Protein AF-0000000074983480 (afdb_homodimer)

pLDDT: mean 97.36, std 2.33, range [78.69, 98.94]

Structure (mmCIF, N/CA/C/O backbone):
data_AF-0000000074983480-model_v1
#
loop_
_entity.id
_entity.type
_entity.pdbx_description
1 polymer 'GST N-terminal domain-containing protein'
#
loop_
_atom_site.group_PDB
_atom_site.id
_atom_site.type_symbol
_atom_site.label_atom_id
_atom_site.label_alt_id
_atom_site.label_comp_id
_atom_site.label_asym_id
_atom_site.label_entity_id
_atom_site.label_seq_id
_atom_site.pdbx_PDB_ins_code
_atom_site.Cartn_x
_atom_site.Cartn_y
_atom_site.Cartn_z
_atom_site.occupancy
_atom_site.B_iso_or_equiv
_atom_site.auth_seq_id
_atom_site.auth_comp_id
_atom_site.auth_asym_id
_atom_site.auth_atom_id
_atom_site.pdbx_PDB_model_num
ATOM 1 N N . MET A 1 1 ? -11.102 14.078 30.5 1 78.69 1 MET A N 1
ATOM 2 C CA . MET A 1 1 ? -10.289 15.273 30.344 1 78.69 1 MET A CA 1
ATOM 3 C C . MET A 1 1 ? -10.055 15.594 28.859 1 78.69 1 MET A C 1
ATOM 5 O O . MET A 1 1 ? -10.203 14.719 28.016 1 78.69 1 MET A O 1
ATOM 9 N N . THR A 1 2 ? -9.75 16.922 28.484 1 95.12 2 THR A N 1
ATOM 10 C CA . THR A 1 2 ? -9.672 17.516 27.156 1 95.12 2 THR A CA 1
ATOM 11 C C . THR A 1 2 ? -8.258 17.391 26.594 1 95.12 2 THR A C 1
ATOM 13 O O . THR A 1 2 ? -7.289 17.766 27.234 1 95.12 2 THR A O 1
ATOM 16 N N . ILE A 1 3 ? -8.117 16.75 25.5 1 98.62 3 ILE A N 1
ATOM 17 C CA . ILE A 1 3 ? -6.836 16.562 24.828 1 98.62 3 ILE A CA 1
ATOM 18 C C . ILE A 1 3 ? -6.336 17.906 24.297 1 98.62 3 ILE A C 1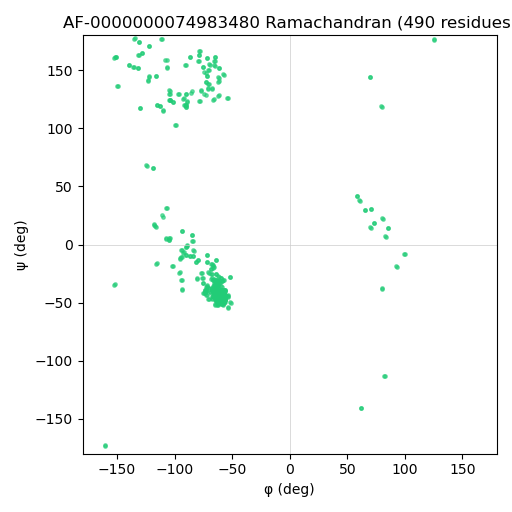
ATOM 20 O O . ILE A 1 3 ? -7.121 18.719 23.797 1 98.62 3 ILE A O 1
ATOM 24 N N . ILE A 1 4 ? -5.047 18.172 24.531 1 98.88 4 ILE A N 1
ATOM 25 C CA . ILE A 1 4 ? -4.41 19.297 23.859 1 98.88 4 ILE A CA 1
ATOM 26 C C . ILE A 1 4 ? -3.826 18.828 22.516 1 98.88 4 ILE A C 1
ATOM 28 O O . ILE A 1 4 ? -3.02 17.906 22.484 1 98.88 4 ILE A O 1
ATOM 32 N N . PHE A 1 5 ? -4.258 19.469 21.516 1 98.88 5 PHE A N 1
ATOM 33 C CA . PHE A 1 5 ? -3.834 19.156 20.156 1 98.88 5 PHE A CA 1
ATOM 34 C C . PHE A 1 5 ? -2.943 20.266 19.594 1 98.88 5 PHE A C 1
ATOM 36 O O . PHE A 1 5 ? -3.383 21.406 19.438 1 98.88 5 PHE A O 1
ATOM 43 N N . TYR A 1 6 ? -1.669 19.953 19.312 1 98.94 6 TYR A N 1
ATOM 44 C CA . TYR A 1 6 ? -0.727 20.922 18.75 1 98.94 6 TYR A CA 1
ATOM 45 C C . TYR A 1 6 ? -0.764 20.891 17.219 1 98.94 6 TYR A C 1
ATOM 47 O O . TYR A 1 6 ? -0.472 19.859 16.609 1 98.94 6 TYR A O 1
ATOM 55 N N . ASP A 1 7 ? -1.124 21.984 16.609 1 98.81 7 ASP A N 1
ATOM 56 C CA . ASP A 1 7 ? -1.296 22.156 15.18 1 98.81 7 ASP A CA 1
ATOM 57 C C . ASP A 1 7 ? -0.507 23.375 14.68 1 98.81 7 ASP A C 1
ATOM 59 O O . ASP A 1 7 ? 0.029 24.141 15.477 1 98.81 7 ASP A O 1
ATOM 63 N N . ILE A 1 8 ? -0.316 23.484 13.406 1 98.81 8 ILE A N 1
ATOM 64 C CA . ILE A 1 8 ? 0.467 24.562 12.789 1 98.81 8 ILE A CA 1
ATOM 65 C C . ILE A 1 8 ? -0.468 25.609 12.211 1 98.81 8 ILE A C 1
ATOM 67 O O . ILE A 1 8 ? -1.316 25.312 11.367 1 98.81 8 ILE A O 1
ATOM 71 N N . PRO A 1 9 ? -0.312 26.812 12.648 1 98.56 9 PRO A N 1
ATOM 72 C CA . PRO A 1 9 ? -1.203 27.859 12.141 1 98.56 9 PRO A CA 1
ATOM 73 C C . PRO A 1 9 ? -0.805 28.359 10.758 1 98.56 9 PRO A C 1
ATOM 75 O O . PRO A 1 9 ? 0.271 28.016 10.258 1 98.56 9 PRO A O 1
ATOM 78 N N . SER A 1 10 ? -1.654 29 10.109 1 98.25 10 SER A N 1
ATOM 79 C CA . SER A 1 10 ? -1.449 29.656 8.828 1 98.25 10 SER A CA 1
ATOM 80 C C . SER A 1 10 ? -2.059 31.062 8.828 1 98.25 10 SER A C 1
ATOM 82 O O . SER A 1 10 ? -2.572 31.516 9.844 1 98.25 10 SER A O 1
ATOM 84 N N . SER A 1 11 ? -1.841 31.734 7.688 1 97.44 11 SER A N 1
ATOM 85 C CA . SER A 1 11 ? -2.42 33.062 7.527 1 97.44 11 SER A CA 1
ATOM 86 C C . SER A 1 11 ? -3.865 32.969 7.043 1 97.44 11 SER A C 1
ATOM 88 O O . SER A 1 11 ? -4.512 34 6.832 1 97.44 11 SER A O 1
ATOM 90 N N . LEU A 1 12 ? -4.387 31.75 6.906 1 95.62 12 LEU A N 1
ATOM 91 C CA . LEU A 1 12 ? -5.73 31.516 6.391 1 95.62 12 LEU A CA 1
ATOM 92 C C . LEU A 1 12 ? -6.762 31.578 7.516 1 95.62 12 LEU A C 1
ATOM 94 O O . LEU A 1 12 ? -6.418 31.406 8.688 1 95.62 12 LEU A O 1
ATOM 98 N N . GLU A 1 13 ? -8.039 31.781 7.047 1 91.62 13 GLU A N 1
ATOM 99 C CA . GLU A 1 13 ? -9.125 31.719 8.023 1 91.62 13 GLU A CA 1
ATOM 100 C C . GLU A 1 13 ? -9.195 30.328 8.664 1 91.62 13 GLU A C 1
ATOM 102 O O . GLU A 1 13 ? -9.141 29.312 7.969 1 91.62 13 GLU A O 1
ATOM 107 N N . GLY A 1 14 ? -9.227 30.203 10.008 1 92.56 14 GLY A N 1
ATOM 108 C CA . GLY A 1 14 ? -9.32 28.938 10.734 1 92.56 14 GLY A CA 1
ATOM 109 C C . GLY A 1 14 ? -7.965 28.359 11.094 1 92.56 14 GLY A C 1
ATOM 110 O O . GLY A 1 14 ? -7.871 27.469 11.938 1 92.56 14 GLY A O 1
ATOM 111 N N . ASN A 1 15 ? -6.91 28.828 10.398 1 95.5 15 ASN A N 1
ATOM 112 C CA . ASN A 1 15 ? -5.52 28.484 10.695 1 95.5 15 ASN A CA 1
ATOM 113 C C . ASN A 1 15 ? -5.141 27.125 10.141 1 95.5 15 ASN A C 1
ATOM 115 O O . ASN A 1 15 ? -4.035 26.938 9.633 1 95.5 15 ASN A O 1
ATOM 119 N N . ALA A 1 16 ? -6.094 26.141 10.203 1 97.94 16 ALA A N 1
ATOM 120 C CA . ALA A 1 16 ? -5.766 24.766 9.883 1 97.94 16 ALA A CA 1
ATOM 121 C C . ALA A 1 16 ? -5.527 24.578 8.383 1 97.94 16 ALA A C 1
ATOM 123 O O . ALA A 1 16 ? -6.301 25.094 7.562 1 97.94 16 ALA A O 1
ATOM 124 N N . TRP A 1 17 ? -4.438 23.859 8.039 1 98.12 17 TRP A N 1
ATOM 125 C CA . TRP A 1 17 ? -4.117 23.719 6.621 1 98.12 17 TRP A CA 1
ATOM 126 C C . TRP A 1 17 ? -3.363 22.422 6.352 1 98.12 17 TRP A C 1
ATOM 128 O O . TRP A 1 17 ? -3.514 21.828 5.285 1 98.12 17 TRP A O 1
ATOM 138 N N . SER A 1 18 ? -2.529 21.938 7.223 1 98.25 18 SER A N 1
ATOM 139 C CA . SER A 1 18 ? -1.552 20.875 7.008 1 98.25 18 SER A CA 1
ATOM 140 C C . SER A 1 18 ? -2.227 19.516 6.93 1 98.25 18 SER A C 1
ATOM 142 O O . SER A 1 18 ? -3.045 19.172 7.785 1 98.25 18 SER A O 1
ATOM 144 N N . PRO A 1 19 ? -1.9 18.766 5.879 1 98.25 19 PRO A N 1
ATOM 145 C CA . PRO A 1 19 ? -2.5 17.422 5.785 1 98.25 19 PRO A CA 1
ATOM 146 C C . PRO A 1 19 ? -2.17 16.547 6.984 1 98.25 19 PRO A C 1
ATOM 148 O O . PRO A 1 19 ? -3.002 15.734 7.41 1 98.25 19 PRO A O 1
ATOM 151 N N . ASN A 1 20 ? -1.023 16.734 7.566 1 98.31 20 ASN A N 1
ATOM 152 C CA . ASN A 1 20 ? -0.604 15.883 8.672 1 98.31 20 ASN A CA 1
ATOM 153 C C . ASN A 1 20 ? -1.376 16.203 9.953 1 98.31 20 ASN A C 1
ATOM 155 O O . ASN A 1 20 ? -1.769 15.297 10.688 1 98.31 20 ASN A O 1
ATOM 159 N N . THR A 1 21 ? -1.578 17.469 10.219 1 98.81 21 THR A N 1
ATOM 160 C CA . THR A 1 21 ? -2.336 17.828 11.406 1 98.81 21 THR A CA 1
ATOM 161 C C . THR A 1 21 ? -3.828 17.578 11.195 1 98.81 21 THR A C 1
ATOM 163 O O . THR A 1 21 ? -4.555 17.266 12.141 1 98.81 21 THR A O 1
ATOM 166 N N . PHE A 1 22 ? -4.32 17.656 9.969 1 98.88 22 PHE A N 1
ATOM 167 C CA . PHE A 1 22 ? -5.715 17.344 9.695 1 98.88 22 PHE A CA 1
ATOM 168 C C . PHE A 1 22 ? -5.996 15.867 9.992 1 98.88 22 PHE A C 1
ATOM 170 O O . PHE A 1 22 ? -7.098 15.523 10.43 1 98.88 22 PHE A O 1
ATOM 177 N N . LYS A 1 23 ? -5.043 14.953 9.742 1 98.88 23 LYS A N 1
ATOM 178 C CA . LYS A 1 23 ? -5.246 13.547 10.078 1 98.88 23 LYS A CA 1
ATOM 179 C C . LYS A 1 23 ? -5.637 13.383 11.539 1 98.88 23 LYS A C 1
ATOM 181 O O . LYS A 1 23 ? -6.555 12.625 11.867 1 98.88 23 LYS A O 1
ATOM 186 N N . THR A 1 24 ? -4.953 14.102 12.391 1 98.94 24 THR A N 1
ATOM 187 C CA . THR A 1 24 ? -5.246 14.031 13.82 1 98.94 24 THR A CA 1
ATOM 188 C C . THR A 1 24 ? -6.562 14.742 14.133 1 98.94 24 THR A C 1
ATOM 190 O O . THR A 1 24 ? -7.371 14.234 14.914 1 98.94 24 THR A O 1
ATOM 193 N N . ARG A 1 25 ? -6.809 15.883 13.492 1 98.88 25 ARG A N 1
ATOM 194 C CA . ARG A 1 25 ? -8.055 16.609 13.695 1 98.88 25 ARG A CA 1
ATOM 195 C C . ARG A 1 25 ? -9.258 15.742 13.312 1 98.88 25 ARG A C 1
ATOM 197 O O . ARG A 1 25 ? -10.211 15.617 14.078 1 98.88 25 ARG A O 1
ATOM 204 N N . TYR A 1 26 ? -9.219 15.156 12.094 1 98.88 26 TYR A N 1
ATOM 205 C CA . TYR A 1 26 ? -10.258 14.234 11.656 1 98.88 26 TYR A CA 1
ATOM 206 C C . TYR A 1 26 ? -10.445 13.102 12.656 1 98.88 26 TYR A C 1
ATOM 208 O O . TYR A 1 26 ? -11.578 12.742 12.992 1 98.88 26 TYR A O 1
ATOM 216 N N . THR A 1 27 ? -9.336 12.531 13.156 1 98.88 27 THR A N 1
ATOM 217 C CA . THR A 1 27 ? -9.391 11.383 14.055 1 98.88 27 THR A CA 1
ATOM 218 C C . THR A 1 27 ? -10.07 11.758 15.367 1 98.88 27 THR A C 1
ATOM 220 O O . THR A 1 27 ? -10.969 11.047 15.828 1 98.88 27 THR A O 1
ATOM 223 N N . LEU A 1 28 ? -9.648 12.883 15.938 1 98.88 28 LEU A N 1
ATOM 224 C CA . LEU A 1 28 ? -10.227 13.352 17.188 1 98.88 28 LEU A CA 1
ATOM 225 C C . LEU A 1 28 ? -11.719 13.609 17.031 1 98.88 28 LEU A C 1
ATOM 227 O O . LEU A 1 28 ? -12.523 13.164 17.859 1 98.88 28 LEU A O 1
ATOM 231 N N . ASN A 1 29 ? -12.094 14.297 15.992 1 98.88 29 ASN A N 1
ATOM 232 C CA . ASN A 1 29 ? -13.492 14.625 15.75 1 98.88 29 ASN A CA 1
ATOM 233 C C . ASN A 1 29 ? -14.32 13.375 15.453 1 98.88 29 ASN A C 1
ATOM 235 O O . ASN A 1 29 ? -15.438 13.234 15.945 1 98.88 29 ASN A O 1
ATOM 239 N N . PHE A 1 30 ? -13.773 12.484 14.609 1 98.75 30 PHE A N 1
ATOM 240 C CA . PHE A 1 30 ? -14.469 11.258 14.25 1 98.75 30 PHE A CA 1
ATOM 241 C C . PHE A 1 30 ? -14.766 10.414 15.484 1 98.75 30 PHE A C 1
ATOM 243 O O . PHE A 1 30 ? -15.859 9.859 15.625 1 98.75 30 PHE A O 1
ATOM 250 N N . LYS A 1 31 ? -13.812 10.383 16.391 1 98.62 31 LYS A N 1
ATOM 251 C CA . LYS A 1 31 ? -13.945 9.57 17.594 1 98.62 31 LYS A CA 1
ATOM 252 C C . LYS A 1 31 ? -14.727 10.312 18.688 1 98.62 31 LYS A C 1
ATOM 254 O O . LYS A 1 31 ? -15.109 9.719 19.688 1 98.62 31 LYS A O 1
ATOM 259 N N . GLY A 1 32 ? -14.961 11.578 18.453 1 98.38 32 GLY A N 1
ATOM 260 C CA . GLY A 1 32 ? -15.719 12.375 19.406 1 98.38 32 GLY A CA 1
ATOM 261 C C . GLY A 1 32 ? -14.961 12.656 20.688 1 98.38 32 GLY A C 1
ATOM 262 O O . GLY A 1 32 ? -15.555 12.727 21.766 1 98.38 32 GLY A O 1
ATOM 263 N N . ILE A 1 33 ? -13.672 12.742 20.594 1 98.44 33 ILE A N 1
ATOM 264 C CA . ILE A 1 33 ? -12.828 13.016 21.75 1 98.44 33 ILE A CA 1
ATOM 265 C C . ILE A 1 33 ? -12.617 14.523 21.891 1 98.44 33 ILE A C 1
ATOM 267 O O . ILE A 1 33 ? -12.125 15.172 20.969 1 98.44 33 ILE A O 1
ATOM 271 N N . PRO A 1 34 ? -13.016 15.055 22.969 1 98.19 34 PRO A N 1
ATOM 272 C CA . PRO A 1 34 ? -12.852 16.5 23.141 1 98.19 34 PRO A CA 1
ATOM 273 C C . PRO A 1 34 ? -11.383 16.922 23.109 1 98.19 34 PRO A C 1
ATOM 275 O O . PRO A 1 34 ? -10.523 16.234 23.656 1 98.19 34 PRO A O 1
ATOM 278 N N . TYR A 1 35 ? -11.133 18.047 22.469 1 98.69 35 TYR A N 1
ATOM 279 C CA . TYR A 1 35 ? -9.773 18.578 22.406 1 98.69 35 TYR A CA 1
ATOM 280 C C . TYR A 1 35 ? -9.789 20.094 22.25 1 98.69 35 TYR A C 1
ATOM 282 O O . TYR A 1 35 ? -10.828 20.688 21.938 1 98.69 35 TYR A O 1
ATOM 290 N N . VAL A 1 36 ? -8.664 20.688 22.578 1 98.62 36 VAL A N 1
ATOM 291 C CA . VAL A 1 36 ? -8.406 22.094 22.281 1 98.62 36 VAL A CA 1
ATOM 292 C C . VAL A 1 36 ? -7.125 22.219 21.453 1 98.62 36 VAL A C 1
ATOM 294 O O . VAL A 1 36 ? -6.152 21.5 21.688 1 98.62 36 VAL A O 1
ATOM 297 N N . THR A 1 37 ? -7.156 23.125 20.516 1 98.69 37 THR A N 1
ATOM 298 C CA . THR A 1 37 ? -6.023 23.281 19.609 1 98.69 37 THR A CA 1
ATOM 299 C C . THR A 1 37 ? -5.055 24.328 20.125 1 98.69 37 THR A C 1
ATOM 301 O O . THR A 1 37 ? -5.469 25.422 20.516 1 98.69 37 THR A O 1
ATOM 304 N N . GLU A 1 38 ? -3.873 23.969 20.25 1 98.69 38 GLU A N 1
ATOM 305 C CA . GLU A 1 38 ? -2.771 24.906 20.438 1 98.69 38 GLU A CA 1
ATOM 306 C C . GLU A 1 38 ? -1.959 25.078 19.156 1 98.69 38 GLU A C 1
ATOM 308 O O . GLU A 1 38 ? -1.475 24.094 18.594 1 98.69 38 GLU A O 1
ATOM 313 N N . TRP A 1 39 ? -1.83 26.281 18.734 1 98.75 39 TRP A N 1
ATOM 314 C CA . TRP A 1 39 ? -1.15 26.594 17.484 1 98.75 39 TRP A CA 1
ATOM 315 C C . TRP A 1 39 ? 0.337 26.828 17.719 1 98.75 39 TRP A C 1
ATOM 317 O O . TRP A 1 39 ? 0.716 27.625 18.578 1 98.75 39 TRP A O 1
ATOM 327 N N . VAL A 1 40 ? 1.171 26.172 16.953 1 98.81 40 VAL A N 1
ATOM 328 C CA . VAL A 1 40 ? 2.621 26.234 17.094 1 98.81 40 VAL A CA 1
ATOM 329 C C . VAL A 1 40 ? 3.266 26.516 15.742 1 98.81 40 VAL A C 1
ATOM 331 O O . VAL A 1 40 ? 3.143 25.719 14.812 1 98.81 40 VAL A O 1
ATOM 334 N N . GLU A 1 41 ? 3.963 27.672 15.641 1 98.75 41 GLU A N 1
ATOM 335 C CA . GLU A 1 41 ? 4.668 28 14.406 1 98.75 41 GLU A CA 1
ATOM 336 C C . GLU A 1 41 ? 5.801 27.016 14.148 1 98.75 41 GLU A C 1
ATOM 338 O O . GLU A 1 41 ? 6.406 26.484 15.086 1 98.75 41 GLU A O 1
ATOM 343 N N . TYR A 1 42 ? 6.191 26.812 12.875 1 98.31 42 TYR A N 1
ATOM 344 C CA . TYR A 1 42 ? 7.168 25.812 12.445 1 98.31 42 TYR A CA 1
ATOM 345 C C . TYR A 1 42 ? 8.461 25.938 13.25 1 98.31 42 TYR A C 1
ATOM 347 O O . TYR A 1 42 ? 8.961 24.938 13.773 1 98.31 42 TYR A O 1
ATOM 355 N N . PRO A 1 43 ? 9.039 27.125 13.398 1 98.19 43 PRO A N 1
ATOM 356 C CA . PRO A 1 43 ? 10.336 27.203 14.078 1 98.19 43 PRO A CA 1
ATOM 357 C C . PRO A 1 43 ? 10.242 26.875 15.57 1 98.19 43 PRO A C 1
ATOM 359 O O . PRO A 1 43 ? 11.266 26.641 16.219 1 98.19 43 PRO A O 1
ATOM 362 N N . ASP A 1 44 ? 9.055 26.906 16.094 1 98.69 44 ASP A N 1
ATOM 363 C CA . ASP A 1 44 ? 8.859 26.703 17.516 1 98.69 44 ASP A CA 1
ATOM 364 C C . ASP A 1 44 ? 8.562 25.25 17.844 1 98.69 44 ASP A C 1
ATOM 366 O O . ASP A 1 44 ? 8.461 24.859 19 1 98.69 44 ASP A O 1
ATOM 370 N N . ILE A 1 45 ? 8.422 24.375 16.828 1 98.75 45 ILE A N 1
ATOM 371 C CA . ILE A 1 45 ? 8.023 22.984 17 1 98.75 45 ILE A CA 1
ATOM 372 C C . ILE A 1 45 ? 9.102 22.234 17.781 1 98.75 45 ILE A C 1
ATOM 374 O O . ILE A 1 45 ? 8.805 21.594 18.797 1 98.75 45 ILE A O 1
ATOM 378 N N . GLU A 1 46 ? 10.297 22.328 17.344 1 98.12 46 GLU A N 1
ATOM 379 C CA . GLU A 1 46 ? 11.383 21.594 17.984 1 98.12 46 GLU A CA 1
ATOM 380 C C . GLU A 1 46 ? 11.57 22.031 19.438 1 98.12 46 GLU A C 1
ATOM 382 O O . GLU A 1 46 ? 11.594 21.203 20.344 1 98.12 46 GLU A O 1
ATOM 387 N N . PRO A 1 47 ? 11.695 23.375 19.719 1 98.38 47 PRO A N 1
ATOM 388 C CA . PRO A 1 47 ? 11.82 23.781 21.109 1 98.38 47 PRO A CA 1
ATOM 389 C C . PRO A 1 47 ? 10.656 23.312 21.984 1 98.38 47 PRO A C 1
ATOM 391 O O . PRO A 1 47 ? 10.859 22.906 23.125 1 98.38 47 PRO A O 1
ATOM 394 N N . LEU A 1 48 ? 9.461 23.406 21.453 1 98.62 48 LEU A N 1
ATOM 395 C CA . LEU A 1 48 ? 8.281 22.984 22.203 1 98.62 48 LEU A CA 1
ATOM 396 C C . LEU A 1 48 ? 8.344 21.5 22.531 1 98.62 48 LEU A C 1
ATOM 398 O O . LEU A 1 48 ? 8.117 21.094 23.672 1 98.62 48 LEU A O 1
ATOM 402 N N . CYS A 1 49 ? 8.578 20.672 21.469 1 98.69 49 CYS A N 1
ATOM 403 C CA . CYS A 1 49 ? 8.617 19.219 21.641 1 98.69 49 CYS A CA 1
ATOM 404 C C . CYS A 1 49 ? 9.68 18.828 22.656 1 98.69 49 CYS A C 1
ATOM 406 O O . CYS A 1 49 ? 9.422 17.984 23.531 1 98.69 49 CYS A O 1
ATOM 408 N N . LYS A 1 50 ? 10.812 19.406 22.578 1 98.25 50 LYS A N 1
ATOM 409 C CA . LYS A 1 50 ? 11.891 19.109 23.531 1 98.25 50 LYS A CA 1
ATOM 410 C C . LYS A 1 50 ? 11.484 19.484 24.953 1 98.25 50 LYS A C 1
ATOM 412 O O . LYS A 1 50 ? 11.727 18.734 25.891 1 98.25 50 LYS A O 1
ATOM 417 N N . LYS A 1 51 ? 10.93 20.609 25.078 1 98.38 51 LYS A N 1
ATOM 418 C CA . LYS A 1 51 ? 10.477 21.094 26.375 1 98.38 51 LYS A CA 1
ATOM 419 C C . LYS A 1 51 ? 9.469 20.125 26.984 1 98.38 51 LYS A C 1
ATOM 421 O O . LYS A 1 51 ? 9.508 19.859 28.203 1 98.38 51 LYS A O 1
ATOM 426 N N . LEU A 1 52 ? 8.562 19.562 26.156 1 98.31 52 LEU A N 1
ATOM 427 C CA . LEU A 1 52 ? 7.461 18.75 26.625 1 98.31 52 LEU A CA 1
ATOM 428 C C . LEU A 1 52 ? 7.863 17.266 26.688 1 98.31 52 LEU A C 1
ATOM 430 O O . LEU A 1 52 ? 7.086 16.422 27.125 1 98.31 52 LEU A O 1
ATOM 434 N N . GLY A 1 53 ? 9.047 16.969 26.141 1 97.94 53 GLY A N 1
ATOM 435 C CA . GLY A 1 53 ? 9.523 15.594 26.141 1 97.94 53 GLY A CA 1
ATOM 436 C C . GLY A 1 53 ? 8.914 14.75 25.031 1 97.94 53 GLY A C 1
ATOM 437 O O . GLY A 1 53 ? 8.812 13.531 25.172 1 97.94 53 GLY A O 1
ATOM 438 N N . ILE A 1 54 ? 8.438 15.414 24 1 98.56 54 ILE A N 1
ATOM 439 C CA . ILE A 1 54 ? 7.898 14.703 22.844 1 98.56 54 ILE A CA 1
ATOM 440 C C . ILE A 1 54 ? 9.047 14.164 22 1 98.56 54 ILE A C 1
ATOM 442 O O . ILE A 1 54 ? 9.984 14.898 21.672 1 98.56 54 ILE A O 1
ATOM 446 N N . LYS A 1 55 ? 8.977 12.961 21.625 1 97.38 55 LYS A N 1
ATOM 447 C CA . LYS A 1 55 ? 10.047 12.32 20.859 1 97.38 55 LYS A CA 1
ATOM 448 C C . LYS A 1 55 ? 10.047 12.797 19.422 1 97.38 55 LYS A C 1
ATOM 450 O O . LYS A 1 55 ? 8.992 13.094 18.844 1 97.38 55 LYS A O 1
ATOM 455 N N . ALA A 1 56 ? 11.203 12.836 18.875 1 98.06 56 ALA A N 1
ATOM 456 C CA . ALA A 1 56 ? 11.344 13.141 17.453 1 98.06 56 ALA A CA 1
ATOM 457 C C . ALA A 1 56 ? 10.633 12.094 16.609 1 98.06 56 ALA A C 1
ATOM 459 O O . ALA A 1 56 ? 10.547 10.93 16.984 1 98.06 56 ALA A O 1
ATOM 460 N N . THR A 1 57 ? 10.211 12.523 15.484 1 96.94 57 THR A N 1
ATOM 461 C CA . THR A 1 57 ? 9.422 11.633 14.633 1 96.94 57 THR A CA 1
ATOM 462 C C . THR A 1 57 ? 10.281 11.062 13.508 1 96.94 57 THR A C 1
ATOM 464 O O . THR A 1 57 ? 9.883 10.102 12.844 1 96.94 57 THR A O 1
ATOM 467 N N . SER A 1 58 ? 11.375 11.68 13.234 1 95 58 SER A N 1
ATOM 468 C CA . SER A 1 58 ? 12.305 11.234 12.203 1 95 58 SER A CA 1
ATOM 469 C C . SER A 1 58 ? 13.688 11.836 12.406 1 95 58 SER A C 1
ATOM 471 O O . SER A 1 58 ? 14.016 12.297 13.5 1 95 58 SER A O 1
ATOM 473 N N . LYS A 1 59 ? 14.531 11.594 11.43 1 93.31 59 LYS A N 1
ATOM 474 C CA . LYS A 1 59 ? 15.867 12.172 11.445 1 93.31 59 LYS A CA 1
ATOM 475 C C . LYS A 1 59 ? 16.062 13.133 10.273 1 93.31 59 LYS A C 1
ATOM 477 O O . LYS A 1 59 ? 15.555 12.898 9.18 1 93.31 59 LYS A O 1
ATOM 482 N N . ASN A 1 60 ? 16.781 14.148 10.484 1 88.75 60 ASN A N 1
ATOM 483 C CA . ASN A 1 60 ? 17.25 15.023 9.422 1 88.75 60 ASN A CA 1
ATOM 484 C C . ASN A 1 60 ? 18.328 14.352 8.578 1 88.75 60 ASN A C 1
ATOM 486 O O . ASN A 1 60 ? 18.891 13.328 8.977 1 88.75 60 ASN A O 1
ATOM 490 N N . PRO A 1 61 ? 18.547 14.867 7.375 1 82.62 61 PRO A N 1
ATOM 491 C CA . PRO A 1 61 ? 19.594 14.273 6.531 1 82.62 61 PRO A CA 1
ATOM 492 C C . PRO A 1 61 ? 20.938 14.164 7.25 1 82.62 61 PRO A C 1
ATOM 494 O O . PRO A 1 61 ? 21.703 13.242 6.977 1 82.62 61 PRO A O 1
ATOM 497 N N . ASP A 1 62 ? 21.203 15.023 8.188 1 88.12 62 ASP A N 1
ATOM 498 C CA . ASP A 1 62 ? 22.484 15.047 8.875 1 88.12 62 ASP A CA 1
ATOM 499 C C . ASP A 1 62 ? 22.469 14.125 10.102 1 88.12 62 ASP A C 1
ATOM 501 O O . ASP A 1 62 ? 23.422 14.094 10.875 1 88.12 62 ASP A O 1
ATOM 505 N N . GLY A 1 63 ? 21.344 13.492 10.336 1 91.19 63 GLY A N 1
ATOM 506 C CA . GLY A 1 63 ? 21.266 12.492 11.391 1 91.19 63 GLY A CA 1
ATOM 507 C C . GLY A 1 63 ? 20.656 13.031 12.68 1 91.19 63 GLY A C 1
ATOM 508 O O . GLY A 1 63 ? 20.359 12.266 13.594 1 91.19 63 GLY A O 1
ATOM 509 N N . THR A 1 64 ? 20.453 14.266 12.711 1 93.88 64 THR A N 1
ATOM 510 C CA . THR A 1 64 ? 19.891 14.844 13.922 1 93.88 64 THR A CA 1
ATOM 511 C C . THR A 1 64 ? 18.391 14.602 13.977 1 93.88 64 THR A C 1
ATOM 513 O O . THR A 1 64 ? 17.766 14.242 12.969 1 93.88 64 THR A O 1
ATOM 516 N N . ASP A 1 65 ? 17.812 14.82 15.133 1 96.75 65 ASP A N 1
ATOM 517 C CA . ASP A 1 65 ? 16.391 14.578 15.367 1 96.75 65 ASP A CA 1
ATOM 518 C C . ASP A 1 65 ? 15.523 15.602 14.625 1 96.75 65 ASP A C 1
ATOM 520 O O . ASP A 1 65 ? 15.867 16.781 14.57 1 96.75 65 ASP A O 1
ATOM 524 N N . HIS A 1 66 ? 14.5 15.141 14.055 1 96.62 66 HIS A N 1
ATOM 525 C CA . HIS A 1 66 ? 13.508 15.977 13.391 1 96.62 66 HIS A CA 1
ATOM 526 C C . HIS A 1 66 ? 12.156 15.898 14.102 1 96.62 66 HIS A C 1
ATOM 528 O O . HIS A 1 66 ? 11.602 14.812 14.273 1 96.62 66 HIS A O 1
ATOM 534 N N . TYR A 1 67 ? 11.695 17.031 14.555 1 97.94 67 TYR A N 1
ATOM 535 C CA . TYR A 1 67 ? 10.438 17.109 15.289 1 97.94 67 TYR A CA 1
ATOM 536 C C . TYR A 1 67 ? 9.336 17.688 14.406 1 97.94 67 TYR A C 1
ATOM 538 O O . TYR A 1 67 ? 9.547 18.672 13.688 1 97.94 67 TYR A O 1
ATOM 546 N N . THR A 1 68 ? 8.211 17.031 14.422 1 97.56 68 THR A N 1
ATOM 547 C CA . THR A 1 68 ? 7.105 17.453 13.57 1 97.56 68 THR A CA 1
ATOM 548 C C . THR A 1 68 ? 5.809 17.531 14.375 1 97.56 68 THR A C 1
ATOM 550 O O . THR A 1 68 ? 5.766 17.125 15.531 1 97.56 68 THR A O 1
ATOM 553 N N . LEU A 1 69 ? 4.828 18.188 13.867 1 98.56 69 LEU A N 1
ATOM 554 C CA . LEU A 1 69 ? 3.436 18.125 14.297 1 98.56 69 LEU A CA 1
ATOM 555 C C . LEU A 1 69 ? 2.59 17.359 13.281 1 98.56 69 LEU A C 1
ATOM 557 O O . LEU A 1 69 ? 2.961 17.25 12.109 1 98.56 69 LEU A O 1
ATOM 561 N N . PRO A 1 70 ? 1.521 16.719 13.664 1 98.81 70 PRO A N 1
ATOM 562 C CA . PRO A 1 70 ? 0.77 16.938 14.906 1 98.81 70 PRO A CA 1
ATOM 563 C C . PRO A 1 70 ? 1.428 16.266 16.109 1 98.81 70 PRO A C 1
ATOM 565 O O . PRO A 1 70 ? 2.229 15.344 15.953 1 98.81 70 PRO A O 1
ATOM 568 N N . ALA A 1 71 ? 1.092 16.766 17.266 1 98.88 71 ALA A N 1
ATOM 569 C CA . ALA A 1 71 ? 1.301 16.141 18.578 1 98.88 71 ALA A CA 1
ATOM 570 C C . ALA A 1 71 ? 0.094 16.359 19.484 1 98.88 71 ALA A C 1
ATOM 572 O O . ALA A 1 71 ? -0.704 17.266 19.266 1 98.88 71 ALA A O 1
ATOM 573 N N . ILE A 1 72 ? -0.086 15.484 20.422 1 98.88 72 ILE A N 1
ATOM 574 C CA . ILE A 1 72 ? -1.145 15.688 21.406 1 98.88 72 ILE A CA 1
ATOM 575 C C . ILE A 1 72 ? -0.591 15.469 22.812 1 98.88 72 ILE A C 1
ATOM 577 O O . ILE A 1 72 ? 0.424 14.789 23 1 98.88 72 ILE A O 1
ATOM 581 N N . HIS A 1 73 ? -1.157 16.094 23.75 1 98.88 73 HIS A N 1
ATOM 582 C CA . HIS A 1 73 ? -1.063 15.773 25.156 1 98.88 73 HIS A CA 1
ATOM 583 C C . HIS A 1 73 ? -2.406 15.289 25.703 1 98.88 73 HIS A C 1
ATOM 585 O O . HIS A 1 73 ? -3.416 15.984 25.578 1 98.88 73 HIS A O 1
ATOM 591 N N . ASP A 1 74 ? -2.455 14.117 26.188 1 98.69 74 ASP A N 1
ATOM 592 C CA . ASP A 1 74 ? -3.635 13.586 26.875 1 98.69 74 ASP A CA 1
ATOM 593 C C . ASP A 1 74 ? -3.484 13.672 28.391 1 98.69 74 ASP A C 1
ATOM 595 O O . ASP A 1 74 ? -2.826 12.828 29 1 98.69 74 ASP A O 1
ATOM 599 N N . PRO A 1 75 ? -4.102 14.586 29.016 1 97.75 75 PRO A N 1
ATOM 600 C CA . PRO A 1 75 ? -3.947 14.75 30.453 1 97.75 75 PRO A CA 1
ATOM 601 C C . PRO A 1 75 ? -4.465 13.555 31.25 1 97.75 75 PRO A C 1
ATOM 603 O O . PRO A 1 75 ? -4.02 13.305 32.375 1 97.75 75 PRO A O 1
ATOM 606 N N . SER A 1 76 ? -5.355 12.867 30.703 1 97.31 76 SER A N 1
ATOM 607 C CA . SER A 1 76 ? -5.926 11.711 31.406 1 97.31 76 SER A CA 1
ATOM 608 C C . SER A 1 76 ? -4.879 10.625 31.609 1 97.31 76 SER A C 1
ATOM 610 O O . SER A 1 76 ? -4.945 9.875 32.594 1 97.31 76 SER A O 1
ATOM 612 N N . THR A 1 77 ? -3.9 10.5 30.75 1 97.69 77 THR A N 1
ATOM 613 C CA . THR A 1 77 ? -2.885 9.461 30.844 1 97.69 77 THR A CA 1
ATOM 614 C C . THR A 1 77 ? -1.507 10.07 31.078 1 97.69 77 THR A C 1
ATOM 616 O O . THR A 1 77 ? -0.563 9.359 31.438 1 97.69 77 THR A O 1
ATOM 619 N N . GLY A 1 78 ? -1.418 11.336 30.812 1 98 78 GLY A N 1
ATOM 620 C CA . GLY A 1 78 ? -0.132 12.008 30.922 1 98 78 GLY A CA 1
ATOM 621 C C . GLY A 1 78 ? 0.733 11.844 29.688 1 98 78 GLY A C 1
ATOM 622 O O . GLY A 1 78 ? 1.841 12.375 29.625 1 98 78 GLY A O 1
ATOM 623 N N . VAL A 1 79 ? 0.251 11.281 28.656 1 98.19 79 VAL A N 1
ATOM 624 C CA . VAL A 1 79 ? 1.04 10.914 27.484 1 98.19 79 VAL A CA 1
ATOM 625 C C . VAL A 1 79 ? 1.162 12.109 26.547 1 98.19 79 VAL A C 1
ATOM 627 O O . VAL A 1 79 ? 0.189 12.828 26.312 1 98.19 79 VAL A O 1
ATOM 630 N N . TYR A 1 80 ? 2.406 12.367 26.109 1 98.75 80 TYR A N 1
ATOM 631 C CA . TYR A 1 80 ? 2.713 13.195 24.953 1 98.75 80 TYR A CA 1
ATOM 632 C C . TYR A 1 80 ? 3.133 12.336 23.766 1 98.75 80 TYR A C 1
ATOM 634 O O . TYR A 1 80 ? 3.971 11.445 23.906 1 98.75 80 TYR A O 1
ATOM 642 N N . ILE A 1 81 ? 2.525 12.578 22.656 1 98.69 81 ILE A N 1
ATOM 643 C CA . ILE A 1 81 ? 2.857 11.742 21.516 1 98.69 81 ILE A CA 1
ATOM 644 C C . ILE A 1 81 ? 2.691 12.547 20.219 1 98.69 81 ILE A C 1
ATOM 646 O O . ILE A 1 81 ? 1.744 13.32 20.078 1 98.69 81 ILE A O 1
ATOM 650 N N . ALA A 1 82 ? 3.65 12.414 19.312 1 98.69 82 ALA A N 1
ATOM 651 C CA . ALA A 1 82 ? 3.6 13.031 17.984 1 98.69 82 ALA A CA 1
ATOM 652 C C . ALA A 1 82 ? 3.434 11.969 16.891 1 98.69 82 ALA A C 1
ATOM 654 O O . ALA A 1 82 ? 3.357 10.773 17.188 1 98.69 82 ALA A O 1
ATOM 655 N N . ASP A 1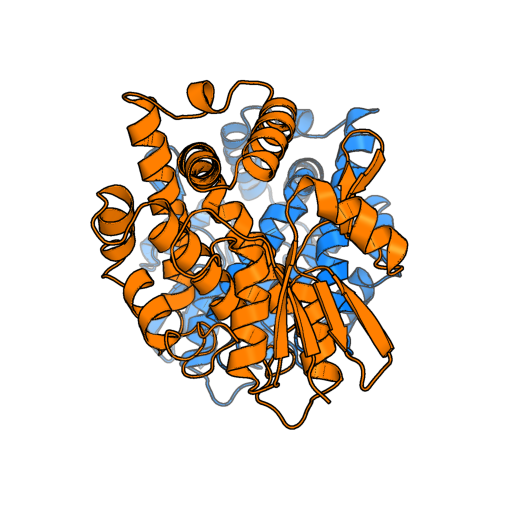 83 ? 3.309 12.422 15.656 1 98.19 83 ASP A N 1
ATOM 656 C CA . ASP A 1 83 ? 3.117 11.562 14.492 1 98.19 83 ASP A CA 1
ATOM 657 C C . ASP A 1 83 ? 1.663 11.109 14.367 1 98.19 83 ASP A C 1
ATOM 659 O O . ASP A 1 83 ? 1.157 10.398 15.234 1 98.19 83 ASP A O 1
ATOM 663 N N . SER A 1 84 ? 1.066 11.5 13.266 1 98.5 84 SER A N 1
ATOM 664 C CA . SER A 1 84 ? -0.379 11.367 13.109 1 98.5 84 SER A CA 1
ATOM 665 C C . SER A 1 84 ? -0.816 9.914 13.234 1 98.5 84 SER A C 1
ATOM 667 O O . SER A 1 84 ? -1.859 9.617 13.82 1 98.5 84 SER A O 1
ATOM 669 N N . VAL A 1 85 ? -0.053 8.945 12.672 1 98.38 85 VAL A N 1
ATOM 670 C CA . VAL A 1 85 ? -0.479 7.551 12.719 1 98.38 85 VAL A CA 1
ATOM 671 C C . VAL A 1 85 ? -0.316 7.008 14.141 1 98.38 85 VAL A C 1
ATOM 673 O O . VAL A 1 85 ? -1.148 6.23 14.609 1 98.38 85 VAL A O 1
ATOM 676 N N . LEU A 1 86 ? 0.774 7.383 14.836 1 98.44 86 LEU A N 1
ATOM 677 C CA . LEU A 1 86 ? 0.981 6.941 16.203 1 98.44 86 LEU A CA 1
ATOM 678 C C . LEU A 1 86 ? -0.086 7.52 17.125 1 98.44 86 LEU A C 1
ATOM 680 O O . LEU A 1 86 ? -0.539 6.852 18.062 1 98.44 86 LEU A O 1
ATOM 684 N N . ILE A 1 87 ? -0.465 8.758 16.859 1 98.88 87 ILE A N 1
ATOM 685 C CA . ILE A 1 87 ? -1.549 9.375 17.625 1 98.88 87 ILE A CA 1
ATOM 686 C C . ILE A 1 87 ? -2.844 8.602 17.391 1 98.88 87 ILE A C 1
ATOM 688 O O . ILE A 1 87 ? -3.57 8.305 18.344 1 98.88 87 ILE A O 1
ATOM 692 N N . ALA A 1 88 ? -3.176 8.266 16.141 1 98.81 88 ALA A N 1
ATOM 693 C CA . ALA A 1 88 ? -4.383 7.508 15.82 1 98.81 88 ALA A CA 1
ATOM 694 C C . ALA A 1 88 ? -4.379 6.156 16.531 1 98.81 88 ALA A C 1
ATOM 696 O O . ALA A 1 88 ? -5.398 5.738 17.078 1 98.81 88 ALA A O 1
ATOM 697 N N . GLU A 1 89 ? -3.197 5.469 16.5 1 98.62 89 GLU A N 1
ATOM 698 C CA . GLU A 1 89 ? -3.062 4.195 17.188 1 98.62 89 GLU A CA 1
ATOM 699 C C . GLU A 1 89 ? -3.305 4.359 18.688 1 98.62 89 GLU A C 1
ATOM 701 O O . GLU A 1 89 ? -4.023 3.562 19.297 1 98.62 89 GLU A O 1
ATOM 706 N N . TYR A 1 90 ? -2.695 5.367 19.266 1 98.69 90 TYR A N 1
ATOM 707 C CA . TYR A 1 90 ? -2.846 5.66 20.688 1 98.69 90 TYR A CA 1
ATOM 708 C C . TYR A 1 90 ? -4.309 5.883 21.047 1 98.69 90 TYR A C 1
ATOM 710 O O . TYR A 1 90 ? -4.809 5.316 22.031 1 98.69 90 TYR A O 1
ATOM 718 N N . LEU A 1 91 ? -5.012 6.691 20.234 1 98.69 91 LEU A N 1
ATOM 719 C CA . LEU A 1 91 ? -6.395 7.059 20.531 1 98.69 91 LEU A CA 1
ATOM 720 C C . LEU A 1 91 ? -7.312 5.848 20.422 1 98.69 91 LEU A C 1
ATOM 722 O O . LEU A 1 91 ? -8.258 5.703 21.203 1 98.69 91 LEU A O 1
ATOM 726 N N . ASP A 1 92 ? -7.07 4.988 19.438 1 98.19 92 ASP A N 1
ATOM 727 C CA . ASP A 1 92 ? -7.855 3.766 19.297 1 98.19 92 ASP A CA 1
ATOM 728 C C . ASP A 1 92 ? -7.68 2.859 20.516 1 98.19 92 ASP A C 1
ATOM 730 O O . ASP A 1 92 ? -8.648 2.26 21 1 98.19 92 ASP A O 1
ATOM 734 N N . LYS A 1 93 ? -6.473 2.766 20.938 1 97.5 93 LYS A N 1
ATOM 735 C CA . LYS A 1 93 ? -6.152 1.882 22.062 1 97.5 93 LYS A CA 1
ATOM 736 C C . LYS A 1 93 ? -6.672 2.451 23.375 1 97.5 93 LYS A C 1
ATOM 738 O O . LYS A 1 93 ? -7.227 1.72 24.203 1 97.5 93 LYS A O 1
ATOM 743 N N . THR A 1 94 ? -6.496 3.725 23.594 1 98.19 94 THR A N 1
ATOM 744 C CA . THR A 1 94 ? -6.758 4.375 24.875 1 98.19 94 THR A CA 1
ATOM 745 C C . THR A 1 94 ? -8.25 4.664 25.031 1 98.19 94 THR A C 1
ATOM 747 O O . THR A 1 94 ? -8.766 4.684 26.156 1 98.19 94 THR A O 1
ATOM 750 N N . TYR A 1 95 ? -8.992 4.891 23.922 1 98.12 95 TYR A N 1
ATOM 751 C CA . TYR A 1 95 ? -10.422 5.211 23.953 1 98.12 95 TYR A CA 1
ATOM 752 C C . TYR A 1 95 ? -11.219 4.227 23.094 1 98.12 95 TYR A C 1
ATOM 754 O O . TYR A 1 95 ? -11.859 4.617 22.125 1 98.12 95 TYR A O 1
ATOM 762 N N . PRO A 1 96 ? -11.289 3.006 23.531 1 96.75 96 PRO A N 1
ATOM 763 C CA . PRO A 1 96 ? -11.883 1.942 22.734 1 96.75 96 PRO A CA 1
ATOM 764 C C . PRO A 1 96 ? -13.406 2.059 22.641 1 96.75 96 PRO A C 1
ATOM 766 O O . PRO A 1 96 ? -14.031 1.406 21.797 1 96.75 96 PRO A O 1
ATOM 769 N N . ASP A 1 97 ? -14.07 2.834 23.453 1 97.75 97 ASP A N 1
ATOM 770 C CA . ASP A 1 97 ? -15.516 3.004 23.438 1 97.75 97 ASP A CA 1
ATOM 771 C C . ASP A 1 97 ? -15.938 4.066 22.422 1 97.75 97 ASP A C 1
ATOM 773 O O . ASP A 1 97 ? -17.094 4.504 22.406 1 97.75 97 ASP A O 1
ATOM 777 N N . THR A 1 98 ? -15.07 4.555 21.625 1 98.06 98 THR A N 1
ATOM 778 C CA . THR A 1 98 ? -15.312 5.449 20.5 1 98.06 98 THR A CA 1
ATOM 779 C C . THR A 1 98 ? -15.156 4.711 19.172 1 98.06 98 THR A C 1
ATOM 781 O O . THR A 1 98 ? -14.586 3.615 19.125 1 98.06 98 THR A O 1
ATOM 784 N N . PRO A 1 99 ? -15.719 5.195 18.078 1 98.19 99 PRO A N 1
ATOM 785 C CA . PRO A 1 99 ? -15.539 4.523 16.797 1 98.19 99 PRO A CA 1
ATOM 786 C C . PRO A 1 99 ? -14.07 4.312 16.438 1 98.19 99 PRO A C 1
ATOM 788 O O . PRO A 1 99 ? -13.273 5.25 16.516 1 98.19 99 PRO A O 1
ATOM 791 N N . PRO A 1 100 ? -13.711 3.082 16.156 1 98.38 100 PRO A N 1
ATOM 792 C CA . PRO A 1 100 ? -12.312 2.818 15.812 1 98.38 100 PRO A CA 1
ATOM 793 C C . PRO A 1 100 ? -11.938 3.355 14.43 1 98.38 100 PRO A C 1
ATOM 795 O O . PRO A 1 100 ? -12.75 3.303 13.5 1 98.38 100 PRO A O 1
ATOM 798 N N . VAL A 1 101 ? -10.75 3.803 14.312 1 98.44 101 VAL A N 1
ATOM 799 C CA . VAL A 1 101 ? -10.281 4.223 12.992 1 98.44 101 VAL A CA 1
ATOM 800 C C . VAL A 1 101 ? -9.516 3.08 12.336 1 98.44 101 VAL A C 1
ATOM 802 O O . VAL A 1 101 ? -9.227 3.127 11.133 1 98.44 101 VAL A O 1
ATOM 805 N N . PHE A 1 102 ? -9.18 2.045 13.055 1 98.12 102 PHE A N 1
ATOM 806 C CA . PHE A 1 102 ? -8.602 0.815 12.531 1 98.12 102 PHE A CA 1
ATOM 807 C C . PHE A 1 102 ? -9.5 -0.378 12.82 1 98.12 102 PHE A C 1
ATOM 809 O O . PHE A 1 102 ? -9.102 -1.31 13.523 1 98.12 102 PHE A O 1
ATOM 816 N N . PRO A 1 103 ? -10.664 -0.415 12.242 1 97.56 103 PRO A N 1
ATOM 817 C CA . PRO A 1 103 ? -11.562 -1.532 12.523 1 97.56 103 PRO A CA 1
ATOM 818 C C . PRO A 1 103 ? -11.078 -2.854 11.938 1 97.56 103 PRO A C 1
ATOM 820 O O . PRO A 1 103 ? -10.258 -2.855 11.008 1 97.56 103 PRO A O 1
ATOM 823 N N . HIS A 1 104 ? -11.484 -3.996 12.516 1 96.81 104 HIS A N 1
ATOM 824 C CA . HIS A 1 104 ? -11.32 -5.344 11.984 1 96.81 104 HIS A CA 1
ATOM 825 C C . HIS A 1 104 ? -9.852 -5.727 11.906 1 96.81 104 HIS A C 1
ATOM 827 O O . HIS A 1 104 ? -9.438 -6.418 10.969 1 96.81 104 HIS A O 1
ATOM 833 N N . ASN A 1 105 ? -9.031 -5.156 12.844 1 96.62 105 ASN A N 1
ATOM 834 C CA . ASN A 1 105 ? -7.609 -5.461 12.891 1 96.62 105 ASN A CA 1
ATOM 835 C C . ASN A 1 105 ? -6.91 -5.07 11.594 1 96.62 105 ASN A C 1
ATOM 837 O O . ASN A 1 105 ? -6.012 -5.777 11.125 1 96.62 105 ASN A O 1
ATOM 841 N N . THR A 1 106 ? -7.309 -3.939 10.992 1 98.25 106 THR A N 1
ATOM 842 C CA . THR A 1 106 ? -6.777 -3.576 9.68 1 98.25 106 THR A CA 1
ATOM 843 C C . THR A 1 106 ? -5.57 -2.65 9.828 1 98.25 106 THR A C 1
ATOM 845 O O . THR A 1 106 ? -5.121 -2.051 8.852 1 98.25 106 THR A O 1
ATOM 848 N N . LEU A 1 107 ? -5.027 -2.49 11.047 1 98.38 107 LEU A N 1
ATOM 849 C CA . LEU A 1 107 ? -3.961 -1.529 11.312 1 98.38 107 LEU A CA 1
ATOM 850 C C . LEU A 1 107 ? -2.768 -1.777 10.398 1 98.38 107 LEU A C 1
ATOM 852 O O . LEU A 1 107 ? -2.264 -0.849 9.758 1 98.38 107 LEU A O 1
ATOM 856 N N . GLY A 1 108 ? -2.336 -3.016 10.281 1 98.12 108 GLY A N 1
ATOM 857 C CA . GLY A 1 108 ? -1.221 -3.344 9.414 1 98.12 108 GLY A CA 1
ATOM 858 C C . GLY A 1 108 ? -1.485 -3.01 7.953 1 98.12 108 GLY A C 1
ATOM 859 O O . GLY A 1 108 ? -0.634 -2.424 7.281 1 98.12 108 GLY A O 1
ATOM 860 N N . LEU A 1 109 ? -2.684 -3.352 7.453 1 98.56 109 LEU A N 1
ATOM 861 C CA . LEU A 1 109 ? -3.068 -3.045 6.078 1 98.56 109 LEU A CA 1
ATOM 862 C C . LEU A 1 109 ? -3.107 -1.537 5.848 1 98.56 109 LEU A C 1
ATOM 864 O O . LEU A 1 109 ? -2.762 -1.062 4.766 1 98.56 109 LEU A O 1
ATOM 868 N N . GLN A 1 110 ? -3.496 -0.833 6.828 1 98.62 110 GLN A N 1
ATOM 869 C CA . GLN A 1 110 ? -3.631 0.611 6.668 1 98.62 110 GLN A CA 1
ATOM 870 C C . GLN A 1 110 ? -2.268 1.295 6.664 1 98.62 110 GLN A C 1
ATOM 872 O O . GLN A 1 110 ? -2.08 2.314 5.996 1 98.62 110 GLN A O 1
ATOM 877 N N . HIS A 1 111 ? -1.299 0.759 7.422 1 98.38 111 HIS A N 1
ATOM 878 C CA . HIS A 1 111 ? 0.07 1.244 7.285 1 98.38 111 HIS A CA 1
ATOM 879 C C . HIS A 1 111 ? 0.588 1.032 5.867 1 98.38 111 HIS A C 1
ATOM 881 O O . HIS A 1 111 ? 1.216 1.924 5.289 1 98.38 111 HIS A O 1
ATOM 887 N N . ALA A 1 112 ? 0.304 -0.118 5.297 1 98.5 112 ALA A N 1
ATOM 888 C CA . ALA A 1 112 ? 0.689 -0.391 3.916 1 98.5 112 ALA A CA 1
ATOM 889 C C . ALA A 1 112 ? -0.016 0.557 2.951 1 98.5 112 ALA A C 1
ATOM 891 O O . ALA A 1 112 ? 0.587 1.035 1.988 1 98.5 112 ALA A O 1
ATOM 892 N N . PHE A 1 113 ? -1.311 0.802 3.193 1 98.69 113 PHE A N 1
ATOM 893 C CA . PHE A 1 113 ? -2.066 1.747 2.379 1 98.69 113 PHE A CA 1
ATOM 894 C C . PHE A 1 113 ? -1.395 3.115 2.375 1 98.69 113 PHE A C 1
ATOM 896 O O . PHE A 1 113 ? -1.241 3.734 1.32 1 98.69 113 PHE A O 1
ATOM 903 N N . ALA A 1 114 ? -1.033 3.551 3.582 1 98.44 114 ALA A N 1
ATOM 904 C CA . ALA A 1 114 ? -0.407 4.863 3.713 1 98.44 114 ALA A CA 1
ATOM 905 C C . ALA A 1 114 ? 0.847 4.961 2.85 1 98.44 114 ALA A C 1
ATOM 907 O O . ALA A 1 114 ? 1.08 5.98 2.197 1 98.44 114 ALA A O 1
ATOM 908 N N . ALA A 1 115 ? 1.619 3.906 2.857 1 97.25 115 ALA A N 1
ATOM 909 C CA . ALA A 1 115 ? 2.834 3.869 2.045 1 97.25 115 ALA A CA 1
ATOM 910 C C . ALA A 1 115 ? 2.5 3.926 0.557 1 97.25 115 ALA A C 1
ATOM 912 O O . ALA A 1 115 ? 3.115 4.684 -0.195 1 97.25 115 ALA A O 1
ATOM 913 N N . ALA A 1 116 ? 1.532 3.115 0.156 1 98.19 116 ALA A N 1
ATOM 914 C CA . ALA A 1 116 ? 1.136 3.076 -1.249 1 98.19 116 ALA A CA 1
ATOM 915 C C . ALA A 1 116 ? 0.546 4.414 -1.69 1 98.19 116 ALA A C 1
ATOM 917 O O . ALA A 1 116 ? 0.834 4.891 -2.789 1 98.19 116 ALA A O 1
ATOM 918 N N . PHE A 1 117 ? -0.247 4.992 -0.83 1 98.56 117 PHE A N 1
ATOM 919 C CA . PHE A 1 117 ? -0.89 6.27 -1.116 1 98.56 117 PHE A CA 1
ATOM 920 C C . PHE A 1 117 ? 0.149 7.363 -1.327 1 98.56 117 PHE A C 1
ATOM 922 O O . PHE A 1 117 ? 0.119 8.07 -2.338 1 98.56 117 PHE A O 1
ATOM 929 N N . SER A 1 118 ? 1.071 7.461 -0.413 1 96.06 118 SER A N 1
ATOM 930 C CA . SER A 1 118 ? 2.107 8.484 -0.494 1 96.06 118 SER A CA 1
ATOM 931 C C . SER A 1 118 ? 2.924 8.344 -1.775 1 96.06 118 SER A C 1
ATOM 933 O O . SER A 1 118 ? 3.229 9.336 -2.436 1 96.06 118 SER A O 1
ATOM 935 N N . SER A 1 119 ? 3.229 7.113 -2.129 1 94.75 119 SER A N 1
ATOM 936 C CA . SER A 1 119 ? 4.047 6.848 -3.309 1 94.75 119 SER A CA 1
ATOM 937 C C . SER A 1 119 ? 3.297 7.199 -4.59 1 94.75 119 SER A C 1
ATOM 939 O O . SER A 1 119 ? 3.912 7.426 -5.633 1 94.75 119 SER A O 1
ATOM 941 N N . SER A 1 120 ? 2.021 7.242 -4.492 1 95.38 120 SER A N 1
ATOM 942 C CA . SER A 1 120 ? 1.202 7.48 -5.676 1 95.38 120 SER A CA 1
ATOM 943 C C . SER A 1 120 ? 1.081 8.969 -5.977 1 95.38 120 SER A C 1
ATOM 945 O O . SER A 1 120 ? 0.582 9.359 -7.035 1 95.38 120 SER A O 1
ATOM 947 N N . LEU A 1 121 ? 1.635 9.836 -5.102 1 95.75 121 LEU A N 1
ATOM 948 C CA . LEU A 1 121 ? 1.33 11.258 -5.215 1 95.75 121 LEU A CA 1
ATOM 949 C C . LEU A 1 121 ? 2.594 12.062 -5.5 1 95.75 121 LEU A C 1
ATOM 951 O O . LEU A 1 121 ? 2.582 13.289 -5.414 1 95.75 121 LEU A O 1
ATOM 955 N N . SER A 1 122 ? 3.643 11.523 -5.914 1 89.25 122 SER A N 1
ATOM 956 C CA . SER A 1 122 ? 4.973 12.125 -5.934 1 89.25 122 SER A CA 1
ATOM 957 C C . SER A 1 122 ? 4.973 13.445 -6.699 1 89.25 122 SER A C 1
ATOM 959 O O . SER A 1 122 ? 5.602 14.414 -6.273 1 89.25 122 SER A O 1
ATOM 961 N N . PRO A 1 123 ? 4.246 13.602 -7.859 1 94.94 123 PRO A N 1
ATOM 962 C CA . PRO A 1 123 ? 4.309 14.883 -8.562 1 94.94 123 PRO A CA 1
ATOM 963 C C . PRO A 1 123 ? 3.67 16.031 -7.777 1 94.94 123 PRO A C 1
ATOM 965 O O . PRO A 1 123 ? 3.912 17.203 -8.07 1 94.94 123 PRO A O 1
ATOM 968 N N . LEU A 1 124 ? 2.883 15.656 -6.816 1 97.44 124 LEU A N 1
ATOM 969 C CA . LEU A 1 124 ? 2.051 16.609 -6.098 1 97.44 124 LEU A CA 1
ATOM 970 C C . LEU A 1 124 ? 2.91 17.672 -5.418 1 97.44 124 LEU A C 1
ATOM 972 O O . LEU A 1 124 ? 2.574 18.859 -5.449 1 97.44 124 LEU A O 1
ATOM 976 N N . TRP A 1 125 ? 4.051 17.312 -4.926 1 96.94 125 TRP A N 1
ATOM 977 C CA . TRP A 1 125 ? 4.875 18.156 -4.07 1 96.94 125 TRP A CA 1
ATOM 978 C C . TRP A 1 125 ? 5.383 19.375 -4.836 1 96.94 125 TRP A C 1
ATOM 980 O O . TRP A 1 125 ? 5.457 20.484 -4.281 1 96.94 125 TRP A O 1
ATOM 990 N N . GLU A 1 126 ? 5.637 19.156 -6.074 1 97.12 126 GLU A N 1
ATOM 991 C CA . GLU A 1 126 ? 6.172 20.234 -6.895 1 97.12 126 GLU A CA 1
ATOM 992 C C . GLU A 1 126 ? 5.137 21.344 -7.094 1 97.12 126 GLU A C 1
ATOM 994 O O . GLU A 1 126 ? 5.496 22.5 -7.309 1 97.12 126 GLU A O 1
ATOM 999 N N . PHE A 1 127 ? 3.914 20.969 -6.988 1 97.88 127 PHE A N 1
ATOM 1000 C CA . PHE A 1 127 ? 2.848 21.922 -7.254 1 97.88 127 PHE A CA 1
ATOM 1001 C C . PHE A 1 127 ? 2.383 22.594 -5.961 1 97.88 127 PHE A C 1
ATOM 1003 O O . PHE A 1 127 ? 2.162 23.812 -5.926 1 97.88 127 PHE A O 1
ATOM 1010 N N . ILE A 1 128 ? 2.318 21.828 -4.895 1 98.12 128 ILE A N 1
ATOM 1011 C CA . ILE A 1 128 ? 1.565 22.281 -3.736 1 98.12 128 ILE A CA 1
ATOM 1012 C C . ILE A 1 128 ? 2.502 22.984 -2.758 1 98.12 128 ILE A C 1
ATOM 1014 O O . ILE A 1 128 ? 2.092 23.906 -2.047 1 98.12 128 ILE A O 1
ATOM 1018 N N . LEU A 1 129 ? 3.781 22.609 -2.686 1 97.69 129 LEU A N 1
ATOM 1019 C CA . LEU A 1 129 ? 4.676 23.109 -1.65 1 97.69 129 LEU A CA 1
ATOM 1020 C C . LEU A 1 129 ? 4.941 24.594 -1.837 1 97.69 129 LEU A C 1
ATOM 1022 O O . LEU A 1 129 ? 4.867 25.375 -0.879 1 97.69 129 LEU A O 1
ATOM 1026 N N . PRO A 1 130 ? 5.25 25 -3.098 1 97.69 130 PRO A N 1
ATOM 1027 C CA . PRO A 1 130 ? 5.414 26.453 -3.27 1 97.69 130 PRO A CA 1
ATOM 1028 C C . PRO A 1 130 ? 4.18 27.234 -2.836 1 97.69 130 PRO A C 1
ATOM 1030 O O . PRO A 1 130 ? 4.305 28.312 -2.236 1 97.69 130 PRO A O 1
ATOM 1033 N N . ASP A 1 131 ? 3.023 26.703 -3.143 1 97.94 131 ASP A N 1
ATOM 1034 C CA . ASP A 1 131 ? 1.779 27.391 -2.799 1 97.94 131 ASP A CA 1
ATOM 1035 C C . ASP A 1 131 ? 1.525 27.344 -1.294 1 97.94 131 ASP A C 1
ATOM 1037 O O . ASP A 1 131 ? 0.964 28.281 -0.726 1 97.94 131 ASP A O 1
ATOM 1041 N N . THR A 1 132 ? 1.895 26.25 -0.649 1 98.44 132 THR A N 1
ATOM 1042 C CA . THR A 1 132 ? 1.781 26.125 0.8 1 98.44 132 THR A CA 1
ATOM 1043 C C . THR A 1 132 ? 2.594 27.219 1.5 1 98.44 132 THR A C 1
ATOM 1045 O O . THR A 1 132 ? 2.127 27.828 2.469 1 98.44 132 THR A O 1
ATOM 1048 N N . CYS A 1 133 ? 3.742 27.453 0.985 1 98.19 133 CYS A N 1
ATOM 1049 C CA . CYS A 1 133 ? 4.621 28.453 1.568 1 98.19 133 CYS A CA 1
ATOM 1050 C C . CYS A 1 133 ? 3.936 29.812 1.618 1 98.19 133 CYS A C 1
ATOM 1052 O O . CYS A 1 133 ? 4.133 30.578 2.564 1 98.19 133 CYS A O 1
ATOM 1054 N N . LEU A 1 134 ? 3.098 30.047 0.708 1 97.12 134 LEU A N 1
ATOM 1055 C CA . LEU A 1 134 ? 2.498 31.359 0.523 1 97.12 134 LEU A CA 1
ATOM 1056 C C . LEU A 1 134 ? 1.366 31.578 1.521 1 97.12 134 LEU A C 1
ATOM 1058 O O . LEU A 1 134 ? 0.92 32.719 1.713 1 97.12 134 LEU A O 1
ATOM 1062 N N . VAL A 1 135 ? 0.915 30.578 2.176 1 97.94 135 VAL A N 1
ATOM 1063 C CA . VAL A 1 135 ? -0.237 30.734 3.055 1 97.94 135 VAL A CA 1
ATOM 1064 C C . VAL A 1 135 ? 0.214 30.672 4.512 1 97.94 135 VAL A C 1
ATOM 1066 O O . VAL A 1 135 ? -0.612 30.734 5.426 1 97.94 135 VAL A O 1
ATOM 1069 N N . LEU A 1 136 ? 1.493 30.594 4.746 1 98.56 136 LEU A N 1
ATOM 1070 C CA . LEU A 1 136 ? 2.029 30.469 6.098 1 98.56 136 LEU A CA 1
ATOM 1071 C C . LEU A 1 136 ? 2.316 31.844 6.691 1 98.56 136 LEU A C 1
ATOM 1073 O O . LEU A 1 136 ? 2.527 32.812 5.957 1 98.56 136 LEU A O 1
ATOM 1077 N N . ASN A 1 137 ? 2.305 31.953 8.023 1 98.5 137 ASN A N 1
ATOM 1078 C CA . ASN A 1 137 ? 2.758 33.156 8.703 1 98.5 137 ASN A CA 1
ATOM 1079 C C . ASN A 1 137 ? 4.25 33.406 8.492 1 98.5 137 ASN A C 1
ATOM 1081 O O . ASN A 1 137 ? 4.996 32.469 8.211 1 98.5 137 ASN A O 1
ATOM 1085 N N . PRO A 1 138 ? 4.684 34.594 8.727 1 98.12 138 PRO A N 1
ATOM 1086 C CA . PRO A 1 138 ? 6.043 34.969 8.352 1 98.12 138 PRO A CA 1
ATOM 1087 C C . PRO A 1 138 ? 7.105 34.062 8.969 1 98.12 138 PRO A C 1
ATOM 1089 O O . PRO A 1 138 ? 8 33.562 8.273 1 98.12 138 PRO A O 1
ATOM 1092 N N . PRO A 1 139 ? 7.055 33.75 10.242 1 98.31 139 PRO A N 1
ATOM 1093 C CA . PRO A 1 139 ? 8.109 32.875 10.773 1 98.31 139 PRO A CA 1
ATOM 1094 C C . PRO A 1 139 ? 8.078 31.469 10.188 1 98.31 139 PRO A C 1
ATOM 1096 O O . PRO A 1 139 ? 9.133 30.875 9.938 1 98.31 139 PRO A O 1
ATOM 1099 N N . SER A 1 140 ? 6.895 30.953 10 1 98.62 140 SER A N 1
ATOM 1100 C CA . SER A 1 140 ? 6.746 29.641 9.406 1 98.62 140 SER A CA 1
ATOM 1101 C C . SER A 1 140 ? 7.117 29.641 7.93 1 98.62 140 SER A C 1
ATOM 1103 O O . SER A 1 140 ? 7.68 28.672 7.422 1 98.62 140 SER A O 1
ATOM 1105 N N . LYS A 1 141 ? 6.773 30.688 7.277 1 98.38 141 LYS A N 1
ATOM 1106 C CA . LYS A 1 141 ? 7.113 30.828 5.863 1 98.38 141 LYS A CA 1
ATOM 1107 C C . LYS A 1 141 ? 8.625 30.75 5.652 1 98.38 141 LYS A C 1
ATOM 1109 O O . LYS A 1 141 ? 9.094 30.031 4.762 1 98.38 141 LYS A O 1
ATOM 1114 N N . GLU A 1 142 ? 9.328 31.516 6.434 1 98.25 142 GLU A N 1
ATOM 1115 C CA . GLU A 1 142 ? 10.789 31.5 6.34 1 98.25 142 GLU A CA 1
ATOM 1116 C C . GLU A 1 142 ? 11.336 30.109 6.609 1 98.25 142 GLU A C 1
ATOM 1118 O O . GLU A 1 142 ? 12.211 29.625 5.879 1 98.25 142 GLU A O 1
ATOM 1123 N N . TYR A 1 143 ? 10.906 29.531 7.668 1 97.62 143 TYR A N 1
ATOM 1124 C CA . TYR A 1 143 ? 11.336 28.188 8.055 1 97.62 143 TYR A CA 1
ATOM 1125 C C . TYR A 1 143 ? 11.047 27.172 6.957 1 97.62 143 TYR A C 1
ATOM 1127 O O . TYR A 1 143 ? 11.914 26.391 6.586 1 97.62 143 TYR A O 1
ATOM 1135 N N . PHE A 1 144 ? 9.836 27.203 6.477 1 97.75 144 PHE A N 1
ATOM 1136 C CA . PHE A 1 144 ? 9.367 26.281 5.453 1 97.75 144 PHE A CA 1
ATOM 1137 C C . PHE A 1 144 ? 10.18 26.422 4.176 1 97.75 144 PHE A C 1
ATOM 1139 O O . PHE A 1 144 ? 10.648 25.438 3.613 1 97.75 144 PHE A O 1
ATOM 1146 N N . ARG A 1 145 ? 10.336 27.578 3.744 1 97.62 145 ARG A N 1
ATOM 1147 C CA . ARG A 1 145 ? 11.117 27.859 2.543 1 97.62 145 ARG A CA 1
ATOM 1148 C C . ARG A 1 145 ? 12.547 27.344 2.686 1 97.62 145 ARG A C 1
ATOM 1150 O O . ARG A 1 145 ? 13.031 26.609 1.831 1 97.62 145 ARG A O 1
ATOM 1157 N N . ARG A 1 146 ? 13.18 27.703 3.738 1 96.38 146 ARG A N 1
ATOM 1158 C CA . ARG A 1 146 ? 14.578 27.328 3.963 1 96.38 146 ARG A CA 1
ATOM 1159 C C . ARG A 1 146 ? 14.75 25.812 4 1 96.38 146 ARG A C 1
ATOM 1161 O O . ARG A 1 146 ? 15.609 25.266 3.314 1 96.38 146 ARG A O 1
ATOM 1168 N N . THR A 1 147 ? 13.922 25.188 4.758 1 94.06 147 THR A N 1
ATOM 1169 C CA . THR A 1 147 ? 14.094 23.75 4.965 1 94.06 147 THR A CA 1
ATOM 1170 C C . THR A 1 147 ? 13.719 22.969 3.709 1 94.06 147 THR A C 1
ATOM 1172 O O . THR A 1 147 ? 14.375 21.984 3.361 1 94.06 147 THR A O 1
ATOM 1175 N N . ARG A 1 148 ? 12.672 23.438 2.98 1 95.44 148 ARG A N 1
ATOM 1176 C CA . ARG A 1 148 ? 12.266 22.734 1.77 1 95.44 148 ARG A CA 1
ATOM 1177 C C . ARG A 1 148 ? 13.258 22.953 0.636 1 95.44 148 ARG A C 1
ATOM 1179 O O . ARG A 1 148 ? 13.5 22.062 -0.175 1 95.44 148 ARG A O 1
ATOM 1186 N N . GLU A 1 149 ? 13.758 24.141 0.522 1 95.88 149 GLU A N 1
ATOM 1187 C CA . GLU A 1 149 ? 14.727 24.422 -0.533 1 95.88 149 GLU A CA 1
ATOM 1188 C C . GLU A 1 149 ? 16.016 23.641 -0.332 1 95.88 149 GLU A C 1
ATOM 1190 O O . GLU A 1 149 ? 16.641 23.188 -1.301 1 95.88 149 GLU A O 1
ATOM 1195 N N . ILE A 1 150 ? 16.406 23.375 0.894 1 92.19 150 ILE A N 1
ATOM 1196 C CA . ILE A 1 150 ? 17.547 22.531 1.199 1 92.19 150 ILE A CA 1
ATOM 1197 C C . ILE A 1 150 ? 17.234 21.094 0.792 1 92.19 150 ILE A C 1
ATOM 1199 O O . ILE A 1 150 ? 18.047 20.422 0.139 1 92.19 150 ILE A O 1
ATOM 1203 N N . ALA A 1 151 ? 16.078 20.656 1.119 1 90.19 151 ALA A N 1
ATOM 1204 C CA . ALA A 1 151 ? 15.688 19.281 0.862 1 90.19 151 ALA A CA 1
ATOM 1205 C C . ALA A 1 151 ? 15.633 19 -0.636 1 90.19 151 ALA A C 1
ATOM 1207 O O . ALA A 1 151 ? 15.992 17.906 -1.083 1 90.19 151 ALA A O 1
ATOM 1208 N N . PHE A 1 152 ? 15.148 19.938 -1.434 1 93.25 152 PHE A N 1
ATOM 1209 C CA . PHE A 1 152 ? 14.953 19.719 -2.863 1 93.25 152 PHE A CA 1
ATOM 1210 C C . PHE A 1 152 ? 16.172 20.188 -3.652 1 93.25 152 PHE A C 1
ATOM 1212 O O . PHE A 1 152 ? 16.281 19.906 -4.844 1 93.25 152 PHE A O 1
ATOM 1219 N N . GLY A 1 153 ? 17.047 20.875 -3.012 1 94 153 GLY A N 1
ATOM 1220 C CA . GLY A 1 153 ? 18.25 21.375 -3.656 1 94 153 GLY A CA 1
ATOM 1221 C C . GLY A 1 153 ? 17.984 22.484 -4.652 1 94 153 GLY A C 1
ATOM 1222 O O . GLY A 1 153 ? 18.797 22.719 -5.555 1 94 153 GLY A O 1
ATOM 1223 N N . LYS A 1 154 ? 16.875 23.141 -4.723 1 95.38 154 LYS A N 1
ATOM 1224 C CA . LYS A 1 154 ? 16.484 24.281 -5.555 1 95.38 154 LYS A CA 1
ATOM 1225 C C . LYS A 1 154 ? 15.445 25.141 -4.859 1 95.38 154 LYS A C 1
ATOM 1227 O O . LYS A 1 154 ? 14.828 24.719 -3.881 1 95.38 154 LYS A O 1
ATOM 1232 N N . THR A 1 155 ? 15.266 26.312 -5.258 1 96.69 155 THR A N 1
ATOM 1233 C CA . THR A 1 155 ? 14.273 27.203 -4.668 1 96.69 155 THR A CA 1
ATOM 1234 C C . THR A 1 155 ? 12.859 26.688 -4.922 1 96.69 155 THR A C 1
ATOM 1236 O O . THR A 1 155 ? 12.633 25.938 -5.859 1 96.69 155 THR A O 1
ATOM 1239 N N . LEU A 1 156 ? 11.906 27.141 -4.07 1 96.69 156 LEU A N 1
ATOM 1240 C CA . LEU A 1 156 ? 10.516 26.75 -4.258 1 96.69 156 LEU A CA 1
ATOM 1241 C C . LEU A 1 156 ? 9.977 27.281 -5.582 1 96.69 156 LEU A C 1
ATOM 1243 O O . LEU A 1 156 ? 9.133 26.641 -6.215 1 96.69 156 LEU A O 1
ATOM 1247 N N . VAL A 1 157 ? 10.477 28.391 -6.016 1 95.25 157 VAL A N 1
ATOM 1248 C CA . VAL A 1 157 ? 10.094 28.969 -7.297 1 95.25 157 VAL A CA 1
ATOM 1249 C C . VAL A 1 157 ? 10.555 28.047 -8.43 1 95.25 157 VAL A C 1
ATOM 1251 O O . VAL A 1 157 ? 9.805 27.812 -9.383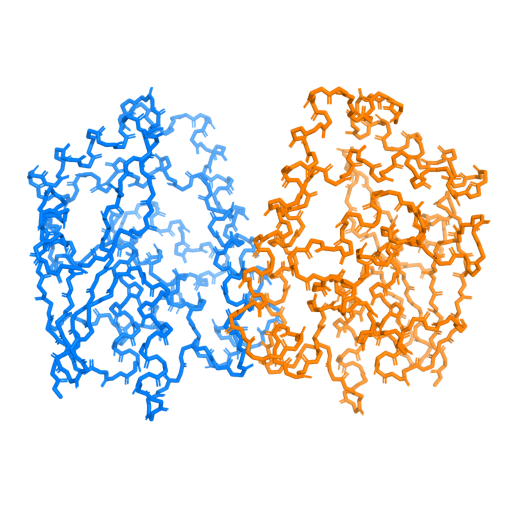 1 95.25 157 VAL A O 1
ATOM 1254 N N . GLU A 1 158 ? 11.703 27.516 -8.242 1 96 158 GLU A N 1
ATOM 1255 C CA . GLU A 1 158 ? 12.273 26.625 -9.25 1 96 158 GLU A CA 1
ATOM 1256 C C . GLU A 1 158 ? 11.625 25.25 -9.219 1 96 158 GLU A C 1
ATOM 1258 O O . GLU A 1 158 ? 11.633 24.531 -10.211 1 96 158 GLU A O 1
ATOM 1263 N N . LEU A 1 159 ? 11.141 25 -8.109 1 96.12 159 LEU A N 1
ATOM 1264 C CA . LEU A 1 159 ? 10.5 23.703 -7.93 1 96.12 159 LEU A CA 1
ATOM 1265 C C . LEU A 1 159 ? 9.219 23.609 -8.75 1 96.12 159 LEU A C 1
ATOM 1267 O O . LEU A 1 159 ? 8.852 22.531 -9.211 1 96.12 159 LEU A O 1
ATOM 1271 N N . ARG A 1 160 ? 8.57 24.672 -8.977 1 96 160 ARG A N 1
ATOM 1272 C CA . ARG A 1 160 ? 7.297 24.703 -9.695 1 96 160 ARG A CA 1
ATOM 1273 C C . ARG A 1 160 ? 7.48 24.281 -11.156 1 96 160 ARG A C 1
ATOM 1275 O O . ARG A 1 160 ? 8.242 24.922 -11.891 1 96 160 ARG A O 1
ATOM 1282 N N . PRO A 1 161 ? 6.699 23.281 -11.516 1 96.25 161 PRO A N 1
ATOM 1283 C CA . PRO A 1 161 ? 6.828 22.875 -12.914 1 96.25 161 PRO A CA 1
ATOM 1284 C C . PRO A 1 161 ? 6.246 23.906 -13.883 1 96.25 161 PRO A C 1
ATOM 1286 O O . PRO A 1 161 ? 5.293 24.609 -13.539 1 96.25 161 PRO A O 1
ATOM 1289 N N . LYS A 1 162 ? 6.855 23.938 -15.078 1 96.25 162 LYS A N 1
ATOM 1290 C CA . LYS A 1 162 ? 6.418 24.906 -16.094 1 96.25 162 LYS A CA 1
ATOM 1291 C C . LYS A 1 162 ? 6.309 24.234 -17.453 1 96.25 162 LYS A C 1
ATOM 1293 O O . LYS A 1 162 ? 6.898 23.188 -17.703 1 96.25 162 LYS A O 1
ATOM 1298 N N . GLY A 1 163 ? 5.449 24.797 -18.234 1 96.44 163 GLY A N 1
ATOM 1299 C CA . GLY A 1 163 ? 5.344 24.375 -19.625 1 96.44 163 GLY A CA 1
ATOM 1300 C C . GLY A 1 163 ? 4.941 22.922 -19.781 1 96.44 163 GLY A C 1
ATOM 1301 O O . GLY A 1 163 ? 4.051 22.438 -19.078 1 96.44 163 GLY A O 1
ATOM 1302 N N . GLU A 1 164 ? 5.562 22.266 -20.75 1 97.44 164 GLU A N 1
ATOM 1303 C CA . GLU A 1 164 ? 5.25 20.875 -21.078 1 97.44 164 GLU A CA 1
ATOM 1304 C C . GLU A 1 164 ? 5.543 19.953 -19.891 1 97.44 164 GLU A C 1
ATOM 1306 O O . GLU A 1 164 ? 4.84 18.969 -19.688 1 97.44 164 GLU A O 1
ATOM 1311 N N . TYR A 1 165 ? 6.512 20.375 -19.203 1 97 165 TYR A N 1
ATOM 1312 C CA . TYR A 1 165 ? 6.855 19.594 -18.031 1 97 165 TYR A CA 1
ATOM 1313 C C . TYR A 1 165 ? 5.73 19.641 -17 1 97 165 TYR A C 1
ATOM 1315 O O . TYR A 1 165 ? 5.383 18.625 -16.406 1 97 165 TYR A O 1
ATOM 1323 N N . ALA A 1 166 ? 5.145 20.781 -16.812 1 97.44 166 ALA A N 1
ATOM 1324 C CA . ALA A 1 166 ? 4.027 20.922 -15.875 1 97.44 166 ALA A CA 1
ATOM 1325 C C . ALA A 1 166 ? 2.838 20.078 -16.297 1 97.44 166 ALA A C 1
ATOM 1327 O O . ALA A 1 166 ? 2.195 19.438 -15.469 1 97.44 166 ALA A O 1
ATOM 1328 N N . GLU A 1 167 ? 2.592 20.109 -17.547 1 97.62 167 GLU A N 1
ATOM 1329 C CA . GLU A 1 167 ? 1.484 19.312 -18.062 1 97.62 167 GLU A CA 1
ATOM 1330 C C . GLU A 1 167 ? 1.714 17.828 -17.828 1 97.62 167 GLU A C 1
ATOM 1332 O O . GLU A 1 167 ? 0.8 17.109 -17.422 1 97.62 167 GLU A O 1
ATOM 1337 N N . LYS A 1 168 ? 2.896 17.422 -18.094 1 97.56 168 LYS A N 1
ATOM 1338 C CA . LYS A 1 168 ? 3.256 16.016 -17.891 1 97.56 168 LYS A CA 1
ATOM 1339 C C . LYS A 1 168 ? 3.15 15.625 -16.422 1 97.56 168 LYS A C 1
ATOM 1341 O O . LYS A 1 168 ? 2.574 14.586 -16.094 1 97.56 168 LYS A O 1
ATOM 1346 N N . ARG A 1 169 ? 3.684 16.453 -15.562 1 97.75 169 ARG A N 1
ATOM 1347 C CA . ARG A 1 169 ? 3.682 16.156 -14.133 1 97.75 169 ARG A CA 1
ATOM 1348 C C . ARG A 1 169 ? 2.262 16.172 -13.57 1 97.75 169 ARG A C 1
ATOM 1350 O O . ARG A 1 169 ? 1.925 15.375 -12.695 1 97.75 169 ARG A O 1
ATOM 1357 N N . TRP A 1 170 ? 1.438 17.047 -14.07 1 98.19 170 TRP A N 1
ATOM 1358 C CA . TRP A 1 170 ? 0.048 17.141 -13.633 1 98.19 170 TRP A CA 1
ATOM 1359 C C . TRP A 1 170 ? -0.728 15.891 -14.047 1 98.19 170 TRP A C 1
ATOM 1361 O O . TRP A 1 170 ? -1.533 15.367 -13.273 1 98.19 170 TRP A O 1
ATOM 1371 N N . ALA A 1 171 ? -0.41 15.438 -15.273 1 98.06 171 ALA A N 1
ATOM 1372 C CA . ALA A 1 171 ? -1.026 14.195 -15.742 1 98.06 171 ALA A CA 1
ATOM 1373 C C . ALA A 1 171 ? -0.585 13.008 -14.898 1 98.06 171 ALA A C 1
ATOM 1375 O O . ALA A 1 171 ? -1.376 12.102 -14.633 1 98.06 171 ALA A O 1
ATOM 1376 N N . GLU A 1 172 ? 0.66 13.023 -14.477 1 98.12 172 GLU A N 1
ATOM 1377 C CA . GLU A 1 172 ? 1.178 11.977 -13.602 1 98.12 172 GLU A CA 1
ATOM 1378 C C . GLU A 1 172 ? 0.495 12 -12.242 1 98.12 172 GLU A C 1
ATOM 1380 O O . GLU A 1 172 ? 0.222 10.953 -11.656 1 98.12 172 GLU A O 1
ATOM 1385 N N . PHE A 1 173 ? 0.255 13.195 -11.75 1 98.44 173 PHE A N 1
ATOM 1386 C CA . PHE A 1 173 ? -0.471 13.328 -10.492 1 98.44 173 PHE A CA 1
ATOM 1387 C C . PHE A 1 173 ? -1.877 12.758 -10.617 1 98.44 173 PHE A C 1
ATOM 1389 O O . PHE A 1 173 ? -2.312 11.977 -9.758 1 98.44 173 PHE A O 1
ATOM 1396 N N . LYS A 1 174 ? -2.582 13.086 -11.672 1 98.5 174 LYS A N 1
ATOM 1397 C CA . LYS A 1 174 ? -3.912 12.539 -11.93 1 98.5 174 LYS A CA 1
ATOM 1398 C C . LYS A 1 174 ? -3.879 11.016 -12.016 1 98.5 174 LYS A C 1
ATOM 1400 O O . LYS A 1 174 ? -4.754 10.344 -11.484 1 98.5 174 LYS A O 1
ATOM 1405 N N . ALA A 1 175 ? -2.865 10.508 -12.688 1 98.06 175 ALA A N 1
ATOM 1406 C CA . ALA A 1 175 ? -2.711 9.055 -12.805 1 98.06 175 ALA A CA 1
ATOM 1407 C C . ALA A 1 175 ? -2.486 8.414 -11.445 1 98.06 175 ALA A C 1
ATOM 1409 O O . ALA A 1 175 ? -2.965 7.305 -11.188 1 98.06 175 ALA A O 1
ATOM 1410 N N . GLY A 1 176 ? -1.677 9.078 -10.602 1 98.12 176 GLY A N 1
ATOM 1411 C CA . GLY A 1 176 ? -1.479 8.602 -9.242 1 98.12 176 GLY A CA 1
ATOM 1412 C C . GLY A 1 176 ? -2.768 8.508 -8.445 1 98.12 176 GLY A C 1
ATOM 1413 O O . GLY A 1 176 ? -3.037 7.484 -7.812 1 98.12 176 GLY A O 1
ATOM 1414 N N . LEU A 1 177 ? -3.607 9.523 -8.516 1 98.56 177 LEU A N 1
ATOM 1415 C CA . LEU A 1 177 ? -4.918 9.492 -7.875 1 98.56 177 LEU A CA 1
ATOM 1416 C C . LEU A 1 177 ? -5.82 8.453 -8.539 1 98.56 177 LEU A C 1
ATOM 1418 O O . LEU A 1 177 ? -6.715 7.902 -7.895 1 98.56 177 LEU A O 1
ATOM 1422 N N . GLY A 1 178 ? -5.586 8.273 -9.789 1 98.5 178 GLY A N 1
ATOM 1423 C CA . GLY A 1 178 ? -6.32 7.23 -10.492 1 98.5 178 GLY A CA 1
ATOM 1424 C C . GLY A 1 178 ? -6.086 5.848 -9.914 1 98.5 178 GLY A C 1
ATOM 1425 O O . GLY A 1 178 ? -7.016 5.043 -9.82 1 98.5 178 GLY A O 1
ATOM 1426 N N . LYS A 1 179 ? -4.863 5.531 -9.547 1 97.75 179 LYS A N 1
ATOM 1427 C CA . LYS A 1 179 ? -4.562 4.27 -8.883 1 97.75 179 LYS A CA 1
ATOM 1428 C C . LYS A 1 179 ? -5.328 4.145 -7.566 1 97.75 179 LYS A C 1
ATOM 1430 O O . LYS A 1 179 ? -5.867 3.084 -7.254 1 97.75 179 LYS A O 1
ATOM 1435 N N . VAL A 1 180 ? -5.344 5.199 -6.836 1 98.62 180 VAL A N 1
ATOM 1436 C CA . VAL A 1 180 ? -6.086 5.215 -5.578 1 98.62 180 VAL A CA 1
ATOM 1437 C C . VAL A 1 180 ? -7.574 5 -5.852 1 98.62 180 VAL A C 1
ATOM 1439 O O . VAL A 1 180 ? -8.242 4.262 -5.129 1 98.62 180 VAL A O 1
ATOM 1442 N N . ASP A 1 181 ? -8.086 5.652 -6.883 1 98.62 181 ASP A N 1
ATOM 1443 C CA . ASP A 1 181 ? -9.477 5.496 -7.289 1 98.62 181 ASP A CA 1
ATOM 1444 C C . ASP A 1 181 ? -9.805 4.035 -7.59 1 98.62 181 ASP A C 1
ATOM 1446 O O . ASP A 1 181 ? -10.898 3.562 -7.281 1 98.62 181 ASP A O 1
ATOM 1450 N N . GLU A 1 182 ? -8.883 3.352 -8.211 1 98 182 GLU A N 1
ATOM 1451 C CA . GLU A 1 182 ? -9.07 1.932 -8.492 1 98 182 GLU A CA 1
ATOM 1452 C C . GLU A 1 182 ? -9.273 1.135 -7.203 1 98 182 GLU A C 1
ATOM 1454 O O . GLU A 1 182 ? -10.094 0.217 -7.156 1 98 182 GLU A O 1
ATOM 1459 N N . TRP A 1 183 ? -8.547 1.468 -6.16 1 98.44 183 TRP A N 1
ATOM 1460 C CA . TRP A 1 183 ? -8.703 0.774 -4.887 1 98.44 183 TRP A CA 1
ATOM 1461 C C . TRP A 1 183 ? -10.094 1.009 -4.305 1 98.44 183 TRP A C 1
ATOM 1463 O O . TRP A 1 183 ? -10.742 0.073 -3.824 1 98.44 183 TRP A O 1
ATOM 1473 N N . TYR A 1 184 ? -10.547 2.244 -4.352 1 98.38 184 TYR A N 1
ATOM 1474 C CA . TYR A 1 184 ? -11.875 2.576 -3.865 1 98.38 184 TYR A CA 1
ATOM 1475 C C . TYR A 1 184 ? -12.953 1.867 -4.684 1 98.38 184 TYR A C 1
ATOM 1477 O O . TYR A 1 184 ? -14 1.494 -4.152 1 98.38 184 TYR A O 1
ATOM 1485 N N . SER A 1 185 ? -12.742 1.726 -5.926 1 97.88 185 SER A N 1
ATOM 1486 C CA . SER A 1 185 ? -13.734 1.193 -6.848 1 97.88 185 SER A CA 1
ATOM 1487 C C . SER A 1 185 ? -13.938 -0.304 -6.641 1 97.88 185 SER A C 1
ATOM 1489 O O . SER A 1 185 ? -14.883 -0.888 -7.172 1 97.88 185 SER A O 1
ATOM 1491 N N . LYS A 1 186 ? -13.094 -0.915 -5.824 1 96.5 186 LYS A N 1
ATOM 1492 C CA . LYS A 1 186 ? -13.172 -2.355 -5.598 1 96.5 186 LYS A CA 1
ATOM 1493 C C . LYS A 1 186 ? -14.242 -2.695 -4.566 1 96.5 186 LYS A C 1
ATOM 1495 O O . LYS A 1 186 ? -14.633 -3.855 -4.426 1 96.5 186 LYS A O 1
ATOM 1500 N N . VAL A 1 187 ? -14.656 -1.699 -3.881 1 94.88 187 VAL A N 1
ATOM 1501 C CA . VAL A 1 187 ? -15.609 -1.916 -2.793 1 94.88 187 VAL A CA 1
ATOM 1502 C C . VAL A 1 187 ? -16.875 -1.091 -3.035 1 94.88 187 VAL A C 1
ATOM 1504 O O . VAL A 1 187 ? -16.812 0.003 -3.602 1 94.88 187 VAL A O 1
ATOM 1507 N N . ASP A 1 188 ? -17.969 -1.699 -2.615 1 93.88 188 ASP A N 1
ATOM 1508 C CA . ASP A 1 188 ? -19.203 -0.932 -2.664 1 93.88 188 ASP A CA 1
ATOM 1509 C C . ASP A 1 188 ? -19.297 0.044 -1.492 1 93.88 188 ASP A C 1
ATOM 1511 O O . ASP A 1 188 ? -19.156 -0.355 -0.334 1 93.88 188 ASP A O 1
ATOM 1515 N N . GLY A 1 189 ? -19.469 1.369 -1.812 1 94.56 189 GLY A N 1
ATOM 1516 C CA . GLY A 1 189 ? -19.547 2.402 -0.791 1 94.56 189 GLY A CA 1
ATOM 1517 C C . GLY A 1 189 ? -18.531 3.52 -1.004 1 94.56 189 GLY A C 1
ATOM 1518 O O . GLY A 1 189 ? -17.688 3.441 -1.898 1 94.56 189 GLY A O 1
ATOM 1519 N N . PRO A 1 190 ? -18.609 4.484 -0.175 1 96.5 190 PRO A N 1
ATOM 1520 C CA . PRO A 1 190 ? -17.781 5.676 -0.396 1 96.5 190 PRO A CA 1
ATOM 1521 C C . PRO A 1 190 ? -16.391 5.543 0.202 1 96.5 190 PRO A C 1
ATOM 1523 O O . PRO A 1 190 ? -15.508 6.359 -0.088 1 96.5 190 PRO A O 1
ATOM 1526 N N . PHE A 1 191 ? -16.219 4.465 1.01 1 98.31 191 PHE A N 1
ATOM 1527 C CA . PHE A 1 191 ? -14.953 4.359 1.732 1 98.31 191 PHE A CA 1
ATOM 1528 C C . PHE A 1 191 ? -14.234 3.059 1.392 1 98.31 191 PHE A C 1
ATOM 1530 O O . PHE A 1 191 ? -14.805 2.191 0.725 1 98.31 191 PHE A O 1
ATOM 1537 N N . LEU A 1 192 ? -13.031 2.902 1.812 1 98.44 192 LEU A N 1
ATOM 1538 C CA . LEU A 1 192 ? -12.188 1.767 1.461 1 98.44 192 LEU A CA 1
ATOM 1539 C C . LEU A 1 192 ? -12.672 0.493 2.145 1 98.44 192 LEU A C 1
ATOM 1541 O O . LEU A 1 192 ? -12.328 -0.613 1.72 1 98.44 192 LEU A O 1
ATOM 1545 N N . LEU A 1 193 ? -13.406 0.64 3.277 1 98.06 193 LEU A N 1
ATOM 1546 C CA . LEU A 1 193 ? -14.008 -0.499 3.959 1 98.06 193 LEU A CA 1
ATOM 1547 C C . LEU A 1 193 ? -15.523 -0.514 3.76 1 98.06 193 LEU A C 1
ATOM 1549 O O . LEU A 1 193 ? -16.266 -0.942 4.645 1 98.06 193 LEU A O 1
ATOM 1553 N N . GLY A 1 194 ? -15.945 -0.009 2.596 1 96.75 194 GLY A N 1
ATOM 1554 C CA . GLY A 1 194 ? -17.359 0.051 2.299 1 96.75 194 GLY A CA 1
ATOM 1555 C C . GLY A 1 194 ? -18.047 1.25 2.918 1 96.75 194 GLY A C 1
ATOM 1556 O O . GLY A 1 194 ? -17.766 2.393 2.555 1 96.75 194 GLY A O 1
ATOM 1557 N N . SER A 1 195 ? -18.906 0.977 3.855 1 96.38 195 SER A N 1
ATOM 1558 C CA . SER A 1 195 ? -19.656 2.059 4.496 1 96.38 195 SER A CA 1
ATOM 1559 C C . SER A 1 195 ? -18.938 2.551 5.75 1 96.38 195 SER A C 1
ATOM 1561 O O . SER A 1 195 ? -19.297 3.584 6.316 1 96.38 195 SER A O 1
ATOM 1563 N N . GLU A 1 196 ? -17.891 1.86 6.117 1 97.12 196 GLU A N 1
ATOM 1564 C CA . GLU A 1 196 ? -17.172 2.193 7.348 1 97.12 196 GLU A CA 1
ATOM 1565 C C . GLU A 1 196 ? -15.961 3.076 7.062 1 97.12 196 GLU A C 1
ATOM 1567 O O . GLU A 1 196 ? -15.125 2.734 6.227 1 97.12 196 GLU A O 1
ATOM 1572 N N . VAL A 1 197 ? -15.891 4.16 7.797 1 98.12 197 VAL A N 1
ATOM 1573 C CA . VAL A 1 197 ? -14.727 5.039 7.711 1 98.12 197 VAL A CA 1
ATOM 1574 C C . VAL A 1 197 ? -13.531 4.379 8.391 1 98.12 197 VAL A C 1
ATOM 1576 O O . VAL A 1 197 ? -13.68 3.73 9.43 1 98.12 197 VAL A O 1
ATOM 1579 N N . SER A 1 198 ? -12.398 4.5 7.832 1 98.31 198 SER A N 1
ATOM 1580 C CA . SER A 1 198 ? -11.156 4.066 8.461 1 98.31 198 SER A CA 1
ATOM 1581 C C . SER A 1 198 ? -10.094 5.152 8.398 1 98.31 198 SER A C 1
ATOM 1583 O O . SER A 1 198 ? -10.305 6.203 7.785 1 98.31 198 SER A O 1
ATOM 1585 N N . TRP A 1 199 ? -8.953 4.93 9.047 1 98.75 199 TRP A N 1
ATOM 1586 C CA . TRP A 1 199 ? -7.852 5.883 9.047 1 98.75 199 TRP A CA 1
ATOM 1587 C C . TRP A 1 199 ? -7.34 6.137 7.633 1 98.75 199 TRP A C 1
ATOM 1589 O O . TRP A 1 199 ? -6.918 7.25 7.309 1 98.75 199 TRP A O 1
ATOM 1599 N N . ALA A 1 200 ? -7.402 5.109 6.789 1 98.81 200 ALA A N 1
ATOM 1600 C CA . ALA A 1 200 ? -6.996 5.258 5.395 1 98.81 200 ALA A CA 1
ATOM 1601 C C . ALA A 1 200 ? -7.816 6.336 4.695 1 98.81 200 ALA A C 1
ATOM 1603 O O . ALA A 1 200 ? -7.27 7.145 3.939 1 98.81 200 ALA A O 1
ATOM 1604 N N . ASP A 1 201 ? -9.086 6.324 4.938 1 98.88 201 ASP A N 1
ATOM 1605 C CA . ASP A 1 201 ? -9.938 7.363 4.367 1 98.88 201 ASP A CA 1
ATOM 1606 C C . ASP A 1 201 ? -9.57 8.742 4.926 1 98.88 201 ASP A C 1
ATOM 1608 O O . ASP A 1 201 ? -9.625 9.742 4.207 1 98.88 201 ASP A O 1
ATOM 1612 N N . ILE A 1 202 ? -9.234 8.781 6.18 1 98.88 202 ILE A N 1
ATOM 1613 C CA . ILE A 1 202 ? -8.852 10.023 6.844 1 98.88 202 ILE A CA 1
ATOM 1614 C C . ILE A 1 202 ? -7.562 10.562 6.223 1 98.88 202 ILE A C 1
ATOM 1616 O O . ILE A 1 202 ? -7.434 11.773 6.004 1 98.88 202 ILE A O 1
ATOM 1620 N N . ILE A 1 203 ? -6.613 9.68 5.91 1 98.88 203 ILE A N 1
ATOM 1621 C CA . ILE A 1 203 ? -5.391 10.102 5.234 1 98.88 203 ILE A CA 1
ATOM 1622 C C . ILE A 1 203 ? -5.738 10.797 3.92 1 98.88 203 ILE A C 1
ATOM 1624 O O . ILE A 1 203 ? -5.293 11.922 3.668 1 98.88 203 ILE A O 1
ATOM 1628 N N . VAL A 1 204 ? -6.578 10.156 3.139 1 98.88 204 VAL A N 1
ATOM 1629 C CA . VAL A 1 204 ? -6.941 10.672 1.825 1 98.88 204 VAL A CA 1
ATOM 1630 C C . VAL A 1 204 ? -7.645 12.023 1.981 1 98.88 204 VAL A C 1
ATOM 1632 O O . VAL A 1 204 ? -7.285 13 1.322 1 98.88 204 VAL A O 1
ATOM 1635 N N . ALA A 1 205 ? -8.586 12.047 2.869 1 98.88 205 ALA A N 1
ATOM 1636 C CA . ALA A 1 205 ? -9.344 13.273 3.098 1 98.88 205 ALA A CA 1
ATOM 1637 C C . ALA A 1 205 ? -8.43 14.406 3.545 1 98.88 205 ALA A C 1
ATOM 1639 O O . ALA A 1 205 ? -8.609 15.555 3.127 1 98.88 205 ALA A O 1
ATOM 1640 N N . SER A 1 206 ? -7.5 14.125 4.355 1 98.81 206 SER A N 1
ATOM 1641 C CA . SER A 1 206 ? -6.602 15.141 4.895 1 98.81 206 SER A CA 1
ATOM 1642 C C . SER A 1 206 ? -5.742 15.758 3.797 1 98.81 206 SER A C 1
ATOM 1644 O O . SER A 1 206 ? -5.555 16.969 3.76 1 98.81 206 SER A O 1
ATOM 1646 N N . TYR A 1 207 ? -5.266 14.938 2.914 1 98.75 207 TYR A N 1
ATOM 1647 C CA . TYR A 1 207 ? -4.504 15.461 1.784 1 98.75 207 TYR A CA 1
ATOM 1648 C C . TYR A 1 207 ? -5.387 16.312 0.883 1 98.75 207 TYR A C 1
ATOM 1650 O O . TYR A 1 207 ? -4.969 17.375 0.426 1 98.75 207 TYR A O 1
ATOM 1658 N N . LEU A 1 208 ? -6.574 15.852 0.672 1 98.69 208 LEU A N 1
ATOM 1659 C CA . LEU A 1 208 ? -7.48 16.562 -0.222 1 98.69 208 LEU A CA 1
ATOM 1660 C C . LEU A 1 208 ? -7.887 17.906 0.374 1 98.69 208 LEU A C 1
ATOM 1662 O O . LEU A 1 208 ? -7.977 18.906 -0.342 1 98.69 208 LEU A O 1
ATOM 1666 N N . VAL A 1 209 ? -8.133 17.953 1.668 1 98.12 209 VAL A N 1
ATOM 1667 C CA . VAL A 1 209 ? -8.492 19.203 2.326 1 98.12 209 VAL A CA 1
ATOM 1668 C C . VAL A 1 209 ? -7.328 20.188 2.238 1 98.12 209 VAL A C 1
ATOM 1670 O O . VAL A 1 209 ? -7.531 21.391 2.037 1 98.12 209 VAL A O 1
ATOM 1673 N N . TRP A 1 210 ? -6.121 19.688 2.371 1 98.38 210 TRP A N 1
ATOM 1674 C CA . TRP A 1 210 ? -4.922 20.5 2.186 1 98.38 210 TRP A CA 1
ATOM 1675 C C . TRP A 1 210 ? -4.91 21.141 0.804 1 98.38 210 TRP A C 1
ATOM 1677 O O . TRP A 1 210 ? -4.699 22.359 0.677 1 98.38 210 TRP A O 1
ATOM 1687 N N . LEU A 1 211 ? -5.172 20.375 -0.222 1 98.62 211 LEU A N 1
ATOM 1688 C CA . LEU A 1 211 ? -5.211 20.875 -1.588 1 98.62 211 LEU A CA 1
ATOM 1689 C C . LEU A 1 211 ? -6.301 21.938 -1.749 1 98.62 211 LEU A C 1
ATOM 1691 O O . LEU A 1 211 ? -6.062 23 -2.314 1 98.62 211 LEU A O 1
ATOM 1695 N N . LYS A 1 212 ? -7.418 21.609 -1.195 1 98 212 LYS A N 1
ATOM 1696 C CA . LYS A 1 212 ? -8.57 22.5 -1.303 1 98 212 LYS A CA 1
ATOM 1697 C C . LYS A 1 212 ? -8.297 23.828 -0.621 1 98 212 LYS A C 1
ATOM 1699 O O . LYS A 1 212 ? -8.602 24.891 -1.173 1 98 212 LYS A O 1
ATOM 1704 N N . ILE A 1 213 ? -7.695 23.781 0.523 1 97.38 213 ILE A N 1
ATOM 1705 C CA . ILE A 1 213 ? -7.422 24.969 1.311 1 97.38 213 ILE A CA 1
ATOM 1706 C C . ILE A 1 213 ? -6.332 25.797 0.632 1 97.38 213 ILE A C 1
ATOM 1708 O O . ILE A 1 213 ? -6.504 27 0.406 1 97.38 213 ILE A O 1
ATOM 1712 N N . VAL A 1 214 ? -5.285 25.203 0.226 1 97.88 214 VAL A N 1
ATOM 1713 C CA . VAL A 1 214 ? -4.113 25.906 -0.29 1 97.88 214 VAL A CA 1
ATOM 1714 C C . VAL A 1 214 ? -4.395 26.422 -1.699 1 97.88 214 VAL A C 1
ATOM 1716 O O . VAL A 1 214 ? -4.035 27.547 -2.037 1 97.88 214 VAL A O 1
ATOM 1719 N N . TRP A 1 215 ? -5.047 25.641 -2.537 1 97.75 215 TRP A N 1
ATOM 1720 C CA . TRP A 1 215 ? -5.316 26.047 -3.914 1 97.75 215 TRP A CA 1
ATOM 1721 C C . TRP A 1 215 ? -6.652 26.781 -4.016 1 97.75 215 TRP A C 1
ATOM 1723 O O . TRP A 1 215 ? -7.059 27.188 -5.109 1 97.75 215 TRP A O 1
ATOM 1733 N N . LYS A 1 216 ? -7.387 26.922 -2.914 1 96.06 216 LYS A N 1
ATOM 1734 C CA . LYS A 1 216 ? -8.648 27.641 -2.818 1 96.06 216 LYS A CA 1
ATOM 1735 C C . LYS A 1 216 ? -9.758 26.906 -3.559 1 96.06 216 LYS A C 1
ATOM 1737 O O . LYS A 1 216 ? -9.523 26.297 -4.609 1 96.06 216 LYS A O 1
ATOM 1742 N N . VAL A 1 217 ? -10.922 26.938 -3.061 1 94.62 217 VAL A N 1
ATOM 1743 C CA . VAL A 1 217 ? -12.086 26.203 -3.531 1 94.62 217 VAL A CA 1
ATOM 1744 C C . VAL A 1 217 ? -12.398 26.594 -4.973 1 94.62 217 VAL A C 1
ATOM 1746 O O . VAL A 1 217 ? -12.852 25.75 -5.766 1 94.62 217 VAL A O 1
ATOM 1749 N N . ASP A 1 218 ? -12.078 27.781 -5.375 1 95.56 218 ASP A N 1
ATOM 1750 C CA . ASP A 1 218 ? -12.391 28.266 -6.719 1 95.56 218 ASP A CA 1
ATOM 1751 C C . ASP A 1 218 ? -11.141 28.266 -7.602 1 95.56 218 ASP A C 1
ATOM 1753 O O . ASP A 1 218 ? -11.172 28.781 -8.727 1 95.56 218 ASP A O 1
ATOM 1757 N N . GLY A 1 219 ? -10.07 27.734 -7.07 1 97.31 219 GLY A N 1
ATOM 1758 C CA . GLY A 1 219 ? -8.844 27.672 -7.855 1 97.31 219 GLY A CA 1
ATOM 1759 C C . GLY A 1 219 ? -8.883 26.594 -8.922 1 97.31 219 GLY A C 1
ATOM 1760 O O . GLY A 1 219 ? -9.523 25.562 -8.742 1 97.31 219 GLY A O 1
ATOM 1761 N N . GLU A 1 220 ? -8.156 26.781 -9.953 1 97 220 GLU A N 1
ATOM 1762 C CA . GLU A 1 220 ? -8.18 25.891 -11.109 1 97 220 GLU A CA 1
ATOM 1763 C C . GLU A 1 220 ? -7.648 24.5 -10.75 1 97 220 GLU A C 1
ATOM 1765 O O . GLU A 1 220 ? -8.195 23.5 -11.188 1 97 220 GLU A O 1
ATOM 1770 N N . ARG A 1 221 ? -6.621 24.5 -9.992 1 97.62 221 ARG A N 1
ATOM 1771 C CA . ARG A 1 221 ? -6.012 23.219 -9.656 1 97.62 221 ARG A CA 1
ATOM 1772 C C . ARG A 1 221 ? -6.953 22.375 -8.812 1 97.62 221 ARG A C 1
ATOM 1774 O O . ARG A 1 221 ? -7.094 21.172 -9.047 1 97.62 221 ARG A O 1
ATOM 1781 N N . TRP A 1 222 ? -7.562 22.969 -7.84 1 98.25 222 TRP A N 1
ATOM 1782 C CA . TRP A 1 222 ? -8.508 22.219 -7.031 1 98.25 222 TRP A CA 1
ATOM 1783 C C . TRP A 1 222 ? -9.711 21.781 -7.867 1 98.25 222 TRP A C 1
ATOM 1785 O O . TRP A 1 222 ? -10.195 20.656 -7.723 1 98.25 222 TRP A O 1
ATOM 1795 N N . LYS A 1 223 ? -10.203 22.609 -8.711 1 98.31 223 LYS A N 1
ATOM 1796 C CA . LYS A 1 223 ? -11.328 22.234 -9.57 1 98.31 223 LYS A CA 1
ATOM 1797 C C . LYS A 1 223 ? -11.008 20.984 -10.383 1 98.31 223 LYS A C 1
ATOM 1799 O O . LYS A 1 223 ? -11.859 20.109 -10.547 1 98.31 223 LYS A O 1
ATOM 1804 N N . ASP A 1 224 ? -9.797 20.953 -10.93 1 98.44 224 ASP A N 1
ATOM 1805 C CA . ASP A 1 224 ? -9.367 19.75 -11.633 1 98.44 224 ASP A CA 1
ATOM 1806 C C . ASP A 1 224 ? -9.516 18.516 -10.742 1 98.44 224 ASP A C 1
ATOM 1808 O O . ASP A 1 224 ? -10.211 17.562 -11.102 1 98.44 224 ASP A O 1
ATOM 1812 N N . VAL A 1 225 ? -8.922 18.562 -9.555 1 98.62 225 VAL A N 1
ATOM 1813 C CA . VAL A 1 225 ? -8.891 17.438 -8.641 1 98.62 225 VAL A CA 1
ATOM 1814 C C . VAL A 1 225 ? -10.312 17.047 -8.242 1 98.62 225 VAL A C 1
ATOM 1816 O O . VAL A 1 225 ? -10.648 15.859 -8.203 1 98.62 225 VAL A O 1
ATOM 1819 N N . ALA A 1 226 ? -11.109 18.031 -7.969 1 98.31 226 ALA A N 1
ATOM 1820 C CA . ALA A 1 226 ? -12.484 17.812 -7.527 1 98.31 226 ALA A CA 1
ATOM 1821 C C . ALA A 1 226 ? -13.297 17.078 -8.602 1 98.31 226 ALA A C 1
ATOM 1823 O O . ALA A 1 226 ? -14.219 16.328 -8.281 1 98.31 226 ALA A O 1
ATOM 1824 N N . GLU A 1 227 ? -12.961 17.219 -9.836 1 98 227 GLU A N 1
ATOM 1825 C CA . GLU A 1 227 ? -13.719 16.641 -10.945 1 98 227 GLU A CA 1
ATOM 1826 C C . GLU A 1 227 ? -13.141 15.297 -11.367 1 98 227 GLU A C 1
ATOM 1828 O O . GLU A 1 227 ? -13.812 14.508 -12.031 1 98 227 GLU A O 1
ATOM 1833 N N . TRP A 1 228 ? -11.898 15.117 -11.078 1 98.56 228 TRP A N 1
ATOM 1834 C CA . TRP A 1 228 ? -11.234 13.891 -11.516 1 98.56 228 TRP A CA 1
ATOM 1835 C C . TRP A 1 228 ? -11.945 12.664 -10.969 1 98.56 228 TRP A C 1
ATOM 1837 O O . TRP A 1 228 ? -12.57 12.719 -9.906 1 98.56 228 TRP A O 1
ATOM 1847 N N . HIS A 1 229 ? -11.93 11.562 -11.797 1 98.38 229 HIS A N 1
ATOM 1848 C CA . HIS A 1 229 ? -12.375 10.234 -11.383 1 98.38 229 HIS A CA 1
ATOM 1849 C C . HIS A 1 229 ? -13.828 10.266 -10.914 1 98.38 229 HIS A C 1
ATOM 1851 O O . HIS A 1 229 ? -14.148 9.719 -9.859 1 98.38 229 HIS A O 1
ATOM 1857 N N . GLY A 1 230 ? -14.609 11 -11.664 1 97.5 230 GLY A N 1
ATOM 1858 C CA . GLY A 1 230 ? -16.047 11.047 -11.445 1 97.5 230 GLY A CA 1
ATOM 1859 C C . GLY A 1 230 ? -16.438 11.844 -10.211 1 97.5 230 GLY A C 1
ATOM 1860 O O . GLY A 1 230 ? -17.453 11.57 -9.586 1 97.5 230 GLY A O 1
ATOM 1861 N N . GLY A 1 231 ? -15.57 12.68 -9.711 1 98.19 231 GLY A N 1
ATOM 1862 C CA . GLY A 1 231 ? -15.883 13.539 -8.578 1 98.19 231 GLY A CA 1
ATOM 1863 C C . GLY A 1 231 ? -15.656 12.852 -7.238 1 98.19 231 GLY A C 1
ATOM 1864 O O . GLY A 1 231 ? -16.125 13.336 -6.203 1 98.19 231 GLY A O 1
ATOM 1865 N N . ARG A 1 232 ? -14.977 11.758 -7.199 1 97.62 232 ARG A N 1
ATOM 1866 C CA . ARG A 1 232 ? -14.789 10.953 -5.996 1 97.62 232 ARG A CA 1
ATOM 1867 C C . ARG A 1 232 ? -14.141 11.766 -4.883 1 97.62 232 ARG A C 1
ATOM 1869 O O . ARG A 1 232 ? -14.547 11.672 -3.723 1 97.62 232 ARG A O 1
ATOM 1876 N N . TRP A 1 233 ? -13.195 12.531 -5.254 1 98.44 233 TRP A N 1
ATOM 1877 C CA . TRP A 1 233 ? -12.367 13.195 -4.254 1 98.44 233 TRP A CA 1
ATOM 1878 C C . TRP A 1 233 ? -13.156 14.266 -3.516 1 98.44 233 TRP A C 1
ATOM 1880 O O . TRP A 1 233 ? -13.078 14.375 -2.291 1 98.44 233 TRP A O 1
ATOM 1890 N N . SER A 1 234 ? -13.961 15.008 -4.219 1 97.62 234 SER A N 1
ATOM 1891 C CA . SER A 1 234 ? -14.859 15.969 -3.578 1 97.62 234 SER A CA 1
ATOM 1892 C C . SER A 1 234 ? -15.883 15.258 -2.699 1 97.62 234 SER A C 1
ATOM 1894 O O . SER A 1 234 ? -16.219 15.734 -1.612 1 97.62 234 SER A O 1
ATOM 1896 N N . ARG A 1 235 ? -16.328 14.125 -3.166 1 97.69 235 ARG A N 1
ATOM 1897 C CA . ARG A 1 235 ? -17.328 13.375 -2.408 1 97.69 235 ARG A CA 1
ATOM 1898 C C . ARG A 1 235 ? -16.734 12.852 -1.102 1 97.69 235 ARG A C 1
ATOM 1900 O O . ARG A 1 235 ? -17.422 12.82 -0.077 1 97.69 235 ARG A O 1
ATOM 1907 N N . ILE A 1 236 ? -15.516 12.445 -1.11 1 97.94 236 ILE A N 1
ATOM 1908 C CA . ILE A 1 236 ? -14.875 11.938 0.1 1 97.94 236 ILE A CA 1
ATOM 1909 C C . ILE A 1 236 ? -14.781 13.055 1.138 1 97.94 236 ILE A C 1
ATOM 1911 O O . ILE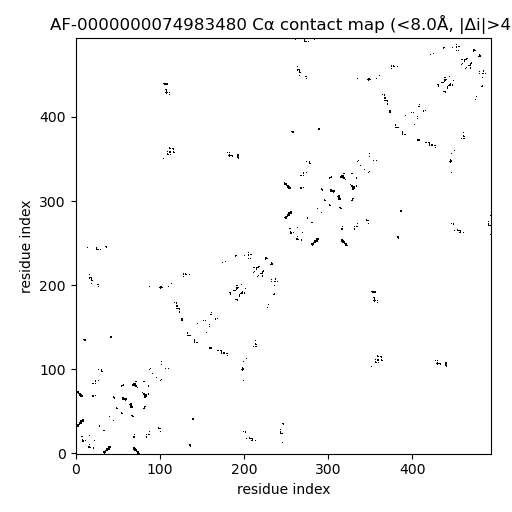 A 1 236 ? -15.141 12.859 2.301 1 97.94 236 ILE A O 1
ATOM 1915 N N . ILE A 1 237 ? -14.297 14.234 0.731 1 97.31 237 ILE A N 1
ATOM 1916 C CA . ILE A 1 237 ? -14.172 15.352 1.662 1 97.31 237 ILE A CA 1
ATOM 1917 C C . ILE A 1 237 ? -15.555 15.75 2.178 1 97.31 237 ILE A C 1
ATOM 1919 O O . ILE A 1 237 ? -15.719 16.047 3.361 1 97.31 237 ILE A O 1
ATOM 1923 N N . ASP A 1 238 ? -16.562 15.688 1.28 1 97.5 238 ASP A N 1
ATOM 1924 C CA . ASP A 1 238 ? -17.922 16.031 1.683 1 97.5 238 ASP A CA 1
ATOM 1925 C C . ASP A 1 238 ? -18.453 15.039 2.715 1 97.5 238 ASP A C 1
ATOM 1927 O O . ASP A 1 238 ? -19.109 15.43 3.676 1 97.5 238 ASP A O 1
ATOM 1931 N N . SER A 1 239 ? -18.172 13.812 2.508 1 97.88 239 SER A N 1
ATOM 1932 C CA . SER A 1 239 ? -18.656 12.75 3.389 1 97.88 239 SER A CA 1
ATOM 1933 C C . SER A 1 239 ? -18.031 12.859 4.777 1 97.88 239 SER A C 1
ATOM 1935 O O . SER A 1 239 ? -18.578 12.336 5.75 1 97.88 239 SER A O 1
ATOM 1937 N N . LEU A 1 240 ? -16.906 13.555 4.895 1 98.12 240 LEU A N 1
ATOM 1938 C CA . LEU A 1 240 ? -16.219 13.641 6.176 1 98.12 240 LEU A CA 1
ATOM 1939 C C . LEU A 1 240 ? -16.188 15.07 6.688 1 98.12 240 LEU A C 1
ATOM 1941 O O . LEU A 1 240 ? -15.422 15.398 7.602 1 98.12 240 LEU A O 1
ATOM 1945 N N . ASP A 1 241 ? -16.984 15.883 6.113 1 97.44 241 ASP A N 1
ATOM 1946 C CA . ASP A 1 241 ? -16.984 17.312 6.402 1 97.44 241 ASP A CA 1
ATOM 1947 C C . ASP A 1 241 ? -17.344 17.578 7.863 1 97.44 241 ASP A C 1
ATOM 1949 O O . ASP A 1 241 ? -16.859 18.531 8.469 1 97.44 241 ASP A O 1
ATOM 1953 N N . ALA A 1 242 ? -18.156 16.75 8.438 1 97.56 242 ALA A N 1
ATOM 1954 C CA . ALA A 1 242 ? -18.609 16.922 9.812 1 97.56 242 ALA A CA 1
ATOM 1955 C C . ALA A 1 242 ? -17.453 16.812 10.797 1 97.56 242 ALA A C 1
ATOM 1957 O O . ALA A 1 242 ? -17.547 17.25 11.945 1 97.56 242 ALA A O 1
ATOM 1958 N N . TYR A 1 243 ? -16.328 16.328 10.305 1 98.25 243 TYR A N 1
ATOM 1959 C CA . TYR A 1 243 ? -15.211 16.047 11.211 1 98.25 243 TYR A CA 1
ATOM 1960 C C . TYR A 1 243 ? -14.062 17.016 10.977 1 98.25 243 TYR A C 1
ATOM 1962 O O . TYR A 1 243 ? -12.906 16.703 11.281 1 98.25 243 TYR A O 1
ATOM 1970 N N . THR A 1 244 ? -14.336 18.156 10.469 1 97.19 244 THR A N 1
ATOM 1971 C CA . THR A 1 244 ? -13.281 19.125 10.18 1 97.19 244 THR A CA 1
ATOM 1972 C C . THR A 1 244 ? -13.297 20.25 11.211 1 97.19 244 THR A C 1
ATOM 1974 O O . THR A 1 244 ? -12.508 21.203 11.109 1 97.19 244 THR A O 1
ATOM 1977 N N . ALA A 1 245 ? -14.117 20.172 12.18 1 96.38 245 ALA A N 1
ATOM 1978 C CA . ALA A 1 245 ? -14.289 21.25 13.141 1 96.38 245 ALA A CA 1
ATOM 1979 C C . ALA A 1 245 ? -12.992 21.531 13.898 1 96.38 245 ALA A C 1
ATOM 1981 O O . ALA A 1 245 ? -12.266 20.594 14.258 1 96.38 245 ALA A O 1
ATOM 1982 N N . ILE A 1 246 ? -12.773 22.766 14.156 1 95.94 246 ILE A N 1
ATOM 1983 C CA . ILE A 1 246 ? -11.641 23.203 14.961 1 95.94 246 ILE A CA 1
ATOM 1984 C C . ILE A 1 246 ? -12.117 23.578 16.359 1 95.94 246 ILE A C 1
ATOM 1986 O O . ILE A 1 246 ? -13.031 24.391 16.531 1 95.94 246 ILE A O 1
ATOM 1990 N N . HIS A 1 247 ? -11.547 22.984 17.328 1 94.75 247 HIS A N 1
ATOM 1991 C CA . HIS A 1 247 ? -11.93 23.25 18.719 1 94.75 247 HIS A CA 1
ATOM 1992 C C . HIS A 1 247 ? -10.766 23.844 19.5 1 94.75 247 HIS A C 1
ATOM 1994 O O . HIS A 1 247 ? -9.602 23.562 19.203 1 94.75 247 HIS A O 1
ATOM 2000 N N . MET B 1 1 ? -18.453 -28.547 -9.562 1 78.81 1 MET B N 1
ATOM 2001 C CA . MET B 1 1 ? -17.531 -28.906 -10.633 1 78.81 1 MET B CA 1
ATOM 2002 C C . MET B 1 1 ? -16.109 -28.438 -10.297 1 78.81 1 MET B C 1
ATOM 2004 O O . MET B 1 1 ? -15.93 -27.547 -9.453 1 78.81 1 MET B O 1
ATOM 2008 N N . THR B 1 2 ? -15.008 -29.078 -10.914 1 95.19 2 THR B N 1
ATOM 2009 C CA . THR B 1 2 ? -13.578 -28.953 -10.641 1 95.19 2 THR B CA 1
ATOM 2010 C C . THR B 1 2 ? -12.961 -27.844 -11.484 1 95.19 2 THR B C 1
ATOM 2012 O O . THR B 1 2 ? -13.117 -27.828 -12.703 1 95.19 2 THR B O 1
ATOM 2015 N N . ILE B 1 3 ? -12.414 -26.875 -10.875 1 98.56 3 ILE B N 1
ATOM 2016 C CA . ILE B 1 3 ? -11.758 -25.75 -11.539 1 98.56 3 ILE B CA 1
ATOM 2017 C C . ILE B 1 3 ? -10.5 -26.25 -12.25 1 98.56 3 ILE B C 1
ATOM 2019 O O . ILE B 1 3 ? -9.766 -27.078 -11.719 1 98.56 3 ILE B O 1
ATOM 2023 N N . ILE B 1 4 ? -10.336 -25.812 -13.492 1 98.88 4 ILE B N 1
ATOM 2024 C CA . ILE B 1 4 ? -9.062 -26.016 -14.164 1 98.88 4 ILE B CA 1
ATOM 2025 C C . ILE B 1 4 ? -8.133 -24.828 -13.883 1 98.88 4 ILE B C 1
ATOM 2027 O O . ILE B 1 4 ? -8.492 -23.672 -14.148 1 98.88 4 ILE B O 1
ATOM 2031 N N . PHE B 1 5 ? -7.02 -25.125 -13.344 1 98.88 5 PHE B N 1
ATOM 2032 C CA . PHE B 1 5 ? -6.027 -24.125 -12.969 1 98.88 5 PHE B CA 1
ATOM 2033 C C . PHE B 1 5 ? -4.809 -24.219 -13.883 1 98.88 5 PHE B C 1
ATOM 2035 O O . PHE B 1 5 ? -4.113 -25.234 -13.914 1 98.88 5 PHE B O 1
ATOM 2042 N N . TYR B 1 6 ? -4.547 -23.156 -14.688 1 98.94 6 TYR B N 1
ATOM 2043 C CA . TYR B 1 6 ? -3.4 -23.109 -15.586 1 98.94 6 TYR B CA 1
ATOM 2044 C C . TYR B 1 6 ? -2.188 -22.5 -14.883 1 98.94 6 TYR B C 1
ATOM 2046 O O . TYR B 1 6 ? -2.221 -21.344 -14.453 1 98.94 6 TYR B O 1
ATOM 2054 N N . ASP B 1 7 ? -1.133 -23.266 -14.75 1 98.81 7 ASP B N 1
ATOM 2055 C CA . ASP B 1 7 ? 0.108 -22.922 -14.055 1 98.81 7 ASP B CA 1
ATOM 2056 C C . ASP B 1 7 ? 1.319 -23.172 -14.953 1 98.81 7 ASP B C 1
ATOM 2058 O O . ASP B 1 7 ? 1.19 -23.734 -16.047 1 98.81 7 ASP B O 1
ATOM 2062 N N . ILE B 1 8 ? 2.449 -22.641 -14.602 1 98.81 8 ILE B N 1
ATOM 2063 C CA . ILE B 1 8 ? 3.674 -22.734 -15.391 1 98.81 8 ILE B CA 1
ATOM 2064 C C . ILE B 1 8 ? 4.59 -23.797 -14.797 1 98.81 8 ILE B C 1
ATOM 2066 O O . ILE B 1 8 ? 4.961 -23.734 -13.625 1 98.81 8 ILE B O 1
ATOM 2070 N N . PRO B 1 9 ? 4.938 -24.75 -15.586 1 98.56 9 PRO B N 1
ATOM 2071 C CA . PRO B 1 9 ? 5.789 -25.828 -15.062 1 98.56 9 PRO B CA 1
ATOM 2072 C C . PRO B 1 9 ? 7.258 -25.422 -14.977 1 98.56 9 PRO B C 1
ATOM 2074 O O . PRO B 1 9 ? 7.641 -24.359 -15.492 1 98.56 9 PRO B O 1
ATOM 2077 N N . SER B 1 10 ? 8.008 -26.109 -14.266 1 98.19 10 SER B N 1
ATOM 2078 C CA . SER B 1 10 ? 9.453 -25.984 -14.133 1 98.19 10 SER B CA 1
ATOM 2079 C C . SER B 1 10 ? 10.141 -27.344 -14.195 1 98.19 10 SER B C 1
ATOM 2081 O O . SER B 1 10 ? 9.492 -28.359 -14.398 1 98.19 10 SER B O 1
ATOM 2083 N N . SER B 1 11 ? 11.477 -27.25 -14.125 1 97.44 11 SER B N 1
ATOM 2084 C CA . SER B 1 11 ? 12.258 -28.484 -14.117 1 97.44 11 SER B CA 1
ATOM 2085 C C . SER B 1 11 ? 12.375 -29.047 -12.711 1 97.44 11 SER B C 1
ATOM 2087 O O . SER B 1 11 ? 13.031 -30.078 -12.5 1 97.44 11 SER B O 1
ATOM 2089 N N . LEU B 1 12 ? 11.727 -28.406 -11.742 1 95.56 12 LEU B N 1
ATOM 2090 C CA . LEU B 1 12 ? 11.797 -28.797 -10.344 1 95.56 12 LEU B CA 1
ATOM 2091 C C . LEU B 1 12 ? 10.758 -29.859 -10.016 1 95.56 12 LEU B C 1
ATOM 2093 O O . LEU B 1 12 ? 9.766 -30 -10.734 1 95.56 12 LEU B O 1
ATOM 2097 N N . GLU B 1 13 ? 11.047 -30.531 -8.852 1 91.5 13 GLU B N 1
ATOM 2098 C CA . GLU B 1 13 ? 10.047 -31.484 -8.367 1 91.5 13 GLU B CA 1
ATOM 2099 C C . GLU B 1 13 ? 8.734 -30.766 -8.039 1 91.5 13 GLU B C 1
ATOM 2101 O O . GLU B 1 13 ? 8.734 -29.734 -7.379 1 91.5 13 GLU B O 1
ATOM 2106 N N . GLY B 1 14 ? 7.562 -31.203 -8.555 1 92.44 14 GLY B N 1
ATOM 2107 C CA . GLY B 1 14 ? 6.25 -30.625 -8.297 1 92.44 14 GLY B CA 1
ATOM 2108 C C . GLY B 1 14 ? 5.844 -29.594 -9.328 1 92.44 14 GLY B C 1
ATOM 2109 O O . GLY B 1 14 ? 4.672 -29.219 -9.414 1 92.44 14 GLY B O 1
ATOM 2110 N N . ASN B 1 15 ? 6.844 -29.047 -10.07 1 95.5 15 ASN B N 1
ATOM 2111 C CA . ASN B 1 15 ? 6.637 -28.141 -11.188 1 95.5 15 ASN B CA 1
ATOM 2112 C C . ASN B 1 15 ? 6.367 -26.719 -10.719 1 95.5 15 ASN B C 1
ATOM 2114 O O . ASN B 1 15 ? 6.871 -25.75 -11.305 1 95.5 15 ASN B O 1
ATOM 2118 N N . ALA B 1 16 ? 5.609 -26.578 -9.586 1 97.88 16 ALA B N 1
ATOM 2119 C CA . ALA B 1 16 ? 5.145 -25.266 -9.164 1 97.88 16 ALA B CA 1
ATOM 2120 C C . ALA B 1 16 ? 6.297 -24.406 -8.633 1 97.88 16 ALA B C 1
ATOM 2122 O O . ALA B 1 16 ? 7.125 -24.891 -7.855 1 97.88 16 ALA B O 1
ATOM 2123 N N . TRP B 1 17 ? 6.344 -23.125 -9.078 1 98.12 17 TRP B N 1
ATOM 2124 C CA . TRP B 1 17 ? 7.469 -22.297 -8.672 1 98.12 17 TRP B CA 1
ATOM 2125 C C . TRP B 1 17 ? 7.078 -20.812 -8.656 1 98.12 17 TRP B C 1
ATOM 2127 O O . TRP B 1 17 ? 7.582 -20.047 -7.84 1 98.12 17 TRP B O 1
ATOM 2137 N N . SER B 1 18 ? 6.242 -20.344 -9.539 1 98.25 18 SER B N 1
ATOM 2138 C CA . SER B 1 18 ? 5.973 -18.938 -9.828 1 98.25 18 SER B CA 1
ATOM 2139 C C . SER B 1 18 ? 5.164 -18.297 -8.703 1 98.25 18 SER B C 1
ATOM 2141 O O . SER B 1 18 ? 4.145 -18.844 -8.281 1 98.25 18 SER B O 1
ATOM 2143 N N . PRO B 1 19 ? 5.648 -17.156 -8.211 1 98.25 19 PRO B N 1
ATOM 2144 C CA . PRO B 1 19 ? 4.887 -16.484 -7.156 1 98.25 19 PRO B CA 1
ATOM 2145 C C . PRO B 1 19 ? 3.467 -16.125 -7.594 1 98.25 19 PRO B C 1
ATOM 2147 O O . PRO B 1 19 ? 2.537 -16.172 -6.785 1 98.25 19 PRO B O 1
ATOM 2150 N N . ASN B 1 20 ? 3.281 -15.844 -8.852 1 98.31 20 ASN B N 1
ATOM 2151 C CA . ASN B 1 20 ? 1.971 -15.43 -9.336 1 98.31 20 ASN B CA 1
ATOM 2152 C C . ASN B 1 20 ? 0.992 -16.594 -9.391 1 98.31 20 ASN B C 1
ATOM 2154 O O . ASN B 1 20 ? -0.177 -16.453 -9.023 1 98.31 20 ASN B O 1
ATOM 2158 N N . THR B 1 21 ? 1.452 -17.719 -9.828 1 98.81 21 THR B N 1
ATOM 2159 C CA . THR B 1 21 ? 0.564 -18.875 -9.875 1 98.81 21 THR B CA 1
ATOM 2160 C C . THR B 1 21 ? 0.361 -19.453 -8.477 1 98.81 21 THR B C 1
ATOM 2162 O O . THR B 1 21 ? -0.699 -20.016 -8.18 1 98.81 21 THR B O 1
ATOM 2165 N N . PHE B 1 22 ? 1.317 -19.312 -7.582 1 98.81 22 PHE B N 1
ATOM 2166 C CA . PHE B 1 22 ? 1.135 -19.75 -6.203 1 98.81 22 PHE B CA 1
ATOM 2167 C C . PHE B 1 22 ? 0.021 -18.969 -5.527 1 98.81 22 PHE B C 1
ATOM 2169 O O . PHE B 1 22 ? -0.705 -19.5 -4.688 1 98.81 22 PHE B O 1
ATOM 2176 N N . LYS B 1 23 ? -0.134 -17.656 -5.832 1 98.88 23 LYS B N 1
ATOM 2177 C CA . LYS B 1 23 ? -1.229 -16.875 -5.258 1 98.88 23 LYS B CA 1
ATOM 2178 C C . LYS B 1 23 ? -2.574 -17.562 -5.512 1 98.88 23 LYS B C 1
ATOM 2180 O O . LYS B 1 23 ? -3.41 -17.641 -4.613 1 98.88 23 LYS B O 1
ATOM 2185 N N . THR B 1 24 ? -2.746 -18.031 -6.719 1 98.94 24 THR B N 1
ATOM 2186 C CA . THR B 1 24 ? -3.99 -18.703 -7.07 1 98.94 24 THR B CA 1
ATOM 2187 C C . THR B 1 24 ? -4.062 -20.078 -6.418 1 98.94 24 THR B C 1
ATOM 2189 O O . THR B 1 24 ? -5.113 -20.484 -5.906 1 98.94 24 THR B O 1
ATOM 2192 N N . ARG B 1 25 ? -2.941 -20.797 -6.395 1 98.88 25 ARG B N 1
ATOM 2193 C CA . ARG B 1 25 ? -2.9 -22.109 -5.754 1 98.88 25 ARG B CA 1
ATOM 2194 C C . ARG B 1 25 ? -3.262 -22 -4.273 1 98.88 25 ARG B C 1
ATOM 2196 O O . ARG B 1 25 ? -4.117 -22.75 -3.785 1 98.88 25 ARG B O 1
ATOM 2203 N N . TYR B 1 26 ? -2.605 -21.078 -3.547 1 98.88 26 TYR B N 1
ATOM 2204 C CA . TYR B 1 26 ? -2.93 -20.812 -2.15 1 98.88 26 TYR B CA 1
ATOM 2205 C C . TYR B 1 26 ? -4.414 -20.5 -1.984 1 98.88 26 TYR B C 1
ATOM 2207 O O . TYR B 1 26 ? -5.062 -21.016 -1.068 1 98.88 26 TYR B O 1
ATOM 2215 N N . THR B 1 27 ? -4.953 -19.641 -2.883 1 98.88 27 THR B N 1
ATOM 2216 C CA . THR B 1 27 ? -6.336 -19.203 -2.773 1 98.88 27 THR B CA 1
ATOM 2217 C C . THR B 1 27 ? -7.301 -20.359 -2.939 1 98.88 27 THR B C 1
ATOM 2219 O O . THR B 1 27 ? -8.219 -20.531 -2.135 1 98.88 27 THR B O 1
ATOM 2222 N N . LEU B 1 28 ? -7.066 -21.172 -3.965 1 98.88 28 LEU B N 1
ATOM 2223 C CA . LEU B 1 28 ? -7.918 -22.328 -4.219 1 98.88 28 LEU B CA 1
ATOM 2224 C C . LEU B 1 28 ? -7.883 -23.297 -3.043 1 98.88 28 LEU B C 1
ATOM 2226 O O . LEU B 1 28 ? -8.93 -23.75 -2.574 1 98.88 28 LEU B O 1
ATOM 2230 N N . ASN B 1 29 ? -6.711 -23.594 -2.561 1 98.88 29 ASN B N 1
ATOM 2231 C CA . ASN B 1 29 ? -6.559 -24.531 -1.452 1 98.88 29 ASN B CA 1
ATOM 2232 C C . ASN B 1 29 ? -7.148 -23.969 -0.16 1 98.88 29 ASN B C 1
ATOM 2234 O O . ASN B 1 29 ? -7.812 -24.688 0.588 1 98.88 29 ASN B O 1
ATOM 2238 N N . PHE B 1 30 ? -6.879 -22.688 0.115 1 98.75 30 PHE B N 1
ATOM 2239 C CA . PHE B 1 30 ? -7.391 -22.047 1.32 1 98.75 30 PHE B CA 1
ATOM 2240 C C . PHE B 1 30 ? -8.914 -22.078 1.351 1 98.75 30 PHE B C 1
ATOM 2242 O O . PHE B 1 30 ? -9.508 -22.344 2.395 1 98.75 30 PHE B O 1
ATOM 2249 N N . LYS B 1 31 ? -9.508 -21.875 0.189 1 98.62 31 LYS B N 1
ATOM 2250 C CA . LYS B 1 31 ? -10.969 -21.828 0.09 1 98.62 31 LYS B CA 1
ATOM 2251 C C . LYS B 1 31 ? -11.555 -23.234 -0.038 1 98.62 31 LYS B C 1
ATOM 2253 O O . LYS B 1 31 ? -12.773 -23.422 0.06 1 98.62 31 LYS B O 1
ATOM 2258 N N . GLY B 1 32 ? -10.688 -24.203 -0.235 1 98.38 32 GLY B N 1
ATOM 2259 C CA . GLY B 1 32 ? -11.141 -25.578 -0.343 1 98.38 32 GLY B CA 1
ATOM 2260 C C . GLY B 1 32 ? -11.898 -25.859 -1.624 1 98.38 32 GLY B C 1
ATOM 2261 O O . GLY B 1 32 ? -12.836 -26.672 -1.633 1 98.38 32 GLY B O 1
ATOM 2262 N N . ILE B 1 33 ? -11.57 -25.172 -2.67 1 98.44 33 ILE B N 1
ATOM 2263 C CA . ILE B 1 33 ? -12.227 -25.344 -3.959 1 98.44 33 ILE B CA 1
ATOM 2264 C C . ILE B 1 33 ? -11.453 -26.375 -4.785 1 98.44 33 ILE B C 1
ATOM 2266 O O . ILE B 1 33 ? -10.258 -26.203 -5.039 1 98.44 33 ILE B O 1
ATOM 2270 N N . PRO B 1 34 ? -12.102 -27.406 -5.137 1 98.19 34 PRO B N 1
ATOM 2271 C CA . PRO B 1 34 ? -11.406 -28.438 -5.914 1 98.19 34 PRO B CA 1
ATOM 2272 C C . PRO B 1 34 ? -10.906 -27.922 -7.262 1 98.19 34 PRO B C 1
ATOM 2274 O O . PRO B 1 34 ? -11.602 -27.141 -7.926 1 98.19 34 PRO B O 1
ATOM 2277 N N . TYR B 1 35 ? -9.703 -28.344 -7.621 1 98.69 35 TYR B N 1
ATOM 2278 C CA . TYR B 1 35 ? -9.141 -27.938 -8.906 1 98.69 35 TYR B CA 1
ATOM 2279 C C . TYR B 1 35 ? -8.172 -28.984 -9.43 1 98.69 35 TYR B C 1
ATOM 2281 O O . TYR B 1 35 ? -7.758 -29.891 -8.688 1 98.69 35 TYR B O 1
ATOM 2289 N N . VAL B 1 36 ? -7.91 -28.922 -10.711 1 98.62 36 VAL B N 1
ATOM 2290 C CA . VAL B 1 36 ? -6.84 -29.672 -11.352 1 98.62 36 VAL B CA 1
ATOM 2291 C C . VAL B 1 36 ? -5.895 -28.719 -12.078 1 98.62 36 VAL B C 1
ATOM 2293 O O . VAL B 1 36 ? -6.336 -27.75 -12.688 1 98.62 36 VAL B O 1
ATOM 2296 N N . THR B 1 37 ? -4.629 -29.016 -11.992 1 98.69 37 THR B N 1
ATOM 2297 C CA . THR B 1 37 ? -3.625 -28.141 -12.586 1 98.69 37 THR B CA 1
ATOM 2298 C C . THR B 1 37 ? -3.297 -28.562 -14.008 1 98.69 37 THR B C 1
ATOM 2300 O O . THR B 1 37 ? -3.055 -29.75 -14.266 1 98.69 37 THR B O 1
ATOM 2303 N N . GLU B 1 38 ? -3.408 -27.688 -14.875 1 98.69 38 GLU B N 1
ATOM 2304 C CA . GLU B 1 38 ? -2.863 -27.828 -16.219 1 98.69 38 GLU B CA 1
ATOM 2305 C C . GLU B 1 38 ? -1.597 -26.984 -16.391 1 98.69 38 GLU B C 1
ATOM 2307 O O . GLU B 1 38 ? -1.608 -25.781 -16.156 1 98.69 38 GLU B O 1
ATOM 2312 N N . TRP B 1 39 ? -0.553 -27.625 -16.781 1 98.75 39 TRP B N 1
ATOM 2313 C CA . TRP B 1 39 ? 0.747 -26.969 -16.922 1 98.75 39 TRP B CA 1
ATOM 2314 C C . TRP B 1 39 ? 0.936 -26.406 -18.312 1 98.75 39 TRP B C 1
ATOM 2316 O O . TRP B 1 39 ? 0.738 -27.109 -19.312 1 98.75 39 TRP B O 1
ATOM 2326 N N . VAL B 1 40 ? 1.318 -25.156 -18.406 1 98.81 40 VAL B N 1
ATOM 2327 C CA . VAL B 1 40 ? 1.47 -24.438 -19.672 1 98.81 40 VAL B CA 1
ATOM 2328 C C . VAL B 1 40 ? 2.834 -23.75 -19.719 1 98.81 40 VAL B C 1
ATOM 2330 O O . VAL B 1 40 ? 3.129 -22.891 -18.891 1 98.81 40 VAL B O 1
ATOM 2333 N N . GLU B 1 41 ? 3.68 -24.156 -20.703 1 98.75 41 GLU B N 1
ATOM 2334 C CA . GLU B 1 41 ? 4.977 -23.5 -20.859 1 98.75 41 GLU B CA 1
ATOM 2335 C C . GLU B 1 41 ? 4.816 -22.047 -21.281 1 98.75 41 GLU B C 1
ATOM 2337 O O . GLU B 1 41 ? 3.859 -21.688 -21.969 1 98.75 41 GLU B O 1
ATOM 2342 N N . TYR B 1 42 ? 5.793 -21.172 -20.969 1 98.31 42 TYR B N 1
ATOM 2343 C CA . TYR B 1 42 ? 5.746 -19.734 -21.188 1 98.31 42 TYR B CA 1
ATOM 2344 C C . TYR B 1 42 ? 5.363 -19.406 -22.625 1 98.31 42 TYR B C 1
ATOM 2346 O O . TYR B 1 42 ? 4.457 -18.609 -22.859 1 98.31 42 TYR B O 1
ATOM 2354 N N . PRO B 1 43 ? 6.008 -20 -23.625 1 98.19 43 PRO B N 1
ATOM 2355 C CA . PRO B 1 43 ? 5.711 -19.609 -25 1 98.19 43 PRO B CA 1
ATOM 2356 C C . PRO B 1 43 ? 4.305 -20 -25.453 1 98.19 43 PRO B C 1
ATOM 2358 O O . PRO B 1 43 ? 3.812 -19.516 -26.469 1 98.19 43 PRO B O 1
ATOM 2361 N N . ASP B 1 44 ? 3.709 -20.891 -24.719 1 98.69 44 ASP B N 1
ATOM 2362 C CA . ASP B 1 44 ? 2.404 -21.422 -25.094 1 98.69 44 ASP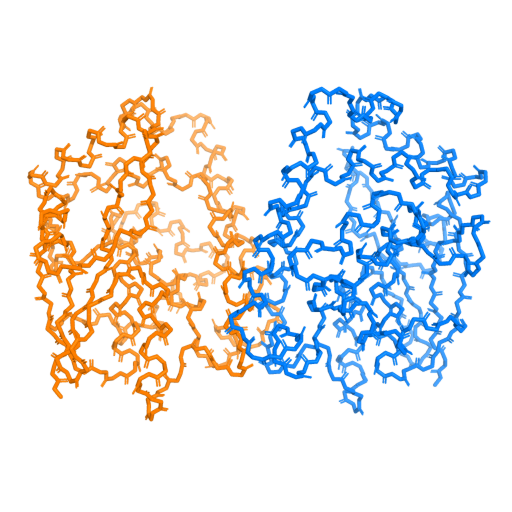 B CA 1
ATOM 2363 C C . ASP B 1 44 ? 1.276 -20.656 -24.406 1 98.69 44 ASP B C 1
ATOM 2365 O O . ASP B 1 44 ? 0.099 -20.891 -24.688 1 98.69 44 ASP B O 1
ATOM 2369 N N . ILE B 1 45 ? 1.586 -19.703 -23.516 1 98.75 45 ILE B N 1
ATOM 2370 C CA . ILE B 1 45 ? 0.592 -18.984 -22.734 1 98.75 45 ILE B CA 1
ATOM 2371 C C . ILE B 1 45 ? -0.289 -18.141 -23.641 1 98.75 45 ILE B C 1
ATOM 2373 O O . ILE B 1 45 ? -1.518 -18.25 -23.609 1 98.75 45 ILE B O 1
ATOM 2377 N N . GLU B 1 46 ? 0.312 -17.375 -24.469 1 98.12 46 GLU B N 1
ATOM 2378 C CA . GLU B 1 46 ? -0.448 -16.469 -25.328 1 98.12 46 GLU B CA 1
ATOM 2379 C C . GLU B 1 46 ? -1.346 -17.25 -26.281 1 98.12 46 GLU B C 1
ATOM 2381 O O . GLU B 1 46 ? -2.549 -17 -26.375 1 98.12 46 GLU B O 1
ATOM 2386 N N . PRO B 1 47 ? -0.81 -18.266 -27.031 1 98.38 47 PRO B N 1
ATOM 2387 C CA . PRO B 1 47 ? -1.688 -19.047 -27.906 1 98.38 47 PRO B CA 1
ATOM 2388 C C . PRO B 1 47 ? -2.842 -19.703 -27.156 1 98.38 47 PRO B C 1
ATOM 2390 O O . PRO B 1 47 ? -3.971 -19.734 -27.641 1 98.38 47 PRO B O 1
ATOM 2393 N N . LEU B 1 48 ? -2.547 -20.234 -26 1 98.62 48 LEU B N 1
ATOM 2394 C CA . LEU B 1 48 ? -3.586 -20.891 -25.203 1 98.62 48 LEU B CA 1
ATOM 2395 C C . LEU B 1 48 ? -4.668 -19.891 -24.797 1 98.62 48 LEU B C 1
ATOM 2397 O O . LEU B 1 48 ? -5.859 -20.172 -24.953 1 98.62 48 LEU B O 1
ATOM 2401 N N . CYS B 1 49 ? -4.242 -18.75 -24.203 1 98.69 49 CYS B N 1
ATOM 2402 C CA . CYS B 1 49 ? -5.191 -17.734 -23.75 1 98.69 49 CYS B CA 1
ATOM 2403 C C . CYS B 1 49 ? -6.074 -17.25 -24.891 1 98.69 49 CYS B C 1
ATOM 2405 O O . CYS B 1 49 ? -7.289 -17.125 -24.734 1 98.69 49 CYS B O 1
ATOM 2407 N N . LYS B 1 50 ? -5.5 -17 -26 1 98.25 50 LYS B N 1
ATOM 2408 C CA . LYS B 1 50 ? -6.254 -16.562 -27.172 1 98.25 50 LYS B CA 1
ATOM 2409 C C . LYS B 1 50 ? -7.266 -17.625 -27.609 1 98.25 50 LYS B C 1
ATOM 2411 O O . LYS B 1 50 ? -8.414 -17.297 -27.906 1 98.25 50 LYS B O 1
ATOM 2416 N N . LYS B 1 51 ? -6.816 -18.797 -27.641 1 98.38 51 LYS B N 1
ATOM 2417 C CA . LYS B 1 51 ? -7.684 -19.906 -28.031 1 98.38 51 LYS B CA 1
ATOM 2418 C C . LYS B 1 51 ? -8.883 -20.016 -27.094 1 98.38 51 LYS B C 1
ATOM 2420 O O . LYS B 1 51 ? -10.008 -20.281 -27.547 1 98.38 51 LYS B O 1
ATOM 2425 N N . LEU B 1 52 ? -8.664 -19.797 -25.797 1 98.31 52 LEU B N 1
ATOM 2426 C CA . LEU B 1 52 ? -9.688 -20 -24.781 1 98.31 52 LEU B CA 1
ATOM 2427 C C . LEU B 1 52 ? -10.492 -18.734 -24.547 1 98.31 52 LEU B C 1
ATOM 2429 O O . LEU B 1 52 ? -11.445 -18.719 -23.766 1 98.31 52 LEU B O 1
ATOM 2433 N N . GLY B 1 53 ? -10.047 -17.625 -25.141 1 97.94 53 GLY B N 1
ATOM 2434 C CA . GLY B 1 53 ? -10.734 -16.344 -25 1 97.94 53 GLY B CA 1
ATOM 2435 C C . GLY B 1 53 ? -10.406 -15.648 -23.688 1 97.94 53 GLY B C 1
ATOM 2436 O O . GLY B 1 53 ? -11.219 -14.875 -23.172 1 97.94 53 GLY B O 1
ATOM 2437 N N . ILE B 1 54 ? -9.273 -16 -23.109 1 98.56 54 ILE B N 1
ATOM 2438 C CA . ILE B 1 54 ? -8.82 -15.336 -21.891 1 98.56 54 ILE B CA 1
ATOM 2439 C C . ILE B 1 54 ? -8.242 -13.961 -22.25 1 98.56 54 ILE B C 1
ATOM 2441 O O . ILE B 1 54 ? -7.418 -13.836 -23.156 1 98.56 54 ILE B O 1
ATOM 2445 N N . LYS B 1 55 ? -8.641 -12.977 -21.562 1 97.38 55 LYS B N 1
ATOM 2446 C CA . LYS B 1 55 ? -8.211 -11.609 -21.828 1 97.38 55 LYS B CA 1
ATOM 2447 C C . LYS B 1 55 ? -6.766 -11.383 -21.406 1 97.38 55 LYS B C 1
ATOM 2449 O O . LYS B 1 55 ? -6.309 -11.977 -20.422 1 97.38 55 LYS B O 1
ATOM 2454 N N . ALA B 1 56 ? -6.113 -10.555 -22.109 1 98.06 56 ALA B N 1
ATOM 2455 C CA . ALA B 1 56 ? -4.77 -10.141 -21.734 1 98.06 56 ALA B CA 1
ATOM 2456 C C . ALA B 1 56 ? -4.781 -9.438 -20.375 1 98.06 56 ALA B C 1
ATOM 2458 O O . ALA B 1 56 ? -5.766 -8.789 -20.016 1 98.06 56 ALA B O 1
ATOM 2459 N N . THR B 1 57 ? -3.701 -9.547 -19.719 1 96.94 57 THR B N 1
ATOM 2460 C CA . THR B 1 57 ? -3.643 -9.008 -18.359 1 96.94 57 THR B CA 1
ATOM 2461 C C . THR B 1 57 ? -2.902 -7.676 -18.344 1 96.94 57 THR B C 1
ATOM 2463 O O . THR B 1 57 ? -2.969 -6.941 -17.344 1 96.94 57 THR B O 1
ATOM 2466 N N . SER B 1 58 ? -2.158 -7.414 -19.359 1 94.88 58 SER B N 1
ATOM 2467 C CA . SER B 1 58 ? -1.418 -6.164 -19.484 1 94.88 58 SER B CA 1
ATOM 2468 C C . SER B 1 58 ? -1.025 -5.898 -20.938 1 94.88 58 SER B C 1
ATOM 2470 O O . SER B 1 58 ? -1.597 -6.484 -21.844 1 94.88 58 SER B O 1
ATOM 2472 N N . LYS B 1 59 ? -0.238 -4.863 -21.109 1 93.25 59 LYS B N 1
ATOM 2473 C CA . LYS B 1 59 ? 0.289 -4.531 -22.422 1 93.25 59 LYS B CA 1
ATOM 2474 C C . LYS B 1 59 ? 1.809 -4.66 -22.453 1 93.25 59 LYS B C 1
ATOM 2476 O O . LYS B 1 59 ? 2.486 -4.344 -21.484 1 93.25 59 LYS B O 1
ATOM 2481 N N . ASN B 1 60 ? 2.324 -5.07 -23.531 1 88.69 60 ASN B N 1
ATOM 2482 C CA . ASN B 1 60 ? 3.758 -5.027 -23.797 1 88.69 60 ASN B CA 1
ATOM 2483 C C . ASN B 1 60 ? 4.238 -3.6 -24.031 1 88.69 60 ASN B C 1
ATOM 2485 O O . ASN B 1 60 ? 3.432 -2.697 -24.266 1 88.69 60 ASN B O 1
ATOM 2489 N N . PRO B 1 61 ? 5.543 -3.381 -23.891 1 82.56 61 PRO B N 1
ATOM 2490 C CA . PRO B 1 61 ? 6.062 -2.035 -24.141 1 82.56 61 PRO B CA 1
ATOM 2491 C C . PRO B 1 61 ? 5.637 -1.472 -25.484 1 82.56 61 PRO B C 1
ATOM 2493 O O . PRO B 1 61 ? 5.469 -0.258 -25.625 1 82.56 61 PRO B O 1
ATOM 2496 N N . ASP B 1 62 ? 5.391 -2.312 -26.438 1 88.12 62 ASP B N 1
ATOM 2497 C CA . ASP B 1 62 ? 5.043 -1.872 -27.781 1 88.12 62 ASP B CA 1
ATOM 2498 C C . ASP B 1 62 ? 3.535 -1.691 -27.938 1 88.12 62 ASP B C 1
ATOM 2500 O O . ASP B 1 62 ? 3.039 -1.438 -29.031 1 88.12 62 ASP B O 1
ATOM 2504 N N . GLY B 1 63 ? 2.807 -1.97 -26.891 1 91.06 63 GLY B N 1
ATOM 2505 C CA . GLY B 1 63 ? 1.378 -1.695 -26.891 1 91.06 63 GLY B CA 1
ATOM 2506 C C . GLY B 1 63 ? 0.534 -2.924 -27.172 1 91.06 63 GLY B C 1
ATOM 2507 O O . GLY B 1 63 ? -0.688 -2.896 -27 1 91.06 63 GLY B O 1
ATOM 2508 N N . THR B 1 64 ? 1.165 -3.945 -27.516 1 93.88 64 THR B N 1
ATOM 2509 C CA . THR B 1 64 ? 0.413 -5.164 -27.797 1 93.88 64 THR B CA 1
ATOM 2510 C C . THR B 1 64 ? -0.009 -5.855 -26.5 1 93.88 64 THR B C 1
ATOM 2512 O O . THR B 1 64 ? 0.507 -5.543 -25.438 1 93.88 64 THR B O 1
ATOM 2515 N N . ASP B 1 65 ? -0.912 -6.801 -26.641 1 96.75 65 ASP B N 1
ATOM 2516 C CA . ASP B 1 65 ? -1.464 -7.516 -25.5 1 96.75 65 ASP B CA 1
ATOM 2517 C C . ASP B 1 65 ? -0.427 -8.453 -24.875 1 96.75 65 ASP B C 1
ATOM 2519 O O . ASP B 1 65 ? 0.335 -9.102 -25.609 1 96.75 65 ASP B O 1
ATOM 2523 N N . HIS B 1 66 ? -0.387 -8.477 -23.625 1 96.62 66 HIS B N 1
ATOM 2524 C CA . HIS B 1 66 ? 0.461 -9.391 -22.859 1 96.62 66 HIS B CA 1
ATOM 2525 C C . HIS B 1 66 ? -0.375 -10.367 -22.047 1 96.62 66 HIS B C 1
ATOM 2527 O O . HIS B 1 66 ? -1.215 -9.961 -21.234 1 96.62 66 HIS B O 1
ATOM 2533 N N . TYR B 1 67 ? -0.187 -11.625 -22.312 1 97.94 67 TYR B N 1
ATOM 2534 C CA . TYR B 1 67 ? -0.934 -12.688 -21.641 1 97.94 67 TYR B CA 1
ATOM 2535 C C . TYR B 1 67 ? -0.073 -13.383 -20.594 1 97.94 67 TYR B C 1
ATOM 2537 O O . TYR B 1 67 ? 1.091 -13.695 -20.844 1 97.94 67 TYR B O 1
ATOM 2545 N N . THR B 1 68 ? -0.643 -13.531 -19.422 1 97.56 68 THR B N 1
ATOM 2546 C CA . THR B 1 68 ? 0.11 -14.125 -18.328 1 97.56 68 THR B CA 1
ATOM 2547 C C . THR B 1 68 ? -0.701 -15.227 -17.641 1 97.56 68 THR B C 1
ATOM 2549 O O . THR B 1 68 ? -1.883 -15.406 -17.953 1 97.56 68 THR B O 1
ATOM 2552 N N . LEU B 1 69 ? -0.079 -16.062 -16.891 1 98.56 69 LEU B N 1
ATOM 2553 C CA . LEU B 1 69 ? -0.683 -16.969 -15.93 1 98.56 69 LEU B CA 1
ATOM 2554 C C . LEU B 1 69 ? -0.428 -16.484 -14.5 1 98.56 69 LEU B C 1
ATOM 2556 O O . LEU B 1 69 ? 0.518 -15.734 -14.258 1 98.56 69 LEU B O 1
ATOM 2560 N N . PRO B 1 70 ? -1.271 -16.797 -13.555 1 98.81 70 PRO B N 1
ATOM 2561 C CA . PRO B 1 70 ? -2.277 -17.859 -13.562 1 98.81 70 PRO B CA 1
ATOM 2562 C C . PRO B 1 70 ? -3.527 -17.484 -14.352 1 98.81 70 PRO B C 1
ATOM 2564 O O . PRO B 1 70 ? -3.791 -16.297 -14.57 1 98.81 70 PRO B O 1
ATOM 2567 N N . ALA B 1 71 ? -4.234 -18.484 -14.781 1 98.88 71 ALA B N 1
ATOM 2568 C CA . ALA B 1 71 ? -5.609 -18.422 -15.273 1 98.88 71 ALA B CA 1
ATOM 2569 C C . ALA B 1 71 ? -6.422 -19.609 -14.773 1 98.88 71 ALA B C 1
ATOM 2571 O O . ALA B 1 71 ? -5.855 -20.641 -14.383 1 98.88 71 ALA B O 1
ATOM 2572 N N . ILE B 1 72 ? -7.711 -19.453 -14.688 1 98.88 72 ILE B N 1
ATOM 2573 C CA . ILE B 1 72 ? -8.562 -20.578 -14.336 1 98.88 72 ILE B CA 1
ATOM 2574 C C . ILE B 1 72 ? -9.742 -20.672 -15.312 1 98.88 72 ILE B C 1
ATOM 2576 O O . ILE B 1 72 ? -10.102 -19.672 -15.945 1 98.88 72 ILE B O 1
ATOM 2580 N N . HIS B 1 73 ? -10.234 -21.812 -15.5 1 98.88 73 HIS B N 1
ATOM 2581 C CA . HIS B 1 73 ? -11.547 -22.078 -16.062 1 98.88 73 HIS B CA 1
ATOM 2582 C C . HIS B 1 73 ? -12.477 -22.688 -15.023 1 98.88 73 HIS B C 1
ATOM 2584 O O . HIS B 1 73 ? -12.148 -23.719 -14.422 1 98.88 73 HIS B O 1
ATOM 2590 N N . ASP B 1 74 ? -13.531 -22.062 -14.727 1 98.69 74 ASP B N 1
ATOM 2591 C CA . ASP B 1 74 ? -14.57 -22.609 -13.859 1 98.69 74 ASP B CA 1
ATOM 2592 C C . ASP B 1 74 ? -15.727 -23.172 -14.672 1 98.69 74 ASP B C 1
ATOM 2594 O O . ASP B 1 74 ? -16.594 -22.422 -15.141 1 98.69 74 ASP B O 1
ATOM 2598 N N . PRO B 1 75 ? -15.82 -24.438 -14.812 1 97.75 75 PRO B N 1
ATOM 2599 C CA . PRO B 1 75 ? -16.875 -25.031 -15.633 1 97.75 75 PRO B CA 1
ATOM 2600 C C . PRO B 1 75 ? -18.281 -24.766 -15.078 1 97.75 75 PRO B C 1
ATOM 2602 O O . PRO B 1 75 ? -19.25 -24.766 -15.828 1 97.75 75 PRO B O 1
ATOM 2605 N N . SER B 1 76 ? -18.375 -24.547 -13.844 1 97.31 76 SER B N 1
ATOM 2606 C CA . SER B 1 76 ? -19.672 -24.297 -13.234 1 97.31 76 SER B CA 1
ATOM 2607 C C . SER B 1 76 ? -20.297 -23 -13.742 1 97.31 76 SER B C 1
ATOM 2609 O O . SER B 1 76 ? -21.516 -22.875 -13.82 1 97.31 76 SER B O 1
ATOM 2611 N N . THR B 1 77 ? -19.484 -22.016 -14.102 1 97.69 77 THR B N 1
ATOM 2612 C CA . THR B 1 77 ? -19.984 -20.734 -14.555 1 97.69 77 THR B CA 1
ATOM 2613 C C . THR B 1 77 ? -19.625 -20.484 -16.016 1 97.69 77 THR B C 1
ATOM 2615 O O . THR B 1 77 ? -20.156 -19.578 -16.656 1 97.69 77 THR B O 1
ATOM 2618 N N . GLY B 1 78 ? -18.688 -21.266 -16.469 1 98 78 GLY B N 1
ATOM 2619 C CA . GLY B 1 78 ? -18.188 -21.078 -17.828 1 98 78 GLY B CA 1
ATOM 2620 C C . GLY B 1 78 ? -17.141 -19.984 -17.922 1 98 78 GLY B C 1
ATOM 2621 O O . GLY B 1 78 ? -16.609 -19.719 -19.016 1 98 78 GLY B O 1
ATOM 2622 N N . VAL B 1 79 ? -16.688 -19.438 -16.875 1 98.12 79 VAL B N 1
ATOM 2623 C CA . VAL B 1 79 ? -15.828 -18.266 -16.859 1 98.12 79 VAL B CA 1
ATOM 2624 C C . VAL B 1 79 ? -14.367 -18.688 -17.016 1 98.12 79 VAL B C 1
ATOM 2626 O O . VAL B 1 79 ? -13.938 -19.672 -16.406 1 98.12 79 VAL B O 1
ATOM 2629 N N . TYR B 1 80 ? -13.672 -18.016 -17.953 1 98.75 80 TYR B N 1
ATOM 2630 C CA . TYR B 1 80 ? -12.211 -17.984 -18.016 1 98.75 80 TYR B CA 1
ATOM 2631 C C . TYR B 1 80 ? -11.664 -16.656 -17.516 1 98.75 80 TYR B C 1
ATOM 2633 O O . TYR B 1 80 ? -12.148 -15.594 -17.906 1 98.75 80 TYR B O 1
ATOM 2641 N N . ILE B 1 81 ? -10.734 -16.734 -16.641 1 98.69 81 ILE B N 1
ATOM 2642 C CA . ILE B 1 81 ? -10.219 -15.492 -16.078 1 98.69 81 ILE B CA 1
ATOM 2643 C C . ILE B 1 81 ? -8.75 -15.664 -15.703 1 98.69 81 ILE B C 1
ATOM 2645 O O . ILE B 1 81 ? -8.352 -16.703 -15.18 1 98.69 81 ILE B O 1
ATOM 2649 N N . ALA B 1 82 ? -7.918 -14.672 -16.016 1 98.69 82 ALA B N 1
ATOM 2650 C CA . ALA B 1 82 ? -6.508 -14.625 -15.648 1 98.69 82 ALA B CA 1
ATOM 2651 C C . ALA B 1 82 ? -6.25 -13.523 -14.625 1 98.69 82 ALA B C 1
ATOM 2653 O O . ALA B 1 82 ? -7.172 -12.812 -14.219 1 98.69 82 ALA B O 1
ATOM 2654 N N . ASP B 1 83 ? -5.008 -13.43 -14.172 1 98.19 83 ASP B N 1
ATOM 2655 C CA . ASP B 1 83 ? -4.578 -12.461 -13.172 1 98.19 83 ASP B CA 1
ATOM 2656 C C . ASP B 1 83 ? -4.965 -12.906 -11.766 1 98.19 83 ASP B C 1
ATOM 2658 O O . ASP B 1 83 ? -6.152 -13.008 -11.445 1 98.19 83 ASP B O 1
ATOM 2662 N N . SER B 1 84 ? -3.955 -13.086 -10.953 1 98.5 84 SER B N 1
ATOM 2663 C CA . SER B 1 84 ? -4.133 -13.742 -9.656 1 98.5 84 SER B CA 1
ATOM 2664 C C . SER B 1 84 ? -5.121 -12.977 -8.781 1 98.5 84 SER B C 1
ATOM 2666 O O . SER B 1 84 ? -5.93 -13.578 -8.078 1 98.5 84 SER B O 1
ATOM 2668 N N . VAL B 1 85 ? -5.094 -11.633 -8.789 1 98.31 85 VAL B N 1
ATOM 2669 C CA . VAL B 1 85 ? -5.984 -10.875 -7.914 1 98.31 85 VAL B CA 1
ATOM 2670 C C . VAL B 1 85 ? -7.414 -10.945 -8.445 1 98.31 85 VAL B C 1
ATOM 2672 O O . VAL B 1 85 ? -8.367 -11.039 -7.676 1 98.31 85 VAL B O 1
ATOM 2675 N N . LEU B 1 86 ? -7.586 -10.867 -9.773 1 98.38 86 LEU B N 1
ATOM 2676 C CA . LEU B 1 86 ? -8.914 -10.977 -10.367 1 98.38 86 LEU B CA 1
ATOM 2677 C C . LEU B 1 86 ? -9.508 -12.359 -10.133 1 98.38 86 LEU B C 1
ATOM 2679 O O . LEU B 1 86 ? -10.711 -12.492 -9.906 1 98.38 86 LEU B O 1
ATOM 2683 N N . ILE B 1 87 ? -8.656 -13.367 -10.188 1 98.88 87 ILE B N 1
ATOM 2684 C CA . ILE B 1 87 ? -9.094 -14.719 -9.875 1 98.88 87 ILE B CA 1
ATOM 2685 C C . ILE B 1 87 ? -9.555 -14.797 -8.422 1 98.88 87 ILE B C 1
ATOM 2687 O O . ILE B 1 87 ? -10.609 -15.359 -8.133 1 98.88 87 ILE B O 1
ATOM 2691 N N . ALA B 1 88 ? -8.781 -14.258 -7.488 1 98.81 88 ALA B N 1
ATOM 2692 C CA . ALA B 1 88 ? -9.148 -14.25 -6.07 1 98.81 88 ALA B CA 1
ATOM 2693 C C . ALA B 1 88 ? -10.477 -13.547 -5.848 1 98.81 88 ALA B C 1
ATOM 2695 O O . ALA B 1 88 ? -11.328 -14.039 -5.102 1 98.81 88 ALA B O 1
ATOM 2696 N N . GLU B 1 89 ? -10.648 -12.375 -6.523 1 98.62 89 GLU B N 1
ATOM 2697 C CA . GLU B 1 89 ? -11.914 -11.641 -6.438 1 98.62 89 GLU B CA 1
ATOM 2698 C C . GLU B 1 89 ? -13.07 -12.484 -6.953 1 98.62 89 GLU B C 1
ATOM 2700 O O . GLU B 1 89 ? -14.133 -12.547 -6.32 1 98.62 89 GLU B O 1
ATOM 2705 N N . TYR B 1 90 ? -12.883 -13.102 -8.094 1 98.69 90 TYR B N 1
ATOM 2706 C CA . TYR B 1 90 ? -13.898 -13.953 -8.703 1 98.69 90 TYR B CA 1
ATOM 2707 C C . TYR B 1 90 ? -14.297 -15.086 -7.762 1 98.69 90 TYR B C 1
ATOM 2709 O O . TYR B 1 90 ? -15.484 -15.336 -7.555 1 98.69 90 TYR B O 1
ATOM 2717 N N . LEU B 1 91 ? -13.289 -15.75 -7.164 1 98.69 91 LEU B N 1
ATOM 2718 C CA . LEU B 1 91 ? -13.539 -16.906 -6.312 1 98.69 91 LEU B CA 1
ATOM 2719 C C . LEU B 1 91 ? -14.281 -16.5 -5.043 1 98.69 91 LEU B C 1
ATOM 2721 O O . LEU B 1 91 ? -15.141 -17.234 -4.559 1 98.69 91 LEU B O 1
ATOM 2725 N N . ASP B 1 92 ? -13.922 -15.359 -4.477 1 98.19 92 ASP B N 1
ATOM 2726 C CA . ASP B 1 92 ? -14.617 -14.859 -3.299 1 98.19 92 ASP B CA 1
ATOM 2727 C C . ASP B 1 92 ? -16.094 -14.578 -3.611 1 98.19 92 ASP B C 1
ATOM 2729 O O . ASP B 1 92 ? -16.969 -14.875 -2.801 1 98.19 92 ASP B O 1
ATOM 2733 N N . LYS B 1 93 ? -16.297 -14 -4.738 1 97.44 93 LYS B N 1
ATOM 2734 C CA . LYS B 1 93 ? -17.641 -13.617 -5.133 1 97.44 93 LYS B CA 1
ATOM 2735 C C . LYS B 1 93 ? -18.469 -14.836 -5.504 1 97.44 93 LYS B C 1
ATOM 2737 O O . LYS B 1 93 ? -19.641 -14.945 -5.121 1 97.44 93 LYS B O 1
ATOM 2742 N N . THR B 1 94 ? -17.906 -15.75 -6.238 1 98.12 94 THR B N 1
ATOM 2743 C CA . THR B 1 94 ? -18.625 -16.875 -6.832 1 98.12 94 THR B CA 1
ATOM 2744 C C . THR B 1 94 ? -18.828 -17.984 -5.809 1 98.12 94 THR B C 1
ATOM 2746 O O . THR B 1 94 ? -19.812 -18.734 -5.883 1 98.12 94 THR B O 1
ATOM 2749 N N . TYR B 1 95 ? -17.922 -18.125 -4.809 1 98.06 95 TYR B N 1
ATOM 2750 C CA . TYR B 1 95 ? -17.984 -19.172 -3.795 1 98.06 95 TYR B CA 1
ATOM 2751 C C . TYR B 1 95 ? -17.984 -18.578 -2.395 1 98.06 95 TYR B C 1
ATOM 2753 O O . TYR B 1 95 ? -17.078 -18.844 -1.603 1 98.06 95 TYR B O 1
ATOM 2761 N N . PRO B 1 96 ? -19.031 -17.906 -2.053 1 96.75 96 PRO B N 1
ATOM 2762 C CA . PRO B 1 96 ? -19.078 -17.156 -0.795 1 96.75 96 PRO B CA 1
ATOM 2763 C C . PRO B 1 96 ? -19.188 -18.062 0.43 1 96.75 96 PRO B C 1
ATOM 2765 O O . PRO B 1 96 ? -18.969 -17.609 1.558 1 96.75 96 PRO B O 1
ATOM 2768 N N . ASP B 1 97 ? -19.516 -19.312 0.303 1 97.75 97 ASP B N 1
ATOM 2769 C CA . ASP B 1 97 ? -19.641 -20.25 1.416 1 97.75 97 ASP B CA 1
ATOM 2770 C C . ASP B 1 97 ? -18.281 -20.859 1.777 1 97.75 97 ASP B C 1
ATOM 2772 O O . ASP B 1 97 ? -18.219 -21.812 2.547 1 97.75 97 ASP B O 1
ATOM 2776 N N . THR B 1 98 ? -17.219 -20.406 1.233 1 98.06 98 THR B N 1
ATOM 2777 C CA . THR B 1 98 ? -15.852 -20.766 1.572 1 98.06 98 THR B CA 1
ATOM 2778 C C . THR B 1 98 ? -15.164 -19.609 2.303 1 98.06 98 THR B C 1
ATOM 2780 O O . THR B 1 98 ? -15.664 -18.484 2.289 1 98.06 98 THR B O 1
ATOM 2783 N N . PRO B 1 99 ? -14.109 -19.844 3.057 1 98.19 99 PRO B N 1
ATOM 2784 C CA . PRO B 1 99 ? -13.422 -18.75 3.732 1 98.19 99 PRO B CA 1
ATOM 2785 C C . PRO B 1 99 ? -13.008 -17.625 2.773 1 98.19 99 PRO B C 1
ATOM 2787 O O . PRO B 1 99 ? -12.414 -17.906 1.726 1 98.19 99 PRO B O 1
ATOM 2790 N N . PRO B 1 100 ? -13.406 -16.422 3.072 1 98.38 100 PRO B N 1
ATOM 2791 C CA . PRO B 1 100 ? -13.047 -15.305 2.189 1 98.38 100 PRO B CA 1
ATOM 2792 C C . PRO B 1 100 ? -11.562 -14.945 2.275 1 98.38 100 PRO B C 1
ATOM 2794 O O . PRO B 1 100 ? -10.977 -14.992 3.357 1 98.38 100 PRO B O 1
ATOM 2797 N N . VAL B 1 101 ? -11.023 -14.555 1.201 1 98.44 101 VAL B N 1
ATOM 2798 C CA . VAL B 1 101 ? -9.641 -14.078 1.223 1 98.44 101 VAL B CA 1
ATOM 2799 C C . VAL B 1 101 ? -9.617 -12.562 1.339 1 98.44 101 VAL B C 1
ATOM 2801 O O . VAL B 1 101 ? -8.578 -11.969 1.614 1 98.44 101 VAL B O 1
ATOM 2804 N N . PHE B 1 102 ? -10.734 -11.898 1.159 1 98.12 102 PHE B N 1
ATOM 2805 C CA . PHE B 1 102 ? -10.898 -10.469 1.4 1 98.12 102 PHE B CA 1
ATOM 2806 C C . PHE B 1 102 ? -11.953 -10.219 2.473 1 98.12 102 PHE B C 1
ATOM 2808 O O . PHE B 1 102 ? -12.984 -9.594 2.207 1 98.12 102 PHE B O 1
ATOM 2815 N N . PRO B 1 103 ? -11.695 -10.617 3.682 1 97.5 103 PRO B N 1
ATOM 2816 C CA . PRO B 1 103 ? -12.703 -10.422 4.73 1 97.5 103 PRO B CA 1
ATOM 2817 C C . PRO B 1 103 ? -12.883 -8.953 5.109 1 97.5 103 PRO B C 1
ATOM 2819 O O . PRO B 1 103 ? -12 -8.133 4.84 1 97.5 103 PRO B O 1
ATOM 2822 N N . HIS B 1 104 ? -14.062 -8.586 5.637 1 96.75 104 HIS B N 1
ATOM 2823 C CA . HIS B 1 104 ? -14.352 -7.309 6.27 1 96.75 104 HIS B CA 1
ATOM 2824 C C . HIS B 1 104 ? -14.273 -6.164 5.262 1 96.75 104 HIS B C 1
ATOM 2826 O O . HIS B 1 104 ? -13.836 -5.062 5.605 1 96.75 104 HIS B O 1
ATOM 2832 N N . ASN B 1 105 ? -14.578 -6.484 3.965 1 96.62 105 ASN B N 1
ATOM 2833 C CA . ASN B 1 105 ? -14.562 -5.473 2.912 1 96.62 105 ASN B CA 1
ATOM 2834 C C . ASN B 1 105 ? -13.172 -4.855 2.756 1 96.62 105 ASN B C 1
ATOM 2836 O O . ASN B 1 105 ? -13.047 -3.656 2.504 1 96.62 105 ASN B O 1
ATOM 2840 N N . THR B 1 106 ? -12.117 -5.668 2.904 1 98.25 106 THR B N 1
ATOM 2841 C CA . THR B 1 106 ? -10.766 -5.121 2.896 1 98.25 106 THR B CA 1
ATOM 2842 C C . THR B 1 106 ? -10.172 -5.176 1.492 1 98.25 106 THR B C 1
ATOM 2844 O O . THR B 1 106 ? -8.969 -4.977 1.315 1 98.25 106 THR B O 1
ATOM 2847 N N . LEU B 1 107 ? -10.984 -5.465 0.462 1 98.31 107 LEU B N 1
ATOM 2848 C CA . LEU B 1 107 ? -10.484 -5.668 -0.893 1 98.31 107 LEU B CA 1
ATOM 2849 C C . LEU B 1 107 ? -9.688 -4.457 -1.367 1 98.31 107 LEU B C 1
ATOM 2851 O O . LEU B 1 107 ? -8.57 -4.598 -1.865 1 98.31 107 LEU B O 1
ATOM 2855 N N . GLY B 1 108 ? -10.227 -3.266 -1.181 1 98.06 108 GLY B N 1
ATOM 2856 C CA . GLY B 1 108 ? -9.523 -2.057 -1.578 1 98.06 108 GLY B CA 1
ATOM 2857 C C . GLY B 1 108 ? -8.195 -1.877 -0.866 1 98.06 108 GLY B C 1
ATOM 2858 O O . GLY B 1 108 ? -7.18 -1.562 -1.497 1 98.06 108 GLY B O 1
ATOM 2859 N N . LEU B 1 109 ? -8.172 -2.102 0.451 1 98.62 109 LEU B N 1
ATOM 2860 C CA . LEU B 1 109 ? -6.945 -2.004 1.236 1 98.62 109 LEU B CA 1
ATOM 2861 C C . LEU B 1 109 ? -5.922 -3.033 0.775 1 98.62 109 LEU B C 1
ATOM 2863 O O . LEU B 1 109 ? -4.719 -2.76 0.771 1 98.62 109 LEU B O 1
ATOM 2867 N N . GLN B 1 110 ? -6.375 -4.152 0.396 1 98.69 110 GLN B N 1
ATOM 2868 C CA . GLN B 1 110 ? -5.457 -5.215 0.006 1 98.69 110 GLN B CA 1
ATOM 2869 C C . GLN B 1 110 ? -4.852 -4.945 -1.368 1 98.69 110 GLN B C 1
ATOM 2871 O O . GLN B 1 110 ? -3.709 -5.32 -1.634 1 98.69 110 GLN B O 1
ATOM 2876 N N . HIS B 1 111 ? -5.613 -4.312 -2.27 1 98.38 111 HIS B N 1
ATOM 2877 C CA . HIS B 1 111 ? -5.008 -3.84 -3.512 1 98.38 111 HIS B CA 1
ATOM 2878 C C . HIS B 1 111 ? -3.891 -2.84 -3.234 1 98.38 111 HIS B C 1
ATOM 2880 O O . HIS B 1 111 ? -2.822 -2.912 -3.848 1 98.38 111 HIS B O 1
ATOM 2886 N N . ALA B 1 112 ? -4.121 -1.938 -2.309 1 98.5 112 ALA B N 1
ATOM 2887 C CA . ALA B 1 112 ? -3.088 -0.981 -1.918 1 98.5 112 ALA B CA 1
ATOM 2888 C C . ALA B 1 112 ? -1.887 -1.692 -1.302 1 98.5 112 ALA B C 1
ATOM 2890 O O . ALA B 1 112 ? -0.739 -1.325 -1.562 1 98.5 112 ALA B O 1
ATOM 2891 N N . PHE B 1 113 ? -2.164 -2.689 -0.453 1 98.69 113 PHE B N 1
ATOM 2892 C CA . PHE B 1 113 ? -1.093 -3.482 0.138 1 98.69 113 PHE B CA 1
ATOM 2893 C C . PHE B 1 113 ? -0.217 -4.102 -0.945 1 98.69 113 PHE B C 1
ATOM 2895 O O . PHE B 1 113 ? 1.012 -4.051 -0.859 1 98.69 113 PHE B O 1
ATOM 2902 N N . ALA B 1 114 ? -0.894 -4.691 -1.933 1 98.44 114 ALA B N 1
ATOM 2903 C CA . ALA B 1 114 ? -0.161 -5.344 -3.014 1 98.44 114 ALA B CA 1
ATOM 2904 C C . ALA B 1 114 ? 0.795 -4.371 -3.697 1 98.44 114 ALA B C 1
ATOM 2906 O O . ALA B 1 114 ? 1.936 -4.727 -4.004 1 98.44 114 ALA B O 1
ATOM 2907 N N . ALA B 1 115 ? 0.32 -3.168 -3.908 1 97.25 115 ALA B N 1
ATOM 2908 C CA . ALA B 1 115 ? 1.151 -2.141 -4.531 1 97.25 115 ALA B CA 1
ATOM 2909 C C . ALA B 1 115 ? 2.338 -1.783 -3.641 1 97.25 115 ALA B C 1
ATOM 2911 O O . ALA B 1 115 ? 3.473 -1.69 -4.113 1 97.25 115 ALA B O 1
ATOM 2912 N N . ALA B 1 116 ? 2.059 -1.589 -2.365 1 98.19 116 ALA B N 1
ATOM 2913 C CA . ALA B 1 116 ? 3.113 -1.232 -1.42 1 98.19 116 ALA B CA 1
ATOM 2914 C C . ALA B 1 116 ? 4.125 -2.365 -1.275 1 98.19 116 ALA B C 1
ATOM 2916 O O . ALA B 1 116 ? 5.332 -2.125 -1.228 1 98.19 116 ALA B O 1
ATOM 2917 N N . PHE B 1 117 ? 3.639 -3.572 -1.217 1 98.56 117 PHE B N 1
ATOM 2918 C CA . PHE B 1 117 ? 4.484 -4.75 -1.07 1 98.56 117 PHE B CA 1
ATOM 2919 C C . PHE B 1 117 ? 5.438 -4.883 -2.252 1 98.56 117 PHE B C 1
ATOM 2921 O O . PHE B 1 117 ? 6.648 -5.016 -2.066 1 98.56 117 PHE B O 1
ATOM 2928 N N . SER B 1 118 ? 4.879 -4.781 -3.447 1 95.94 118 SER B N 1
ATOM 2929 C CA . SER B 1 118 ? 5.688 -4.914 -4.656 1 95.94 118 SER B CA 1
ATOM 2930 C C . SER B 1 118 ? 6.777 -3.85 -4.711 1 95.94 118 SER B C 1
ATOM 2932 O O . SER B 1 118 ? 7.922 -4.141 -5.066 1 95.94 118 SER B O 1
ATOM 2934 N N . SER B 1 119 ? 6.422 -2.646 -4.332 1 94.69 119 SER B N 1
ATOM 2935 C CA . SER B 1 119 ? 7.363 -1.531 -4.383 1 94.69 119 SER B CA 1
ATOM 2936 C C . SER B 1 119 ? 8.477 -1.699 -3.354 1 94.69 119 SER B C 1
ATOM 2938 O O . SER B 1 119 ? 9.547 -1.108 -3.492 1 94.69 119 SER B O 1
ATOM 2940 N N . SER B 1 120 ? 8.211 -2.477 -2.377 1 95.38 120 SER B N 1
ATOM 2941 C CA . SER B 1 120 ? 9.172 -2.641 -1.291 1 95.38 120 SER B CA 1
ATOM 2942 C C . SER B 1 120 ? 10.242 -3.674 -1.647 1 95.38 120 SER B C 1
ATOM 2944 O O . SER B 1 120 ? 11.242 -3.809 -0.941 1 95.38 120 SER B O 1
ATOM 2946 N N . LEU B 1 121 ? 10.109 -4.348 -2.801 1 95.69 121 LEU B N 1
ATOM 2947 C CA . LEU B 1 121 ? 10.953 -5.508 -3.061 1 95.69 121 LEU B CA 1
ATOM 2948 C C . LEU B 1 121 ? 11.836 -5.273 -4.281 1 95.69 121 LEU B C 1
ATOM 2950 O O . LEU B 1 121 ? 12.445 -6.211 -4.801 1 95.69 121 LEU B O 1
ATOM 2954 N N . SER B 1 122 ? 12.047 -4.129 -4.738 1 89.62 122 SER B N 1
ATOM 2955 C CA . SER B 1 122 ? 12.609 -3.811 -6.047 1 89.62 122 SER B CA 1
ATOM 2956 C C . SER B 1 122 ? 13.969 -4.473 -6.238 1 89.62 122 SER B C 1
ATOM 2958 O O . SER B 1 122 ? 14.266 -4.992 -7.316 1 89.62 122 SER B O 1
ATOM 2960 N N . PRO B 1 123 ? 14.883 -4.547 -5.211 1 94.94 123 PRO B N 1
ATOM 2961 C CA . PRO B 1 123 ? 16.188 -5.172 -5.457 1 94.94 123 PRO B CA 1
ATOM 2962 C C . PRO B 1 123 ? 16.078 -6.672 -5.73 1 94.94 123 PRO B C 1
ATOM 2964 O O . PRO B 1 123 ? 17.016 -7.273 -6.262 1 94.94 123 PRO B O 1
ATOM 2967 N N . LEU B 1 124 ? 14.977 -7.227 -5.359 1 97.44 124 LEU B N 1
ATOM 2968 C CA . LEU B 1 124 ? 14.789 -8.672 -5.375 1 97.44 124 LEU B CA 1
ATOM 2969 C C . LEU B 1 124 ? 14.977 -9.227 -6.781 1 97.44 124 LEU B C 1
ATOM 2971 O O . LEU B 1 124 ? 15.609 -10.273 -6.965 1 97.44 124 LEU B O 1
ATOM 2975 N N . TRP B 1 125 ? 14.547 -8.508 -7.773 1 96.94 125 TRP B N 1
ATOM 2976 C CA . TRP B 1 125 ? 14.469 -9 -9.148 1 96.94 125 TRP B CA 1
ATOM 2977 C C . TRP B 1 125 ? 15.852 -9.297 -9.703 1 96.94 125 TRP B C 1
ATOM 2979 O O . TRP B 1 125 ? 16.031 -10.273 -10.438 1 96.94 125 TRP B O 1
ATOM 2989 N N . GLU B 1 126 ? 16.781 -8.516 -9.273 1 97.12 126 GLU B N 1
ATOM 2990 C CA . GLU B 1 126 ? 18.141 -8.68 -9.773 1 97.12 126 GLU B CA 1
ATOM 2991 C C . GLU B 1 126 ? 18.75 -9.984 -9.289 1 97.12 126 GLU B C 1
ATOM 2993 O O . GLU B 1 126 ? 19.625 -10.547 -9.938 1 97.12 126 GLU B O 1
ATOM 2998 N N . PHE B 1 127 ? 18.266 -10.445 -8.188 1 97.88 127 PHE B N 1
ATOM 2999 C CA . PHE B 1 127 ? 18.844 -11.633 -7.586 1 97.88 127 PHE B CA 1
ATOM 3000 C C . PHE B 1 127 ? 18.094 -12.883 -8.031 1 97.88 127 PHE B C 1
ATOM 3002 O O . PHE B 1 127 ? 18.719 -13.906 -8.344 1 97.88 127 PHE B O 1
ATOM 3009 N N . ILE B 1 128 ? 16.797 -12.781 -8.148 1 98.12 128 ILE B N 1
ATOM 3010 C CA . ILE B 1 128 ? 15.992 -14 -8.219 1 98.12 128 ILE B CA 1
ATOM 3011 C C . ILE B 1 128 ? 15.742 -14.367 -9.68 1 98.12 128 ILE B C 1
ATOM 3013 O O . ILE B 1 128 ? 15.617 -15.547 -10.016 1 98.12 128 ILE B O 1
ATOM 3017 N N . LEU B 1 129 ? 15.672 -13.391 -10.594 1 97.75 129 LEU B N 1
ATOM 3018 C CA . LEU B 1 129 ? 15.258 -13.664 -11.969 1 97.75 129 LEU B CA 1
ATOM 3019 C C . LEU B 1 129 ? 16.297 -14.523 -12.688 1 97.75 129 LEU B C 1
ATOM 3021 O O . LEU B 1 129 ? 15.938 -15.5 -13.352 1 97.75 129 LEU B O 1
ATOM 3025 N N . PRO B 1 130 ? 17.594 -14.148 -12.547 1 97.69 130 PRO B N 1
ATOM 3026 C CA . PRO B 1 130 ? 18.578 -15.047 -13.172 1 97.69 130 PRO B CA 1
ATOM 3027 C C . PRO B 1 130 ? 18.469 -16.484 -12.672 1 97.69 130 PRO B C 1
ATOM 3029 O O . PRO B 1 130 ? 18.609 -17.422 -13.461 1 97.69 130 PRO B O 1
ATOM 3032 N N . ASP B 1 131 ? 18.234 -16.625 -11.398 1 97.94 131 ASP B N 1
ATOM 3033 C CA . ASP B 1 131 ? 18.141 -17.969 -10.812 1 97.94 131 ASP B CA 1
ATOM 3034 C C . ASP B 1 131 ? 16.859 -18.672 -11.242 1 97.94 131 ASP B C 1
ATOM 3036 O O . ASP B 1 131 ? 16.828 -19.891 -11.398 1 97.94 131 ASP B O 1
ATOM 3040 N N . THR B 1 132 ? 15.781 -17.922 -11.383 1 98.44 132 THR B N 1
ATOM 3041 C CA . THR B 1 132 ? 14.516 -18.469 -11.867 1 98.44 132 THR B CA 1
ATOM 3042 C C . THR B 1 132 ? 14.688 -19.062 -13.258 1 98.44 132 THR B C 1
ATOM 3044 O O . THR B 1 132 ? 14.172 -20.156 -13.539 1 98.44 132 THR B O 1
ATOM 3047 N N . CYS B 1 133 ? 15.422 -18.375 -14.055 1 98.19 133 CYS B N 1
ATOM 3048 C CA . CYS B 1 133 ? 15.648 -18.844 -15.422 1 98.19 133 CYS B CA 1
ATOM 3049 C C . CYS B 1 133 ? 16.266 -20.234 -15.422 1 98.19 133 CYS B C 1
ATOM 3051 O O . CYS B 1 133 ? 15.961 -21.047 -16.297 1 98.19 133 CYS B O 1
ATOM 3053 N N . LEU B 1 134 ? 17 -20.516 -14.438 1 97.06 134 LEU B N 1
ATOM 3054 C CA . LEU B 1 134 ? 17.797 -21.75 -14.391 1 97.06 134 LEU B CA 1
ATOM 3055 C C . LEU B 1 134 ? 16.922 -22.938 -14 1 97.06 134 LEU B C 1
ATOM 3057 O O . LEU B 1 134 ? 17.344 -24.094 -14.18 1 97.06 134 LEU B O 1
ATOM 3061 N N . VAL B 1 135 ? 15.758 -22.703 -13.523 1 97.88 135 VAL B N 1
ATOM 3062 C CA . VAL B 1 135 ? 14.953 -23.828 -13.039 1 97.88 135 VAL B CA 1
ATOM 3063 C C . VAL B 1 135 ? 13.805 -24.094 -14.008 1 97.88 135 VAL B C 1
ATOM 3065 O O . VAL B 1 135 ? 12.945 -24.938 -13.75 1 97.88 135 VAL B O 1
ATOM 3068 N N . LEU B 1 136 ? 13.773 -23.406 -15.117 1 98.5 136 LEU B N 1
ATOM 3069 C CA . LEU B 1 136 ? 12.695 -23.547 -16.094 1 98.5 136 LEU B CA 1
ATOM 3070 C C . LEU B 1 136 ? 13.023 -24.625 -17.125 1 98.5 136 LEU B C 1
ATOM 3072 O O . LEU B 1 136 ? 14.203 -24.922 -17.359 1 98.5 136 LEU B O 1
ATOM 3076 N N . ASN B 1 137 ? 12 -25.219 -17.719 1 98.5 137 ASN B N 1
ATOM 3077 C CA . ASN B 1 137 ? 12.195 -26.109 -18.859 1 98.5 137 ASN B CA 1
ATOM 3078 C C . ASN B 1 137 ? 12.742 -25.359 -20.078 1 98.5 137 ASN B C 1
ATOM 3080 O O . ASN B 1 137 ? 12.578 -24.141 -20.188 1 98.5 137 ASN B O 1
ATOM 3084 N N . PRO B 1 138 ? 13.281 -26.062 -20.984 1 98.12 138 PRO B N 1
ATOM 3085 C CA . PRO B 1 138 ? 14.023 -25.438 -22.078 1 98.12 138 PRO B CA 1
ATOM 3086 C C . PRO B 1 138 ? 13.188 -24.422 -22.844 1 98.12 138 PRO B C 1
ATOM 3088 O O . PRO B 1 138 ? 13.625 -23.281 -23.078 1 98.12 138 PRO B O 1
ATOM 3091 N N . PRO B 1 139 ? 11.969 -24.703 -23.234 1 98.31 139 PRO B N 1
ATOM 3092 C CA . PRO B 1 139 ? 11.219 -23.688 -23.984 1 98.31 139 PRO B CA 1
ATOM 3093 C C . PRO B 1 139 ? 10.906 -22.453 -23.141 1 98.31 139 PRO B C 1
ATOM 3095 O O . PRO B 1 139 ? 10.938 -21.328 -23.656 1 98.31 139 PRO B O 1
ATOM 3098 N N . SER B 1 140 ? 10.586 -22.688 -21.906 1 98.62 140 SER B N 1
ATOM 3099 C CA . SER B 1 140 ? 10.297 -21.578 -21 1 98.62 140 SER B CA 1
ATOM 3100 C C . SER B 1 140 ? 11.562 -20.797 -20.656 1 98.62 140 SER B C 1
ATOM 3102 O O . SER B 1 140 ? 11.516 -19.562 -20.516 1 98.62 140 SER B O 1
ATOM 3104 N N . LYS B 1 141 ? 12.617 -21.484 -20.516 1 98.38 141 LYS B N 1
ATOM 3105 C CA . LYS B 1 141 ? 13.906 -20.844 -20.25 1 98.38 141 LYS B CA 1
ATOM 3106 C C . LYS B 1 141 ? 14.266 -19.844 -21.344 1 98.38 141 LYS B C 1
ATOM 3108 O O . LYS B 1 141 ? 14.664 -18.703 -21.047 1 98.38 141 LYS B O 1
ATOM 3113 N N . GLU B 1 142 ? 14.18 -20.312 -22.547 1 98.25 142 GLU B N 1
ATOM 3114 C CA . GLU B 1 142 ? 14.477 -19.453 -23.688 1 98.25 142 GLU B CA 1
ATOM 3115 C C . GLU B 1 142 ? 13.57 -18.219 -23.688 1 98.25 142 GLU B C 1
ATOM 3117 O O . GLU B 1 142 ? 14.031 -17.094 -23.906 1 98.25 142 GLU B O 1
ATOM 3122 N N . TYR B 1 143 ? 12.312 -18.453 -23.578 1 97.62 143 TYR B N 1
ATOM 3123 C CA . TYR B 1 143 ? 11.312 -17.391 -23.562 1 97.62 143 TYR B CA 1
ATOM 3124 C C . TYR B 1 143 ? 11.594 -16.391 -22.453 1 97.62 143 TYR B C 1
ATOM 3126 O O . TYR B 1 143 ? 11.594 -15.172 -22.688 1 97.62 143 TYR B O 1
ATOM 3134 N N . PHE B 1 144 ? 11.805 -16.906 -21.281 1 97.75 144 PHE B N 1
ATOM 3135 C CA . PHE B 1 144 ? 12.039 -16.109 -20.078 1 97.75 144 PHE B CA 1
ATOM 3136 C C . PHE B 1 144 ? 13.289 -15.25 -20.25 1 97.75 144 PHE B C 1
ATOM 3138 O O . PHE B 1 144 ? 13.266 -14.047 -19.984 1 97.75 144 PHE B O 1
ATOM 3145 N N . ARG B 1 145 ? 14.312 -15.828 -20.656 1 97.62 145 ARG B N 1
ATOM 3146 C CA . ARG B 1 145 ? 15.57 -15.117 -20.875 1 97.62 145 ARG B CA 1
ATOM 3147 C C . ARG B 1 145 ? 15.391 -14 -21.891 1 97.62 145 ARG B C 1
ATOM 3149 O O . ARG B 1 145 ? 15.75 -12.844 -21.625 1 97.62 145 ARG B O 1
ATOM 3156 N N . ARG B 1 146 ? 14.836 -14.312 -23 1 96.38 146 ARG B N 1
ATOM 3157 C CA . ARG B 1 146 ? 14.672 -13.344 -24.078 1 96.38 146 ARG B CA 1
ATOM 3158 C C . ARG B 1 146 ? 13.82 -12.164 -23.641 1 96.38 146 ARG B C 1
ATOM 3160 O O . ARG B 1 146 ? 14.211 -11.008 -23.828 1 96.38 146 ARG B O 1
ATOM 3167 N N . THR B 1 147 ? 12.711 -12.453 -23.031 1 94.06 147 THR B N 1
ATOM 3168 C CA . THR B 1 147 ? 11.773 -11.391 -22.703 1 94.06 147 THR B CA 1
ATOM 3169 C C . THR B 1 147 ? 12.297 -10.547 -21.547 1 94.06 147 THR B C 1
ATOM 3171 O O . THR B 1 147 ? 12.141 -9.328 -21.547 1 94.06 147 THR B O 1
ATOM 3174 N N . ARG B 1 148 ? 12.977 -11.188 -20.578 1 95.44 148 ARG B N 1
ATOM 3175 C CA . ARG B 1 148 ? 13.508 -10.438 -19.438 1 95.44 148 ARG B CA 1
ATOM 3176 C C . ARG B 1 148 ? 14.719 -9.602 -19.844 1 95.44 148 ARG B C 1
ATOM 3178 O O . ARG B 1 148 ? 14.914 -8.5 -19.344 1 95.44 148 ARG B O 1
ATOM 3185 N N . GLU B 1 149 ? 15.539 -10.125 -20.672 1 95.88 149 GLU B N 1
ATOM 3186 C CA . GLU B 1 149 ? 16.719 -9.383 -21.109 1 95.88 149 GLU B CA 1
ATOM 3187 C C . GLU B 1 149 ? 16.312 -8.156 -21.938 1 95.88 149 GLU B C 1
ATOM 3189 O O . GLU B 1 149 ? 16.953 -7.109 -21.844 1 95.88 149 GLU B O 1
ATOM 3194 N N . ILE B 1 150 ? 15.25 -8.227 -22.688 1 92.12 150 ILE B N 1
ATOM 3195 C CA . ILE B 1 150 ? 14.703 -7.082 -23.406 1 92.12 150 ILE B CA 1
ATOM 3196 C C . ILE B 1 150 ? 14.18 -6.051 -22.406 1 92.12 150 ILE B C 1
ATOM 3198 O O . ILE B 1 150 ? 14.477 -4.859 -22.516 1 92.12 150 ILE B O 1
ATOM 3202 N N . ALA B 1 151 ? 13.492 -6.527 -21.438 1 90.12 151 ALA B N 1
ATOM 3203 C CA . ALA B 1 151 ? 12.867 -5.641 -20.453 1 90.12 151 ALA B CA 1
ATOM 3204 C C . ALA B 1 151 ? 13.922 -4.883 -19.656 1 90.12 151 ALA B C 1
ATOM 3206 O O . ALA B 1 151 ? 13.734 -3.711 -19.312 1 90.12 151 ALA B O 1
ATOM 3207 N N . PHE B 1 152 ? 15.016 -5.523 -19.297 1 93.38 152 PHE B N 1
ATOM 3208 C CA . PHE B 1 152 ? 16.031 -4.926 -18.438 1 93.38 152 PHE B CA 1
ATOM 3209 C C . PHE B 1 152 ? 17.141 -4.281 -19.266 1 93.38 152 PHE B C 1
ATOM 3211 O O . PHE B 1 152 ? 17.969 -3.547 -18.734 1 93.38 152 PHE B O 1
ATOM 3218 N N . GLY B 1 153 ? 17.141 -4.531 -20.516 1 94.06 153 GLY B N 1
ATOM 3219 C CA . GLY B 1 153 ? 18.125 -3.961 -21.406 1 94.06 153 GLY B CA 1
ATOM 3220 C C . GLY B 1 153 ? 19.516 -4.531 -21.203 1 94.06 153 GLY B C 1
ATOM 3221 O O . GLY B 1 153 ? 20.516 -3.902 -21.562 1 94.06 153 GLY B O 1
ATOM 3222 N N . LYS B 1 154 ? 19.781 -5.633 -20.516 1 95.38 154 LYS B N 1
ATOM 3223 C CA . LYS B 1 154 ? 21.031 -6.352 -20.297 1 95.38 154 LYS B CA 1
ATOM 3224 C C . LYS B 1 154 ? 20.781 -7.844 -20.078 1 95.38 154 LYS B C 1
ATOM 3226 O O . LYS B 1 154 ? 19.641 -8.258 -19.844 1 95.38 154 LYS B O 1
ATOM 3231 N N . THR B 1 155 ? 21.719 -8.617 -20.234 1 96.69 155 THR B N 1
ATOM 3232 C CA . THR B 1 155 ? 21.578 -10.062 -20.047 1 96.69 155 THR B CA 1
ATOM 3233 C C . THR B 1 155 ? 21.266 -10.383 -18.578 1 96.69 155 THR B C 1
ATOM 3235 O O . THR B 1 155 ? 21.562 -9.594 -17.688 1 96.69 155 THR B O 1
ATOM 3238 N N . LEU B 1 156 ? 20.672 -11.586 -18.359 1 96.69 156 LEU B N 1
ATOM 3239 C CA . LEU B 1 156 ? 20.375 -12.016 -17 1 96.69 156 LEU B CA 1
ATOM 3240 C C . LEU B 1 156 ? 21.672 -12.188 -16.188 1 96.69 156 LEU B C 1
ATOM 3242 O O . LEU B 1 156 ? 21.688 -11.945 -14.984 1 96.69 156 LEU B O 1
ATOM 3246 N N . VAL B 1 157 ? 22.703 -12.539 -16.844 1 95.25 157 VAL B N 1
ATOM 3247 C CA . VAL B 1 157 ? 24.016 -12.672 -16.203 1 95.25 157 VAL B CA 1
ATOM 3248 C C . VAL B 1 157 ? 24.484 -11.305 -15.711 1 95.25 157 VAL B C 1
ATOM 3250 O O . VAL B 1 157 ? 25 -11.18 -14.594 1 95.25 157 VAL B O 1
ATOM 3253 N N . GLU B 1 158 ? 24.234 -10.336 -16.516 1 96 158 GLU B N 1
ATOM 3254 C CA . GLU B 1 158 ? 24.656 -8.977 -16.188 1 96 158 GLU B CA 1
ATOM 3255 C C . GLU B 1 158 ? 23.734 -8.352 -15.141 1 96 158 GLU B C 1
ATOM 3257 O O . GLU B 1 158 ? 24.141 -7.422 -14.438 1 96 158 GLU B O 1
ATOM 3262 N N . LEU B 1 159 ? 22.609 -8.875 -15.141 1 96.12 159 LEU B N 1
ATOM 3263 C CA . LEU B 1 159 ? 21.625 -8.367 -14.188 1 96.12 159 LEU B CA 1
ATOM 3264 C C . LEU B 1 159 ? 22.031 -8.703 -12.758 1 96.12 159 LEU B C 1
ATOM 3266 O O . LEU B 1 159 ? 21.734 -7.945 -11.828 1 96.12 159 LEU B O 1
ATOM 3270 N N . ARG B 1 160 ? 22.719 -9.742 -12.555 1 95.94 160 ARG B N 1
ATOM 3271 C CA . ARG B 1 160 ? 23.109 -10.195 -11.227 1 95.94 160 ARG B CA 1
ATOM 3272 C C . ARG B 1 160 ? 24.094 -9.219 -10.578 1 95.94 160 ARG B C 1
ATOM 3274 O O . ARG B 1 160 ? 25.156 -8.953 -11.125 1 95.94 160 ARG B O 1
ATOM 3281 N N . PRO B 1 161 ? 23.688 -8.781 -9.398 1 96.31 161 PRO B N 1
ATOM 3282 C CA . PRO B 1 161 ? 24.609 -7.867 -8.734 1 96.31 161 PRO B CA 1
ATOM 3283 C C . PRO B 1 161 ? 25.875 -8.562 -8.25 1 96.31 161 PRO B C 1
ATOM 3285 O O . PRO B 1 161 ? 25.844 -9.75 -7.902 1 96.31 161 PRO B O 1
ATOM 3288 N N . LYS B 1 162 ? 26.969 -7.777 -8.227 1 96.25 162 LYS B N 1
ATOM 3289 C CA . LYS B 1 162 ? 28.266 -8.32 -7.812 1 96.25 162 LYS B CA 1
ATOM 3290 C C . LYS B 1 162 ? 28.984 -7.363 -6.871 1 96.25 162 LYS B C 1
ATOM 3292 O O . LYS B 1 162 ? 28.672 -6.172 -6.832 1 96.25 162 LYS B O 1
ATOM 3297 N N . GLY B 1 163 ? 29.797 -7.941 -6.051 1 96.44 163 GLY B N 1
ATOM 3298 C CA . GLY B 1 163 ? 30.672 -7.152 -5.199 1 96.44 163 GLY B CA 1
ATOM 3299 C C . GLY B 1 163 ? 29.906 -6.258 -4.234 1 96.44 163 GLY B C 1
ATOM 3300 O O . GLY B 1 163 ? 28.922 -6.688 -3.619 1 96.44 163 GLY B O 1
ATOM 3301 N N . GLU B 1 164 ? 30.438 -5.059 -4.07 1 97.44 164 GLU B N 1
ATOM 3302 C CA . GLU B 1 164 ? 29.859 -4.098 -3.131 1 97.44 164 GLU B CA 1
ATOM 3303 C C . GLU B 1 164 ? 28.438 -3.725 -3.516 1 97.44 164 GLU B C 1
ATOM 3305 O O . GLU B 1 164 ? 27.594 -3.479 -2.646 1 97.44 164 GLU B O 1
ATOM 3310 N N . TYR B 1 165 ? 28.266 -3.754 -4.77 1 97.06 165 TYR B N 1
ATOM 3311 C CA . TYR B 1 165 ? 26.922 -3.461 -5.254 1 97.06 165 TYR B CA 1
ATOM 3312 C C . TYR B 1 165 ? 25.938 -4.531 -4.805 1 97.06 165 TYR B C 1
ATOM 3314 O O . TYR B 1 165 ? 24.828 -4.215 -4.375 1 97.06 165 TYR B O 1
ATOM 3322 N N . ALA B 1 166 ? 26.328 -5.746 -4.848 1 97.44 166 ALA B N 1
ATOM 3323 C CA . ALA B 1 166 ? 25.469 -6.852 -4.406 1 97.44 166 ALA B CA 1
ATOM 3324 C C . ALA B 1 166 ? 25.141 -6.73 -2.922 1 97.44 166 ALA B C 1
ATOM 3326 O O . ALA B 1 166 ? 24 -6.957 -2.51 1 97.44 166 ALA B O 1
ATOM 3327 N N . GLU B 1 167 ? 26.141 -6.41 -2.193 1 97.69 167 GLU B N 1
ATOM 3328 C CA . GLU B 1 167 ? 25.938 -6.25 -0.755 1 97.69 167 GLU B CA 1
ATOM 3329 C C . GLU B 1 167 ? 24.953 -5.133 -0.458 1 97.69 167 GLU B C 1
ATOM 3331 O O . GLU B 1 167 ? 24.062 -5.285 0.385 1 97.69 167 GLU B O 1
ATOM 3336 N N . LYS B 1 168 ? 25.109 -4.074 -1.153 1 97.56 168 LYS B N 1
ATOM 3337 C CA . LYS B 1 168 ? 24.219 -2.93 -0.978 1 97.56 168 LYS B CA 1
ATOM 3338 C C . LYS B 1 168 ? 22.797 -3.279 -1.376 1 97.56 168 LYS B C 1
ATOM 3340 O O . LYS B 1 168 ? 21.844 -2.979 -0.643 1 97.56 168 LYS B O 1
ATOM 3345 N N . ARG B 1 169 ? 22.641 -3.916 -2.52 1 97.75 169 ARG B N 1
ATOM 3346 C CA . ARG B 1 169 ? 21.312 -4.27 -3.021 1 97.75 169 ARG B CA 1
ATOM 3347 C C . ARG B 1 169 ? 20.641 -5.301 -2.119 1 97.75 169 ARG B C 1
ATOM 3349 O O . ARG B 1 169 ? 19.438 -5.25 -1.909 1 97.75 169 ARG B O 1
ATOM 3356 N N . TRP B 1 170 ? 21.422 -6.199 -1.574 1 98.19 170 TRP B N 1
ATOM 3357 C CA . TRP B 1 170 ? 20.891 -7.215 -0.667 1 98.19 170 TRP B CA 1
ATOM 3358 C C . TRP B 1 170 ? 20.391 -6.578 0.629 1 98.19 170 TRP B C 1
ATOM 3360 O O . TRP B 1 170 ? 19.344 -6.957 1.151 1 98.19 170 TRP B O 1
ATOM 3370 N N . ALA B 1 171 ? 21.188 -5.594 1.08 1 98.12 171 ALA B N 1
ATOM 3371 C CA . ALA B 1 171 ? 20.781 -4.852 2.27 1 98.12 171 ALA B CA 1
ATOM 3372 C C . ALA B 1 171 ? 19.484 -4.07 2.012 1 98.12 171 ALA B C 1
ATOM 3374 O O . ALA B 1 171 ? 18.641 -3.959 2.895 1 98.12 171 ALA B O 1
ATOM 3375 N N . GLU B 1 172 ? 19.344 -3.551 0.819 1 98.12 172 GLU B N 1
ATOM 3376 C CA . GLU B 1 172 ? 18.141 -2.836 0.434 1 98.12 172 GLU B CA 1
ATOM 3377 C C . GLU B 1 172 ? 16.938 -3.775 0.385 1 98.12 172 GLU B C 1
ATOM 3379 O O . GLU B 1 172 ? 15.828 -3.391 0.762 1 98.12 172 GLU B O 1
ATOM 3384 N N . PHE B 1 173 ? 17.172 -4.973 -0.109 1 98.44 173 PHE B N 1
ATOM 3385 C CA . PHE B 1 173 ? 16.109 -5.973 -0.119 1 98.44 173 PHE B CA 1
ATOM 3386 C C . PHE B 1 173 ? 15.664 -6.301 1.3 1 98.44 173 PHE B C 1
ATOM 3388 O O . PHE B 1 173 ? 14.461 -6.316 1.586 1 98.44 173 PHE B O 1
ATOM 3395 N N . LYS B 1 174 ? 16.594 -6.512 2.203 1 98.5 174 LYS B N 1
ATOM 3396 C CA . LYS B 1 174 ? 16.281 -6.766 3.607 1 98.5 174 LYS B CA 1
ATOM 3397 C C . LYS B 1 174 ? 15.5 -5.602 4.215 1 98.5 174 LYS B C 1
ATOM 3399 O O . LYS B 1 174 ? 14.539 -5.812 4.961 1 98.5 174 LYS B O 1
ATOM 3404 N N . ALA B 1 175 ? 15.914 -4.395 3.883 1 98.06 175 ALA B N 1
ATOM 3405 C CA . ALA B 1 175 ? 15.227 -3.207 4.379 1 98.06 175 ALA B CA 1
ATOM 3406 C C . ALA B 1 175 ? 13.797 -3.146 3.857 1 98.06 175 ALA B C 1
ATOM 3408 O O . ALA B 1 175 ? 12.883 -2.709 4.566 1 98.06 175 ALA B O 1
ATOM 3409 N N . GLY B 1 176 ? 13.617 -3.516 2.566 1 98.12 176 GLY B N 1
ATOM 3410 C CA . GLY B 1 176 ? 12.273 -3.586 2.006 1 98.12 176 GLY B CA 1
ATOM 3411 C C . GLY B 1 176 ? 11.375 -4.555 2.746 1 98.12 176 GLY B C 1
ATOM 3412 O O . GLY B 1 176 ? 10.234 -4.211 3.088 1 98.12 176 GLY B O 1
ATOM 3413 N N . LEU B 1 177 ? 11.867 -5.742 3.062 1 98.56 177 LEU B N 1
ATOM 3414 C CA . LEU B 1 177 ? 11.117 -6.703 3.861 1 98.56 177 LEU B CA 1
ATOM 3415 C C . LEU B 1 177 ? 10.922 -6.195 5.285 1 98.56 177 LEU B C 1
ATOM 3417 O O . LEU B 1 177 ? 9.945 -6.551 5.953 1 98.56 177 LEU B O 1
ATOM 3421 N N . GLY B 1 178 ? 11.883 -5.438 5.707 1 98.5 178 GLY B N 1
ATOM 3422 C CA . GLY B 1 178 ? 11.742 -4.812 7.016 1 98.5 178 GLY B CA 1
ATOM 3423 C C . GLY B 1 178 ? 10.539 -3.904 7.117 1 98.5 178 GLY B C 1
ATOM 3424 O O . GLY B 1 178 ? 9.859 -3.881 8.148 1 98.5 178 GLY B O 1
ATOM 3425 N N . LYS B 1 179 ? 10.258 -3.127 6.098 1 97.75 179 LYS B N 1
ATOM 3426 C CA . LYS B 1 179 ? 9.055 -2.305 6.059 1 97.75 179 LYS B CA 1
ATOM 3427 C C . LYS B 1 179 ? 7.797 -3.166 6.16 1 97.75 179 LYS B C 1
ATOM 3429 O O . LYS B 1 179 ? 6.859 -2.822 6.879 1 97.75 179 LYS B O 1
ATOM 3434 N N . VAL B 1 180 ? 7.793 -4.23 5.438 1 98.62 180 VAL B N 1
ATOM 3435 C CA . VAL B 1 180 ? 6.664 -5.156 5.488 1 98.62 180 VAL B CA 1
ATOM 3436 C C . VAL B 1 180 ? 6.527 -5.723 6.902 1 98.62 180 VAL B C 1
ATOM 3438 O O . VAL B 1 180 ? 5.418 -5.848 7.422 1 98.62 180 VAL B O 1
ATOM 3441 N N . ASP B 1 181 ? 7.648 -6.078 7.512 1 98.62 181 ASP B N 1
ATOM 3442 C CA . ASP B 1 181 ? 7.668 -6.59 8.883 1 98.62 181 ASP B CA 1
ATOM 3443 C C . ASP B 1 181 ? 7.035 -5.59 9.844 1 98.62 181 ASP B C 1
ATOM 3445 O O . ASP B 1 181 ? 6.344 -5.98 10.789 1 98.62 181 ASP B O 1
ATOM 3449 N N . GLU B 1 182 ? 7.297 -4.328 9.625 1 98.06 182 GLU B N 1
ATOM 3450 C CA . GLU B 1 182 ? 6.699 -3.293 10.461 1 98.06 182 GLU B CA 1
ATOM 3451 C C . GLU B 1 182 ? 5.176 -3.33 10.383 1 98.06 182 GLU B C 1
ATOM 3453 O O . GLU B 1 182 ? 4.488 -3.141 11.383 1 98.06 182 GLU B O 1
ATOM 3458 N N . TRP B 1 183 ? 4.629 -3.574 9.211 1 98.44 183 TRP B N 1
ATOM 3459 C CA . TRP B 1 183 ? 3.18 -3.656 9.055 1 98.44 183 TRP B CA 1
ATOM 3460 C C . TRP B 1 183 ? 2.615 -4.836 9.836 1 98.44 183 TRP B C 1
ATOM 3462 O O . TRP B 1 183 ? 1.597 -4.703 10.523 1 98.44 183 TRP B O 1
ATOM 3472 N N . TYR B 1 184 ? 3.275 -5.965 9.742 1 98.38 184 TYR B N 1
ATOM 3473 C CA . TYR B 1 184 ? 2.85 -7.148 10.484 1 98.38 184 TYR B CA 1
ATOM 3474 C C . TYR B 1 184 ? 2.947 -6.914 11.984 1 98.38 184 TYR B C 1
ATOM 3476 O O . TYR B 1 184 ? 2.141 -7.441 12.758 1 98.38 184 TYR B O 1
ATOM 3484 N N . SER B 1 185 ? 3.91 -6.207 12.406 1 97.94 185 SER B N 1
ATOM 3485 C CA . SER B 1 185 ? 4.199 -6.02 13.82 1 97.94 185 SER B CA 1
ATOM 3486 C C . SER B 1 185 ? 3.156 -5.129 14.484 1 97.94 185 SER B C 1
ATOM 3488 O O . SER B 1 185 ? 3.109 -5.023 15.711 1 97.94 185 SER B O 1
ATOM 3490 N N . LYS B 1 186 ? 2.289 -4.527 13.688 1 96.69 186 LYS B N 1
ATOM 3491 C CA . LYS B 1 186 ? 1.281 -3.611 14.211 1 96.69 186 LYS B CA 1
ATOM 3492 C C . LYS B 1 186 ? 0.083 -4.375 14.773 1 96.69 186 LYS B C 1
ATOM 3494 O O . LYS B 1 186 ? -0.746 -3.805 15.484 1 96.69 186 LYS B O 1
ATOM 3499 N N . VAL B 1 187 ? 0.026 -5.605 14.422 1 95 187 VAL B N 1
ATOM 3500 C CA . VAL B 1 187 ? -1.132 -6.41 14.797 1 95 187 VAL B CA 1
ATOM 3501 C C . VAL B 1 187 ? -0.676 -7.629 15.602 1 95 187 VAL B C 1
ATOM 3503 O O . VAL B 1 187 ? 0.408 -8.164 15.359 1 95 187 VAL B O 1
ATOM 3506 N N . ASP B 1 188 ? -1.535 -7.957 16.562 1 93.94 188 ASP B N 1
ATOM 3507 C CA . ASP B 1 188 ? -1.265 -9.195 17.281 1 93.94 188 ASP B CA 1
ATOM 3508 C C . ASP B 1 188 ? -1.684 -10.414 16.469 1 93.94 188 ASP B C 1
ATOM 3510 O O . ASP B 1 188 ? -2.834 -10.516 16.031 1 93.94 188 ASP B O 1
ATOM 3514 N N . GLY B 1 189 ? -0.708 -11.352 16.219 1 94.62 189 GLY B N 1
ATOM 3515 C CA . GLY B 1 189 ? -0.966 -12.547 15.43 1 94.62 189 GLY B CA 1
ATOM 3516 C C . GLY B 1 189 ? -0.007 -12.711 14.266 1 94.62 189 GLY B C 1
ATOM 3517 O O . GLY B 1 189 ? 0.809 -11.828 14 1 94.62 189 GLY B O 1
ATOM 3518 N N . PRO B 1 190 ? -0.148 -13.773 13.578 1 96.5 190 PRO B N 1
ATOM 3519 C CA . PRO B 1 190 ? 0.831 -14.086 12.539 1 96.5 190 PRO B CA 1
ATOM 3520 C C . PRO B 1 190 ? 0.492 -13.438 11.195 1 96.5 190 PRO B C 1
ATOM 3522 O O . PRO B 1 190 ? 1.325 -13.414 10.289 1 96.5 190 PRO B O 1
ATOM 3525 N N . PHE B 1 191 ? -0.744 -12.875 11.125 1 98.31 191 PHE B N 1
ATOM 3526 C CA . PHE B 1 191 ? -1.188 -12.375 9.836 1 98.31 191 PHE B CA 1
ATOM 3527 C C . PHE B 1 191 ? -1.529 -10.891 9.914 1 98.31 191 PHE B C 1
ATOM 3529 O O . PHE B 1 191 ? -1.571 -10.32 11.008 1 98.31 191 PHE B O 1
ATOM 3536 N N . LEU B 1 192 ? -1.758 -10.273 8.82 1 98.44 192 LEU B N 1
ATOM 3537 C CA . LEU B 1 192 ? -1.978 -8.828 8.727 1 98.44 192 LEU B CA 1
ATOM 3538 C C . LEU B 1 192 ? -3.324 -8.445 9.336 1 98.44 192 LEU B C 1
ATOM 3540 O O . LEU B 1 192 ? -3.547 -7.285 9.68 1 98.44 192 LEU B O 1
ATOM 3544 N N . LEU B 1 193 ? -4.281 -9.414 9.375 1 98.06 193 LEU B N 1
ATOM 3545 C CA . LEU B 1 193 ? -5.57 -9.195 10.023 1 98.06 193 LEU B CA 1
ATOM 3546 C C . LEU B 1 193 ? -5.66 -9.953 11.336 1 98.06 193 LEU B C 1
ATOM 3548 O O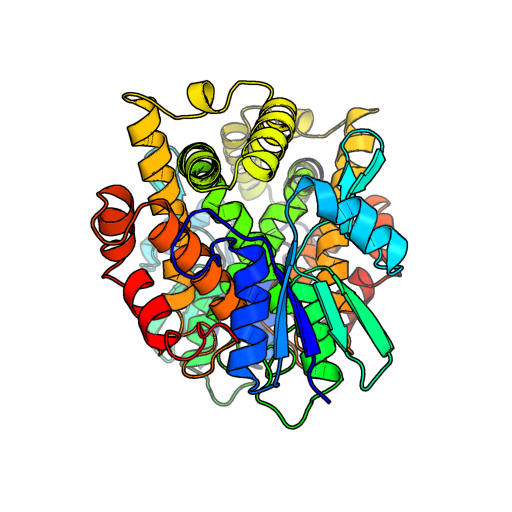 . LEU B 1 193 ? -6.738 -10.406 11.727 1 98.06 193 LEU B O 1
ATOM 3552 N N . GLY B 1 194 ? -4.492 -10.109 11.984 1 96.75 194 GLY B N 1
ATOM 3553 C CA . GLY B 1 194 ? -4.445 -10.836 13.25 1 96.75 194 GLY B CA 1
ATOM 3554 C C . GLY B 1 194 ? -4.383 -12.336 13.062 1 96.75 194 GLY B C 1
ATOM 3555 O O . GLY B 1 194 ? -3.4 -12.867 12.539 1 96.75 194 GLY B O 1
ATOM 3556 N N . SER B 1 195 ? -5.441 -12.977 13.469 1 96.31 195 SER B N 1
ATOM 3557 C CA . SER B 1 195 ? -5.469 -14.438 13.367 1 96.31 195 SER B CA 1
ATOM 3558 C C . SER B 1 195 ? -6.094 -14.883 12.047 1 96.31 195 SER B C 1
ATOM 3560 O O . SER B 1 195 ? -6.023 -16.062 11.695 1 96.31 195 SER B O 1
ATOM 3562 N N . GLU B 1 196 ? -6.613 -13.938 11.312 1 97.06 196 GLU B N 1
ATOM 3563 C CA . GLU B 1 196 ? -7.312 -14.266 10.078 1 97.06 196 GLU B CA 1
ATOM 3564 C C . GLU B 1 196 ? -6.395 -14.117 8.867 1 97.06 196 GLU B C 1
ATOM 3566 O O . GLU B 1 196 ? -5.777 -13.062 8.68 1 97.06 196 GLU B O 1
ATOM 3571 N N . VAL B 1 197 ? -6.367 -15.156 8.055 1 98.06 197 VAL B N 1
ATOM 3572 C CA . VAL B 1 197 ? -5.621 -15.102 6.805 1 98.06 197 VAL B CA 1
ATOM 3573 C C . VAL B 1 197 ? -6.352 -14.219 5.797 1 98.06 197 VAL B C 1
ATOM 3575 O O . VAL B 1 197 ? -7.582 -14.234 5.727 1 98.06 197 VAL B O 1
ATOM 3578 N N . SER B 1 198 ? -5.637 -13.445 5.07 1 98.31 198 SER B N 1
ATOM 3579 C CA . SER B 1 198 ? -6.195 -12.68 3.965 1 98.31 198 SER B CA 1
ATOM 3580 C C . SER B 1 198 ? -5.363 -12.852 2.697 1 98.31 198 SER B C 1
ATOM 3582 O O . SER B 1 198 ? -4.309 -13.492 2.723 1 98.31 198 SER B O 1
ATOM 3584 N N . TRP B 1 199 ? -5.828 -12.297 1.583 1 98.75 199 TRP B N 1
ATOM 3585 C CA . TRP B 1 199 ? -5.117 -12.375 0.311 1 98.75 199 TRP B CA 1
ATOM 3586 C C . TRP B 1 199 ? -3.746 -11.711 0.411 1 98.75 199 TRP B C 1
ATOM 3588 O O . TRP B 1 199 ? -2.789 -12.156 -0.228 1 98.75 199 TRP B O 1
ATOM 3598 N N . ALA B 1 200 ? -3.65 -10.664 1.228 1 98.81 200 ALA B N 1
ATOM 3599 C CA . ALA B 1 200 ? -2.371 -10 1.444 1 98.81 200 ALA B CA 1
ATOM 3600 C C . ALA B 1 200 ? -1.328 -10.969 1.986 1 98.81 200 ALA B C 1
ATOM 3602 O O . ALA B 1 200 ? -0.174 -10.961 1.554 1 98.81 200 ALA B O 1
ATOM 3603 N N . ASP B 1 201 ? -1.74 -11.773 2.92 1 98.88 201 ASP B N 1
ATOM 3604 C CA . ASP B 1 201 ? -0.831 -12.781 3.447 1 98.88 201 ASP B CA 1
ATOM 3605 C C . ASP B 1 201 ? -0.455 -13.797 2.371 1 98.88 201 ASP B C 1
ATOM 3607 O O . ASP B 1 201 ? 0.681 -14.273 2.33 1 98.88 201 ASP B O 1
ATOM 3611 N N . ILE B 1 202 ? -1.386 -14.133 1.538 1 98.88 202 ILE B N 1
ATOM 3612 C CA . ILE B 1 202 ? -1.168 -15.078 0.451 1 98.88 202 ILE B CA 1
ATOM 3613 C C . ILE B 1 202 ? -0.152 -14.508 -0.536 1 98.88 202 ILE B C 1
ATOM 3615 O O . ILE B 1 202 ? 0.724 -15.227 -1.021 1 98.88 202 ILE B O 1
ATOM 3619 N N . ILE B 1 203 ? -0.241 -13.211 -0.831 1 98.88 203 ILE B N 1
ATOM 3620 C CA . ILE B 1 203 ? 0.738 -12.562 -1.698 1 98.88 203 ILE B CA 1
ATOM 3621 C C . ILE B 1 203 ? 2.141 -12.75 -1.121 1 98.88 203 ILE B C 1
ATOM 3623 O O . ILE B 1 203 ? 3.047 -13.219 -1.815 1 98.88 203 ILE B O 1
ATOM 3627 N N . VAL B 1 204 ? 2.275 -12.438 0.158 1 98.88 204 VAL B N 1
ATOM 3628 C CA . VAL B 1 204 ? 3.576 -12.508 0.815 1 98.88 204 VAL B CA 1
ATOM 3629 C C . VAL B 1 204 ? 4.094 -13.945 0.794 1 98.88 204 VAL B C 1
ATOM 3631 O O . VAL B 1 204 ? 5.234 -14.195 0.401 1 98.88 204 VAL B O 1
ATOM 3634 N N . ALA B 1 205 ? 3.236 -14.844 1.161 1 98.88 205 ALA B N 1
ATOM 3635 C CA . ALA B 1 205 ? 3.619 -16.25 1.2 1 98.88 205 ALA B CA 1
ATOM 3636 C C . ALA B 1 205 ? 4.043 -16.75 -0.18 1 98.88 205 ALA B C 1
ATOM 3638 O O . ALA B 1 205 ? 4.996 -17.516 -0.306 1 98.88 205 ALA B O 1
ATOM 3639 N N . SER B 1 206 ? 3.371 -16.328 -1.182 1 98.81 206 SER B N 1
ATOM 3640 C CA . SER B 1 206 ? 3.646 -16.766 -2.545 1 98.81 206 SER B CA 1
ATOM 3641 C C . SER B 1 206 ? 5.023 -16.312 -3.01 1 98.81 206 SER B C 1
ATOM 3643 O O . SER B 1 206 ? 5.766 -17.078 -3.623 1 98.81 206 SER B O 1
ATOM 3645 N N . TYR B 1 207 ? 5.352 -15.102 -2.691 1 98.75 207 TYR B N 1
ATOM 3646 C CA . TYR B 1 207 ? 6.684 -14.609 -3.021 1 98.75 207 TYR B CA 1
ATOM 3647 C C . TYR B 1 207 ? 7.754 -15.375 -2.256 1 98.75 207 TYR B C 1
ATOM 3649 O O . TYR B 1 207 ? 8.789 -15.734 -2.818 1 98.75 207 TYR B O 1
ATOM 3657 N N . LEU B 1 208 ? 7.477 -15.625 -1.005 1 98.69 208 LEU B N 1
ATOM 3658 C CA . LEU B 1 208 ? 8.461 -16.297 -0.165 1 98.69 208 LEU B CA 1
ATOM 3659 C C . LEU B 1 208 ? 8.664 -17.75 -0.622 1 98.69 208 LEU B C 1
ATOM 3661 O O . LEU B 1 208 ? 9.789 -18.25 -0.627 1 98.69 208 LEU B O 1
ATOM 3665 N N . VAL B 1 209 ? 7.602 -18.422 -1 1 98.12 209 VAL B N 1
ATOM 3666 C CA . VAL B 1 209 ? 7.715 -19.797 -1.487 1 98.12 209 VAL B CA 1
ATOM 3667 C C . VAL B 1 209 ? 8.531 -19.812 -2.779 1 98.12 209 VAL B C 1
ATOM 3669 O O . VAL B 1 209 ? 9.336 -20.734 -2.996 1 98.12 209 VAL B O 1
ATOM 3672 N N . TRP B 1 210 ? 8.328 -18.828 -3.629 1 98.38 210 TRP B N 1
ATOM 3673 C CA . TRP B 1 210 ? 9.125 -18.672 -4.836 1 98.38 210 TRP B CA 1
ATOM 3674 C C . TRP B 1 210 ? 10.617 -18.594 -4.5 1 98.38 210 TRP B C 1
ATOM 3676 O O . TRP B 1 210 ? 11.43 -19.297 -5.09 1 98.38 210 TRP B O 1
ATOM 3686 N N . LEU B 1 211 ? 10.969 -17.766 -3.529 1 98.62 211 LEU B N 1
ATOM 3687 C CA . LEU B 1 211 ? 12.359 -17.625 -3.105 1 98.62 211 LEU B CA 1
ATOM 3688 C C . LEU B 1 211 ? 12.906 -18.938 -2.566 1 98.62 211 LEU B C 1
ATOM 3690 O O . LEU B 1 211 ? 14 -19.359 -2.936 1 98.62 211 LEU B O 1
ATOM 3694 N N . LYS B 1 212 ? 12.094 -19.547 -1.763 1 97.94 212 LYS B N 1
ATOM 3695 C CA . LYS B 1 212 ? 12.5 -20.797 -1.135 1 97.94 212 LYS B CA 1
ATOM 3696 C C . LYS B 1 212 ? 12.742 -21.891 -2.18 1 97.94 212 LYS B C 1
ATOM 3698 O O . LYS B 1 212 ? 13.734 -22.609 -2.109 1 97.94 212 LYS B O 1
ATOM 3703 N N . ILE B 1 213 ? 11.875 -21.969 -3.146 1 97.31 213 ILE B N 1
ATOM 3704 C CA . ILE B 1 213 ? 11.961 -22.984 -4.18 1 97.31 213 ILE B CA 1
ATOM 3705 C C . ILE B 1 213 ? 13.148 -22.719 -5.094 1 97.31 213 ILE B C 1
ATOM 3707 O O . ILE B 1 213 ? 13.977 -23.594 -5.324 1 97.31 213 ILE B O 1
ATOM 3711 N N . VAL B 1 214 ? 13.312 -21.531 -5.535 1 97.88 214 VAL B N 1
ATOM 3712 C CA . VAL B 1 214 ? 14.312 -21.172 -6.535 1 97.88 214 VAL B CA 1
ATOM 3713 C C . VAL B 1 214 ? 15.695 -21.156 -5.898 1 97.88 214 VAL B C 1
ATOM 3715 O O . VAL B 1 214 ? 16.672 -21.641 -6.488 1 97.88 214 VAL B O 1
ATOM 3718 N N . TRP B 1 215 ? 15.828 -20.625 -4.688 1 97.69 215 TRP B N 1
ATOM 3719 C CA . TRP B 1 215 ? 17.125 -20.531 -4.027 1 97.69 215 TRP B CA 1
ATOM 3720 C C . TRP B 1 215 ? 17.406 -21.766 -3.193 1 97.69 215 TRP B C 1
ATOM 3722 O O . TRP B 1 215 ? 18.453 -21.859 -2.545 1 97.69 215 TRP B O 1
ATOM 3732 N N . LYS B 1 216 ? 16.469 -22.719 -3.137 1 96 216 LYS B N 1
ATOM 3733 C CA . LYS B 1 216 ? 16.594 -24 -2.436 1 96 216 LYS B CA 1
ATOM 3734 C C . LYS B 1 216 ? 16.594 -23.797 -0.924 1 96 216 LYS B C 1
ATOM 3736 O O . LYS B 1 216 ? 17.141 -22.812 -0.423 1 96 216 LYS B O 1
ATOM 3741 N N . VAL B 1 217 ? 16.031 -24.672 -0.224 1 94.56 217 VAL B N 1
ATOM 3742 C CA . VAL B 1 217 ? 15.805 -24.625 1.217 1 94.56 217 VAL B CA 1
ATOM 3743 C C . VAL B 1 217 ? 17.141 -24.516 1.944 1 94.56 217 VAL B C 1
ATOM 3745 O O . VAL B 1 217 ? 17.234 -23.844 2.98 1 94.56 217 VAL B O 1
ATOM 3748 N N . ASP B 1 218 ? 18.188 -25.031 1.378 1 95.56 218 ASP B N 1
ATOM 3749 C CA . ASP B 1 218 ? 19.5 -25.031 2.029 1 95.56 218 ASP B CA 1
ATOM 3750 C C . ASP B 1 218 ? 20.422 -23.984 1.405 1 95.56 218 ASP B C 1
ATOM 3752 O O . ASP B 1 218 ? 21.609 -23.922 1.722 1 95.56 218 ASP B O 1
ATOM 3756 N N . GLY B 1 219 ? 19.859 -23.203 0.507 1 97.31 219 GLY B N 1
ATOM 3757 C CA . GLY B 1 219 ? 20.672 -22.156 -0.115 1 97.31 219 GLY B CA 1
ATOM 3758 C C . GLY B 1 219 ? 20.922 -20.969 0.798 1 97.31 219 GLY B C 1
ATOM 3759 O O . GLY B 1 219 ? 20.094 -20.656 1.651 1 97.31 219 GLY B O 1
ATOM 3760 N N . GLU B 1 220 ? 21.984 -20.297 0.594 1 97 220 GLU B N 1
ATOM 3761 C CA . GLU B 1 220 ? 22.422 -19.219 1.469 1 97 220 GLU B CA 1
ATOM 3762 C C . GLU B 1 220 ? 21.438 -18.047 1.426 1 97 220 GLU B C 1
ATOM 3764 O O . GLU B 1 220 ? 21.125 -17.438 2.459 1 97 220 GLU B O 1
ATOM 3769 N N . ARG B 1 221 ? 20.984 -17.766 0.263 1 97.56 221 ARG B N 1
ATOM 3770 C CA . ARG B 1 221 ? 20.094 -16.625 0.128 1 97.56 221 ARG B CA 1
ATOM 3771 C C . ARG B 1 221 ? 18.781 -16.859 0.856 1 97.56 221 ARG B C 1
ATOM 3773 O O . ARG B 1 221 ? 18.281 -15.977 1.55 1 97.56 221 ARG B O 1
ATOM 3780 N N . TRP B 1 222 ? 18.234 -18.031 0.692 1 98.25 222 TRP B N 1
ATOM 3781 C CA . TRP B 1 222 ? 17 -18.328 1.408 1 98.25 222 TRP B CA 1
ATOM 3782 C C . TRP B 1 222 ? 17.234 -18.359 2.914 1 98.25 222 TRP B C 1
ATOM 3784 O O . TRP B 1 222 ? 16.406 -17.875 3.689 1 98.25 222 TRP B O 1
ATOM 3794 N N . LYS B 1 223 ? 18.297 -18.906 3.355 1 98.25 223 LYS B N 1
ATOM 3795 C CA . LYS B 1 223 ? 18.609 -18.938 4.781 1 98.25 223 LYS B CA 1
ATOM 3796 C C . LYS B 1 223 ? 18.625 -17.531 5.371 1 98.25 223 LYS B C 1
ATOM 3798 O O . LYS B 1 223 ? 18.125 -17.312 6.477 1 98.25 223 LYS B O 1
ATOM 3803 N N . ASP B 1 224 ? 19.25 -16.609 4.633 1 98.44 224 ASP B N 1
ATOM 3804 C CA . ASP B 1 224 ? 19.203 -15.219 5.066 1 98.44 224 ASP B CA 1
ATOM 3805 C C . ASP B 1 224 ? 17.766 -14.75 5.281 1 98.44 224 ASP B C 1
ATOM 3807 O O . ASP B 1 224 ? 17.422 -14.305 6.375 1 98.44 224 ASP B O 1
ATOM 3811 N N . VAL B 1 225 ? 16.922 -14.914 4.27 1 98.62 225 VAL B N 1
ATOM 3812 C CA . VAL B 1 225 ? 15.555 -14.422 4.293 1 98.62 225 VAL B CA 1
ATOM 3813 C C . VAL B 1 225 ? 14.781 -15.102 5.422 1 98.62 225 VAL B C 1
ATOM 3815 O O . VAL B 1 225 ? 14.031 -14.445 6.148 1 98.62 225 VAL B O 1
ATOM 3818 N N . ALA B 1 226 ? 14.984 -16.375 5.574 1 98.31 226 ALA B N 1
ATOM 3819 C CA . ALA B 1 226 ? 14.289 -17.156 6.582 1 98.31 226 ALA B CA 1
ATOM 3820 C C . ALA B 1 226 ? 14.617 -16.672 7.988 1 98.31 226 ALA B C 1
ATOM 3822 O O . ALA B 1 226 ? 13.781 -16.766 8.898 1 98.31 226 ALA B O 1
ATOM 3823 N N . GLU B 1 227 ? 15.742 -16.094 8.195 1 98 227 GLU B N 1
ATOM 3824 C CA . GLU B 1 227 ? 16.188 -15.664 9.516 1 98 227 GLU B CA 1
ATOM 3825 C C . GLU B 1 227 ? 15.875 -14.188 9.758 1 98 227 GLU B C 1
ATOM 3827 O O . GLU B 1 227 ? 15.859 -13.734 10.906 1 98 227 GLU B O 1
ATOM 3832 N N . TRP B 1 228 ? 15.75 -13.469 8.688 1 98.56 228 TRP B N 1
ATOM 3833 C CA . TRP B 1 228 ? 15.523 -12.039 8.82 1 98.56 228 TRP B CA 1
ATOM 3834 C C . TRP B 1 228 ? 14.273 -11.758 9.641 1 98.56 228 TRP B C 1
ATOM 3836 O O . TRP B 1 228 ? 13.344 -12.57 9.672 1 98.56 228 TRP B O 1
ATOM 3846 N N . HIS B 1 229 ? 14.328 -10.633 10.422 1 98.38 229 HIS B N 1
ATOM 3847 C CA . HIS B 1 229 ? 13.172 -10.078 11.125 1 98.38 229 HIS B CA 1
ATOM 3848 C C . HIS B 1 229 ? 12.578 -11.102 12.086 1 98.38 229 HIS B C 1
ATOM 3850 O O . HIS B 1 229 ? 11.359 -11.305 12.109 1 98.38 229 HIS B O 1
ATOM 3856 N N . GLY B 1 230 ? 13.477 -11.789 12.758 1 97.56 230 GLY B N 1
ATOM 3857 C CA . GLY B 1 230 ? 13.102 -12.719 13.812 1 97.56 230 GLY B CA 1
ATOM 3858 C C . GLY B 1 230 ? 12.484 -14 13.281 1 97.56 230 GLY B C 1
ATOM 3859 O O . GLY B 1 230 ? 11.664 -14.625 13.953 1 97.56 230 GLY B O 1
ATOM 3860 N N . GLY B 1 231 ? 12.672 -14.312 12.031 1 98.19 231 GLY B N 1
ATOM 3861 C CA . GLY B 1 231 ? 12.172 -15.547 11.453 1 98.19 231 GLY B CA 1
ATOM 3862 C C . GLY B 1 231 ? 10.742 -15.445 10.969 1 98.19 231 GLY B C 1
ATOM 3863 O O . GLY B 1 231 ? 10.094 -16.469 10.719 1 98.19 231 GLY B O 1
ATOM 3864 N N . ARG B 1 232 ? 10.211 -14.281 10.836 1 97.69 232 ARG B N 1
ATOM 3865 C CA . ARG B 1 232 ? 8.805 -14.062 10.484 1 97.69 232 ARG B CA 1
ATOM 3866 C C . ARG B 1 232 ? 8.469 -14.727 9.148 1 97.69 232 ARG B C 1
ATOM 3868 O O . ARG B 1 232 ? 7.406 -15.336 9.008 1 97.69 232 ARG B O 1
ATOM 3875 N N . TRP B 1 233 ? 9.352 -14.602 8.242 1 98.44 233 TRP B N 1
ATOM 3876 C CA . TRP B 1 233 ? 9.055 -15.016 6.875 1 98.44 233 TRP B CA 1
ATOM 3877 C C . TRP B 1 233 ? 8.93 -16.531 6.777 1 98.44 233 TRP B C 1
ATOM 3879 O O . TRP B 1 233 ? 8.008 -17.047 6.137 1 98.44 233 TRP B O 1
ATOM 3889 N N . SER B 1 234 ? 9.781 -17.25 7.449 1 97.62 234 SER B N 1
ATOM 3890 C CA . SER B 1 234 ? 9.648 -18.688 7.523 1 97.62 234 SER B CA 1
ATOM 3891 C C . SER B 1 234 ? 8.375 -19.094 8.25 1 97.62 234 SER B C 1
ATOM 3893 O O . SER B 1 234 ? 7.703 -20.062 7.855 1 97.62 234 SER B O 1
ATOM 3895 N N . ARG B 1 235 ? 8.047 -18.328 9.25 1 97.69 235 ARG B N 1
ATOM 3896 C CA . ARG B 1 235 ? 6.852 -18.641 10.023 1 97.69 235 ARG B CA 1
ATOM 3897 C C . ARG B 1 235 ? 5.594 -18.453 9.188 1 97.69 235 ARG B C 1
ATOM 3899 O O . ARG B 1 235 ? 4.633 -19.219 9.312 1 97.69 235 ARG B O 1
ATOM 3906 N N . ILE B 1 236 ? 5.566 -17.469 8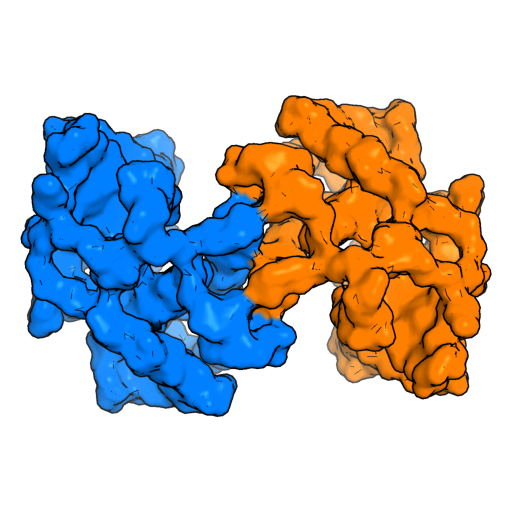.359 1 97.94 236 ILE B N 1
ATOM 3907 C CA . ILE B 1 236 ? 4.402 -17.203 7.512 1 97.94 236 ILE B CA 1
ATOM 3908 C C . ILE B 1 236 ? 4.207 -18.375 6.543 1 97.94 236 ILE B C 1
ATOM 3910 O O . ILE B 1 236 ? 3.098 -18.891 6.402 1 97.94 236 ILE B O 1
ATOM 3914 N N . ILE B 1 237 ? 5.281 -18.812 5.883 1 97.31 237 ILE B N 1
ATOM 3915 C CA . ILE B 1 237 ? 5.176 -19.906 4.938 1 97.31 237 ILE B CA 1
ATOM 3916 C C . ILE B 1 237 ? 4.766 -21.188 5.672 1 97.31 237 ILE B C 1
ATOM 3918 O O . ILE B 1 237 ? 3.953 -21.969 5.168 1 97.31 237 ILE B O 1
ATOM 3922 N N . ASP B 1 238 ? 5.289 -21.344 6.891 1 97.44 238 ASP B N 1
ATOM 3923 C CA . ASP B 1 238 ? 4.934 -22.516 7.684 1 97.44 238 ASP B CA 1
ATOM 3924 C C . ASP B 1 238 ? 3.451 -22.5 8.055 1 97.44 238 ASP B C 1
ATOM 3926 O O . ASP B 1 238 ? 2.785 -23.547 8.016 1 97.44 238 ASP B O 1
ATOM 3930 N N . SER B 1 239 ? 2.98 -21.375 8.414 1 97.88 239 SER B N 1
ATOM 3931 C CA . SER B 1 239 ? 1.593 -21.234 8.836 1 97.88 239 SER B CA 1
ATOM 3932 C C . SER B 1 239 ? 0.628 -21.5 7.688 1 97.88 239 SER B C 1
ATOM 3934 O O . SER B 1 239 ? -0.543 -21.812 7.914 1 97.88 239 SER B O 1
ATOM 3936 N N . LEU B 1 240 ? 1.108 -21.422 6.441 1 98.12 240 LEU B N 1
ATOM 3937 C CA . LEU B 1 240 ? 0.229 -21.594 5.293 1 98.12 240 LEU B CA 1
ATOM 3938 C C . LEU B 1 240 ? 0.627 -22.812 4.48 1 98.12 240 LEU B C 1
ATOM 3940 O O . LEU B 1 240 ? 0.191 -22.984 3.336 1 98.12 240 LEU B O 1
ATOM 3944 N N . ASP B 1 241 ? 1.411 -23.641 5.059 1 97.44 241 ASP B N 1
ATOM 3945 C CA . ASP B 1 241 ? 1.98 -24.781 4.371 1 97.44 241 ASP B CA 1
ATOM 3946 C C . ASP B 1 241 ? 0.887 -25.75 3.918 1 97.44 241 ASP B C 1
ATOM 3948 O O . ASP B 1 241 ? 1.02 -26.406 2.881 1 97.44 241 ASP B O 1
ATOM 3952 N N . ALA B 1 242 ? -0.18 -25.844 4.648 1 97.56 242 ALA B N 1
ATOM 3953 C CA . ALA B 1 242 ? -1.276 -26.766 4.352 1 97.56 242 ALA B CA 1
ATOM 3954 C C . ALA B 1 242 ? -1.941 -26.406 3.025 1 97.56 242 ALA B C 1
ATOM 3956 O O . ALA B 1 242 ? -2.643 -27.234 2.436 1 97.56 242 ALA B O 1
ATOM 3957 N N . TYR B 1 243 ? -1.634 -25.219 2.523 1 98.25 243 TYR B N 1
ATOM 3958 C CA . TYR B 1 243 ? -2.348 -24.734 1.343 1 98.25 243 TYR B CA 1
ATOM 3959 C C . TYR B 1 243 ? -1.429 -24.703 0.127 1 98.25 243 TYR B C 1
ATOM 3961 O O . TYR B 1 243 ? -1.669 -23.953 -0.821 1 98.25 243 TYR B O 1
ATOM 3969 N N . THR B 1 244 ? -0.411 -25.484 0.125 1 97.12 244 THR B N 1
ATOM 3970 C CA . THR B 1 244 ? 0.536 -25.484 -0.984 1 97.12 244 THR B CA 1
ATOM 3971 C C . THR B 1 244 ? 0.333 -26.719 -1.863 1 97.12 244 THR B C 1
ATOM 3973 O O . THR B 1 244 ? 1.07 -26.938 -2.828 1 97.12 244 THR B O 1
ATOM 3976 N N . ALA B 1 245 ? -0.637 -27.5 -1.58 1 96.44 245 ALA B N 1
ATOM 3977 C CA . ALA B 1 245 ? -0.834 -28.766 -2.279 1 96.44 245 ALA B CA 1
ATOM 3978 C C . ALA B 1 245 ? -1.087 -28.531 -3.768 1 96.44 245 ALA B C 1
ATOM 3980 O O . ALA B 1 245 ? -1.787 -27.594 -4.148 1 96.44 245 ALA B O 1
ATOM 3981 N N . ILE B 1 246 ? -0.57 -29.422 -4.547 1 95.88 246 ILE B N 1
ATOM 3982 C CA . ILE B 1 246 ? -0.7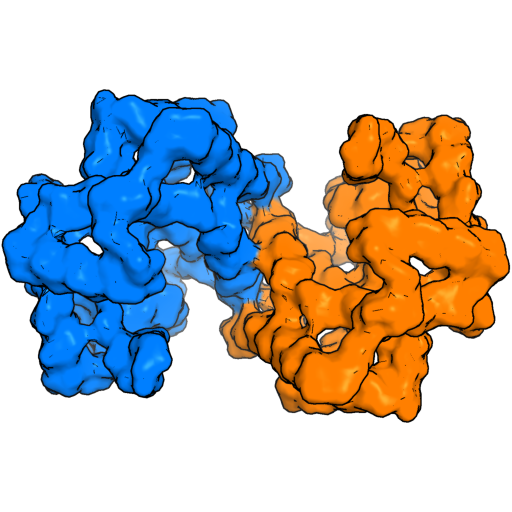93 -29.422 -5.988 1 95.88 246 ILE B CA 1
ATOM 3983 C C . ILE B 1 246 ? -1.803 -30.516 -6.355 1 95.88 246 ILE B C 1
ATOM 3985 O O . ILE B 1 246 ? -1.626 -31.672 -6 1 95.88 246 ILE B O 1
ATOM 3989 N N . HIS B 1 247 ? -2.836 -30.141 -7 1 94.75 247 HIS B N 1
ATOM 3990 C CA . HIS B 1 247 ? -3.867 -31.094 -7.391 1 94.75 247 HIS B CA 1
ATOM 3991 C C . HIS B 1 247 ? -4 -31.172 -8.906 1 94.75 247 HIS B C 1
ATOM 3993 O O . HIS B 1 247 ? -3.721 -30.203 -9.609 1 94.75 247 HIS B O 1
#

Nearest PDB structures (foldseek):
  6j3f-assembly1_B  TM=9.545E-01  e=8.100E-27  Gelatoporia subvermispora B
  4lmw-assembly1_A-2  TM=9.458E-01  e=2.179E-25  Phanerodontia chrysosporium
  4g19-assembly2_C  TM=9.325E-01  e=1.068E-25  Phanerodontia chrysosporium
  4lmv-assembly2_D  TM=9.409E-01  e=2.071E-23  Phanerodontia chrysosporium
  8k2p-assembly2_B  TM=7.989E-01  e=1.686E-16  Colletotrichum tofieldiae

Organism: Psilocybe cubensis (NCBI:txid181762)

Sequence (494 aa):
MTIIFYDIPSSLEGNAWSPNTFKTRYTLNFKGIPYVTEWVEYPDIEPLCKKLGIKATSKNPDGTDHYTLPAIHDPSTGVYIADSVLIAEYLDKTYPDTPPVFPHNTLGLQHAFAAAFSSSLSPLWEFILPDTCLVLNPPSKEYFRRTREIAFGKTLVELRPKGEYAEKRWAEFKAGLGKVDEWYSKVDGPFLLGSEVSWADIIVASYLVWLKIVWKVDGERWKDVAEWHGGRWSRIIDSLDAYTAIHMTIIFYDIPSSLEGNAWSPNTFKTRYTLNFKGIPYVTEWVEYPDIEPLCKKLGIKATSKNPDGTDHYTLPAIHDPSTGVYIADSVLIAEYLDKTYPDTPPVFPHNTLGLQHAFAAAFSSSLSPLWEFILPDTCLVLNPPSKEYFRRTREIAFGKTLVELRPKGEYAEKRWAEFKAGLGKVDEWYSKVDGPFLLGSEVSWADIIVASYLVWLKIVWKVDGERWKDVAEWHGGRWSRIIDSLDAYTAIH

Solvent-accessible surface area (backbone atoms only — not comparable to full-atom values): 25491 Å² total; per-residue (Å²): 122,62,26,40,35,38,35,52,55,33,68,48,89,88,23,71,53,50,35,51,32,35,34,42,41,34,49,35,46,64,37,66,50,61,49,38,61,43,74,41,50,61,74,47,40,47,63,48,30,58,75,70,64,35,65,57,74,48,62,40,98,87,65,45,77,30,55,68,68,18,32,37,37,34,70,78,78,64,48,58,42,39,42,40,68,56,43,51,51,48,47,41,68,75,43,63,93,31,68,52,45,52,57,86,48,33,48,14,39,39,52,29,27,51,52,30,52,58,66,32,40,65,52,45,55,39,60,45,50,49,49,47,42,72,44,34,37,71,66,29,22,54,45,49,49,54,55,48,21,62,74,68,71,44,48,52,76,69,47,40,64,55,70,70,56,27,54,51,40,51,51,48,29,53,50,23,52,45,56,54,47,53,26,34,67,64,30,72,55,87,25,46,42,13,86,42,73,36,50,60,53,41,50,52,35,17,49,50,50,24,45,33,62,61,43,30,79,86,25,69,69,28,46,51,53,36,51,40,84,85,27,47,57,45,48,47,41,60,74,48,49,88,23,64,71,84,77,123,62,26,40,34,39,34,53,56,33,67,49,90,88,23,70,53,52,35,50,33,37,35,41,42,34,49,35,47,65,36,65,50,60,49,38,63,43,73,41,51,60,75,48,42,48,63,49,31,58,74,70,65,34,65,57,75,49,63,39,98,87,65,44,78,29,56,68,67,17,32,39,37,35,70,78,78,64,48,58,44,40,42,40,67,56,42,52,51,48,47,41,67,76,43,64,91,31,68,51,44,53,58,85,47,33,49,13,39,39,52,30,27,52,54,29,54,56,68,33,38,65,52,46,54,38,62,48,50,48,49,46,44,72,42,35,38,70,67,28,22,54,45,48,49,55,56,49,23,64,74,67,72,44,50,53,76,69,47,40,65,55,71,71,57,27,55,51,40,52,51,49,28,52,51,23,53,45,55,53,48,54,26,36,67,65,30,74,55,88,26,46,42,14,86,42,72,34,49,58,51,40,50,53,36,16,47,51,50,25,45,33,62,62,45,31,81,85,23,68,69,30,45,50,53,35,50,42,84,83,27,48,58,44,48,46,42,60,75,47,49,88,22,66,72,85,78

Secondary structure (DSSP, 8-state):
-PEEEEE---SSTTS---HHHHHHHHHHHHHT--EEEEE--HHHHHHHHHHHTPPPSEE-TTS-EE--S-EEEETTTTEEEESHHHHHHHHHHH-TTS--SSGGG-HHHHHHHHHHHHHTTTTHHHHHHHHHHTTS-HHHHHHHHHHHHHHHTS-HHHHS--HHHHHHHHHHHHHHHHHHHHHHTTSSSSBTBBTB--HHHHHHHHHHHHHHHHH-TTSHHHHHHHHHHHHHHHHHHHHTGGG----/-PEEEEE---SSTTS---HHHHHHHHHHHHHT--EEEEE--HHHHHHHHHHHTPPPSEE-TTS-EE--S-EEEETTTTEEEESHHHHHHHHHHH-TTS--SSGGG-HHHHHHHHHHHHHTTTTHHHHHHHHHHTTS-HHHHHHHHHHHHHHHTS-HHHHS--HHHHHHHHHHHHHHHHHHHHHHTTSSSSBTBBTB--HHHHHHHHHHHHHHHHH-TTSHHHHHHHHHHHHHHHHHHHHTGGG----

Foldseek 3Di:
DAKEKEAAAWLDVVRHFALFSLLQLLLCLQQVGHYAYDHDAPVCQVVVCVVLVEAAPDADPVGHGHGDDTWMADPVVRDIYGGSLVSLVVCCVVPVVTDHQCPPVCSVVLVVLVVLLVVLQVLVCLAQLLLVLVGHPDVNSVVSQVVVCVVVVHGSVVSHDDDPRNVVSLVSNLVSVVVVLVQCVVEDDLDNVHPDHHSSLSSLLSVLSNCCRSQDVPHPSNVVVCPRPNRSSVVSNVVSVSSSDHD/DAKEKEAAAWLDVVRHFALFSLLQLLLCLQQVGHYAYDHDAPVCQVVVCVVLVEAAPDADPVGHGHGDDTWMADPVVRDIYGGSLVSLVCCCVVPVVTDHQCPPVCSVVLVVLVVLLVVLQVLVCLAQLLLVLVGHDDVNSVVSQVVVCVVVVHGSVVSHDDDPRNVVSLVSNLVSVVVVLVQCVVEDDLDNVHPDHHSSLSSLLSVLSNCCRSQDVPHPSNVVVCPRPNRSSVVSNVVSVSSSDHD

Radius of gyration: 24.52 Å; Cα contacts (8 Å, |Δi|>4): 786; chains: 2; bounding box: 51×66×59 Å

InterPro domains:
  IPR004045 Glutathione S-transferase, N-terminal [PF13409] (17-93)
  IPR004045 Glutathione S-transferase, N-terminal [PS50404] (8-99)
  IPR036249 Thioredoxin-like superfamily [SSF52833] (16-104)
  IPR036282 Glutathione S-transferase, C-terminal domain superfamily [SSF47616] (154-229)
  IPR054416 Glutathione S-transferase UstS-like , C-terminal domain [PF22041] (109-243)